Protein AF-0000000070184135 (afdb_homodimer)

Solvent-accessible surface area (backbone atoms only — not comparable to full-atom values): 31866 Å² total; per-residue (Å²): 129,77,79,60,78,67,40,65,64,49,66,67,55,36,64,70,59,42,60,80,43,40,33,25,91,55,87,48,53,76,34,54,66,46,89,83,51,58,38,10,28,31,54,43,58,85,26,27,40,34,28,12,29,31,61,33,46,40,46,64,87,65,35,46,53,56,17,23,48,50,28,49,38,58,34,40,31,40,23,17,33,30,34,28,52,53,40,37,32,31,38,19,38,39,30,33,50,81,65,46,73,67,55,47,48,41,28,48,52,38,40,16,52,55,23,37,75,60,52,18,21,46,32,28,49,33,54,28,24,34,83,57,37,30,68,39,60,26,19,10,30,38,21,28,13,49,42,52,65,87,54,52,23,43,52,48,42,48,45,66,64,17,29,29,36,35,27,50,25,46,15,28,32,45,28,9,52,50,40,56,68,43,38,75,69,41,50,87,75,51,58,68,67,48,51,49,35,16,35,55,26,46,81,46,34,46,26,38,66,56,29,44,43,33,40,74,35,35,54,48,30,16,38,42,63,11,33,74,10,0,47,51,21,32,51,34,40,44,18,56,56,32,62,20,12,35,38,37,40,68,88,45,47,42,71,50,68,26,35,66,64,46,26,59,74,61,72,43,63,43,51,34,14,27,4,36,24,12,33,38,33,28,22,41,66,90,20,43,67,48,23,52,49,44,30,50,75,69,71,40,57,63,27,77,25,37,32,29,33,79,56,66,48,30,27,49,70,86,37,82,49,76,72,56,82,67,41,53,51,60,60,39,51,55,56,50,53,52,59,73,74,102,130,77,77,60,78,68,41,64,66,49,67,67,54,37,61,68,60,44,61,80,43,40,33,24,90,52,87,46,52,75,35,54,64,45,88,83,48,61,39,10,29,32,54,43,57,87,28,27,39,34,28,14,28,32,60,32,46,41,45,66,85,65,36,47,53,55,18,23,48,48,26,48,39,59,35,40,30,41,23,18,32,29,34,28,52,52,40,37,34,32,38,18,39,38,31,34,52,79,65,47,71,67,56,48,47,41,27,48,52,37,40,17,53,55,24,38,73,60,51,19,20,46,32,27,50,35,53,29,24,33,84,56,37,30,67,38,61,26,18,9,30,39,21,30,12,49,42,52,66,88,54,52,24,42,52,50,41,48,44,68,66,17,30,29,37,35,27,50,26,46,14,28,32,45,28,8,52,50,40,55,69,43,38,75,70,42,49,87,76,51,57,68,66,48,51,50,36,14,35,56,28,45,80,46,36,47,27,38,66,56,29,43,42,35,40,74,36,32,54,48,31,16,36,44,63,11,33,72,11,0,47,52,22,32,52,34,41,43,16,55,56,32,61,20,12,34,38,36,40,68,87,46,47,42,71,53,69,27,34,67,63,46,25,58,73,62,70,44,61,42,52,34,14,27,4,34,24,12,35,38,33,27,21,40,65,90,20,45,67,49,24,52,48,46,30,48,74,70,70,40,58,64,29,78,25,39,33,29,34,79,57,66,48,29,28,50,70,86,37,82,50,77,71,57,81,68,41,53,50,61,60,40,52,55,57,49,51,53,60,74,75,103

Secondary structure (DSSP, 8-state):
------EEPPHHHIIIIITT--BS--TTEEE---TT---EEEEETTEEEEEEEEEEE--GGG-HHHHHHHHHHHHHHHHHTTSSEEEEEEEEEEE-TT--HHHHHHHHHHHHHHHHHHTPEEEEEEEEE-TT--SSEEEEEEEEEEE-GGG---TT---TT-EEEEES-TTHHHHHHHHHHTHHHHBTTB-HHHHHHHHHGGGG---HHHHHHHHHH--EEEEEE--TTHHHHHHHHHHHHHT-EEEE-GGGS---TTHHHHHHHHT--GGGS--TTPEEEEE-GGGHHHHHHHHHHTT--EEEEEEEESSSEEEETTEEE----S-HHHHHHHHHHHHHH-/------EEPPHHHIIIIITT--BS--TTEEE---TT---EEEEETTEEEEEEEEEEE--GGG-HHHHHHHHHHHHHHHHHTTSSEEEEEEEEEEE-TT--HHHHHHHHHHHHHHHHHHTPEEEEEEEEE-TT--SSEEEEEEEEEEE-GGG---TT---TT-EEEEES-TTHHHHHHHHHHTHHHHBTTB-HHHHHHHHHGGGG---HHHHHHHHHH--EEEEEE--TTHHHHHHHHHHHHHT-EEEE-GGGS---TTHHHHHHHHT--GGGS--TTPEEEEE-GGGHHHHHHHHHHTT--EEEEEEEESSSEEEETTEEE----S-HHHHHHHHHHHHHH-

Foldseek 3Di:
DPDPDDDDDDQVCCVPPPVVDDPDDDPQWPADDDVLQAWTWGDDPQKIKIKGKDFQFADPLLPLLLRLLLSLQVQCQSQLQQLFQWAEKEWEFADAPPQDPVSVVSSVVSNVVVCVVSNYYYDYYHHDYDPPADPGGGGMMMIMGMGHPVLTQGLQQADFQWFKKKWQFFCLCLQQVCLSNQVVVCVPVDDPVLSVQSVVSSVLQHCNCLSNLLSVLAPWRGKDFQFAQIQQQSQQSSCVSNQWEWEFERVFGDHTRNQVVSCVVLVFDRRGAGRRNMMIITGNPVRVVSSCVSCVVVVIGMGRTTGIRGGHAYHYPNRGDDRPPGHCSVVSVVVVVVVVVD/DPDPDDDDDDQVCCVPPPVVDDPDDDPQWPADDDVLQAWTWGDDPQKIKIKGKDFQFADPLLPLLLRLLLSLQVQCQSQLQQLFQWAEKEWEFADAPPQDPVSVVSSVVSNVVVCVVSNYYYDYYHHDYDPPADPGGGGMMMIMGMGHPVLTQGLQQADFQWFKKKWQFFCLCLQQVCLSNPVVVCVPVDDPVLSVQSVVSSNLQHCNCLSNLLSVLAPWRGKDFFFAQIQQQSQQSSCVSNQWEWEFERVFGDHTRNQVVSCVVLVFDRRGAGRRNMMIITGNPVRVVSSCVSCVVVVIGMGRTTGIRGGHAYHYPNRGDDRPPGHCSVVSVVVVVVVVVD

pLDDT: mean 94.77, std 7.71, range [29.45, 98.94]

Nearest PDB structures (foldseek):
  3vti-assembly1_C  TM=7.723E-01  e=6.491E-21  Caldanaerobacter subterraneus subsp. tengcongensis MB4
  3fd5-assembly1_B  TM=7.741E-01  e=6.091E-19  Homo sapiens
  3fd6-assembly1_B  TM=7.523E-01  e=3.267E-18  Homo sapiens
  5l16-assembly1_A-2  TM=7.735E-01  e=7.330E-17  Leishmania major
  2hs3-assembly1_A  TM=7.140E-01  e=2.705E-15  Thermotoga maritima

Sequence (684 aa):
MGDPELGKANREFFDQQIYPHLGADREDVILGPQHGVDFGAIEVGGRTLAMATDPVFIMPVVGFERAAWFAFHVLLSDVAVSGLEPAYLSVDFNLPPEITDAEFETVWETFDREARDLGVSVVTGHTARYAGCNYPMVGGGTSMAVGDSEDLVRPDGANPGDRVIVTKGPAIEATGLLSIQFESLLEGELDAETIADAKDRFYDMSPVEDALTAAAAGPVTAMHDATEGGVYGGLFEMGRAAGVGIEIERDRVPVQPGVREACDFFGIDPWISISEGTLLATVDPDGVDDVLAALQSAEIPAADVGRVVDGSGLIVDGEPIDHPGTDPFWAAVEEHMEKRNSMGDPELGKANREFFDQQIYPHLGADREDVILGPQHGVDFGAIEVGGRTLAMATDPVFIMPVVGFERAAWFAFHVLLSDVAVSGLEPAYLSVDFNLPPEITDAEFETVWETFDREARDLGVSVVTGHTARYAGCNYPMVGGGTSMAVGDSEDLVRPDGANPGDRVIVTKGPAIEATGLLSIQFESLLEGELDAETIADAKDRFYDMSPVEDALTAAAAGPVTAMHDATEGGVYGGLFEMGRAAGVGIEIERDRVPVQPGVREACDFFGIDPWISISEGTLLATVDPDGVDDVLAALQSAEIPAADVGRVVDGSGLIVDGEPIDHPGTDPFWAAVEEHMEKRNS

Radius of gyration: 26.12 Å; Cα contacts (8 Å, |Δi|>4): 1821; chains: 2; bounding box: 56×83×59 Å

Organism: NCBI:txid2841257

InterPro domains:
  IPR010918 PurM-like, C-terminal domain [PF02769] (160-316)
  IPR011854 Carbamoyl dehydratase HypE [PIRSF005644] (6-331)
  IPR011854 Carbamoyl dehydratase HypE [PTHR30303] (6-331)
  IPR016188 PurM-like, N-terminal domain [PF00586] (38-139)
  IPR036676 PurM-like, C-terminal domain superfamily [G3DSA:3.90.650.10] (152-323)
  IPR036676 PurM-like, C-terminal domain superfamily [SSF56042] (153-325)
  IPR036921 PurM-like, N-terminal domain superfamily [G3DSA:3.30.1330.10] (4-148)
  IPR036921 PurM-like, N-terminal domain superfamily [SSF55326] (23-136)

Structure (mmCIF, N/CA/C/O backbone):
data_AF-0000000070184135-model_v1
#
loop_
_entity.id
_entity.type
_entity.pdbx_description
1 polymer 'Hydrogenase expression protein'
#
loop_
_atom_site.group_PDB
_atom_site.id
_atom_site.type_symbol
_atom_site.label_atom_id
_atom_site.label_alt_id
_atom_site.label_comp_id
_atom_site.label_asym_id
_atom_site.label_entity_id
_atom_site.label_seq_id
_atom_site.pdbx_PDB_ins_code
_atom_site.Cartn_x
_atom_site.Cartn_y
_atom_site.Cartn_z
_atom_site.occupancy
_atom_site.B_iso_or_equiv
_atom_site.auth_seq_id
_atom_site.auth_comp_id
_atom_site.auth_asym_id
_atom_site.auth_atom_id
_atom_site.pdbx_PDB_model_num
ATOM 1 N N . MET A 1 1 ? 31.547 9.094 -4.945 1 29.45 1 MET A N 1
ATOM 2 C CA . MET A 1 1 ? 30.125 8.961 -5.301 1 29.45 1 MET A CA 1
ATOM 3 C C . MET A 1 1 ? 29.25 9.734 -4.332 1 29.45 1 MET A C 1
ATOM 5 O O . MET A 1 1 ? 29.359 9.57 -3.115 1 29.45 1 MET A O 1
ATOM 9 N N . GLY A 1 2 ? 28.719 10.844 -4.602 1 41.31 2 GLY A N 1
ATOM 10 C CA . GLY A 1 2 ? 28.047 11.727 -3.664 1 41.31 2 GLY A CA 1
ATOM 11 C C . GLY A 1 2 ? 26.953 11.039 -2.873 1 41.31 2 GLY A C 1
ATOM 12 O O . GLY A 1 2 ? 26.453 9.984 -3.268 1 41.31 2 GLY A O 1
ATOM 13 N N . ASP A 1 3 ? 26.734 11.344 -1.631 1 54.56 3 ASP A N 1
ATOM 14 C CA . ASP A 1 3 ? 25.766 10.734 -0.738 1 54.56 3 ASP A CA 1
ATOM 15 C C . ASP A 1 3 ? 24.375 10.664 -1.397 1 54.56 3 ASP A C 1
ATOM 17 O O . ASP A 1 3 ? 23.938 11.633 -2.02 1 54.56 3 ASP A O 1
ATOM 21 N N . PRO A 1 4 ? 23.922 9.43 -1.611 1 63.47 4 PRO A N 1
ATOM 22 C CA . PRO A 1 4 ? 22.594 9.359 -2.236 1 63.47 4 PRO A CA 1
ATOM 23 C C . PRO A 1 4 ? 21.594 10.344 -1.62 1 63.47 4 PRO A C 1
ATOM 25 O O . PRO A 1 4 ? 21.656 10.617 -0.42 1 63.47 4 PRO A O 1
ATOM 28 N N . GLU A 1 5 ? 20.969 11.078 -2.428 1 72 5 GLU A N 1
ATOM 29 C CA . GLU A 1 5 ? 19.922 11.992 -1.964 1 72 5 GLU A CA 1
ATOM 30 C C . GLU A 1 5 ? 18.766 11.227 -1.312 1 72 5 GLU A C 1
ATOM 32 O O . GLU A 1 5 ? 18.109 10.422 -1.966 1 72 5 GLU A O 1
ATOM 37 N N . LEU A 1 6 ? 18.609 11.344 0.001 1 78.44 6 LEU A N 1
ATOM 38 C CA . LEU A 1 6 ? 17.547 10.695 0.757 1 78.44 6 LEU A CA 1
ATOM 39 C C . LEU A 1 6 ? 16.25 11.516 0.702 1 78.44 6 LEU A C 1
ATOM 41 O O . LEU A 1 6 ? 16.297 12.719 0.431 1 78.44 6 LEU A O 1
ATOM 45 N N . GLY A 1 7 ? 15.18 10.789 0.949 1 78.69 7 GLY A N 1
ATOM 46 C CA . GLY A 1 7 ? 13.891 11.453 0.964 1 78.69 7 GLY A CA 1
ATOM 47 C C . GLY A 1 7 ? 13.094 11.234 -0.308 1 78.69 7 GLY A C 1
ATOM 48 O O . GLY A 1 7 ? 13.406 10.344 -1.102 1 78.69 7 GLY A O 1
ATOM 49 N N . LYS A 1 8 ? 12.078 11.953 -0.427 1 81.06 8 LYS A N 1
ATOM 50 C CA . LYS A 1 8 ? 11.164 11.812 -1.553 1 81.06 8 LYS A CA 1
ATOM 51 C C . LYS A 1 8 ? 11.852 12.156 -2.871 1 81.06 8 LYS A C 1
ATOM 53 O O . LYS A 1 8 ? 12.711 13.039 -2.914 1 81.06 8 LYS A O 1
ATOM 58 N N . ALA A 1 9 ? 11.414 11.438 -3.973 1 79.81 9 ALA A N 1
ATOM 59 C CA . ALA A 1 9 ? 11.867 11.789 -5.312 1 79.81 9 ALA A CA 1
ATOM 60 C C . ALA A 1 9 ? 11.617 13.266 -5.605 1 79.81 9 ALA A C 1
ATOM 62 O O . ALA A 1 9 ? 10.531 13.781 -5.332 1 79.81 9 ALA A O 1
ATOM 63 N N . ASN A 1 10 ? 12.633 13.898 -6.129 1 79 10 ASN A N 1
ATOM 64 C CA . ASN A 1 10 ? 12.477 15.32 -6.418 1 79 10 ASN A CA 1
ATOM 65 C C . ASN A 1 10 ? 11.602 15.547 -7.645 1 79 10 ASN A C 1
ATOM 67 O O . ASN A 1 10 ? 11.242 14.602 -8.344 1 79 10 ASN A O 1
ATOM 71 N N . ARG A 1 11 ? 11.266 16.734 -7.836 1 80.31 11 ARG A N 1
ATOM 72 C CA . ARG A 1 11 ? 10.328 17.094 -8.898 1 80.31 11 ARG A CA 1
ATOM 73 C C . ARG A 1 11 ? 10.875 16.703 -10.266 1 80.31 11 ARG A C 1
ATOM 75 O O . ARG A 1 11 ? 10.141 16.203 -11.117 1 80.31 11 ARG A O 1
ATOM 82 N N . GLU A 1 12 ? 12.109 16.969 -10.461 1 82.5 12 GLU A N 1
ATOM 83 C CA 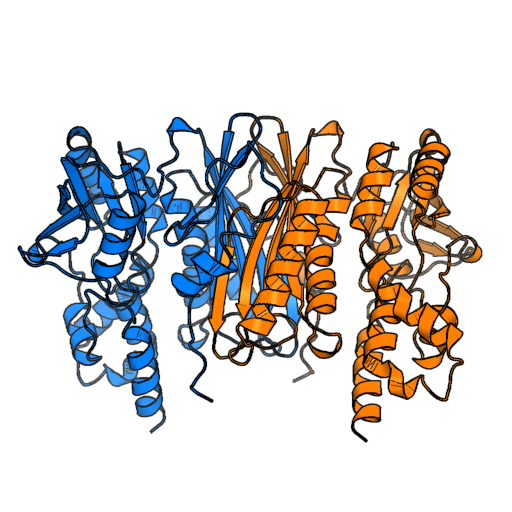. GLU A 1 12 ? 12.711 16.672 -11.758 1 82.5 12 GLU A CA 1
ATOM 84 C C . GLU A 1 12 ? 12.633 15.188 -12.078 1 82.5 12 GLU A C 1
ATOM 86 O O . GLU A 1 12 ? 12.234 14.805 -13.18 1 82.5 12 GLU A O 1
ATOM 91 N N . PHE A 1 13 ? 12.977 14.453 -11.133 1 84.44 13 PHE A N 1
ATOM 92 C CA . PHE A 1 13 ? 12.922 13.008 -11.305 1 84.44 13 PHE A CA 1
ATOM 93 C C . PHE A 1 13 ? 11.492 12.547 -11.539 1 84.44 13 PHE A C 1
ATOM 95 O O . PHE A 1 13 ? 11.234 11.727 -12.422 1 84.44 13 PHE A O 1
ATOM 102 N N . PHE A 1 14 ? 10.625 13.047 -10.805 1 84.94 14 PHE A N 1
ATOM 103 C CA . PHE A 1 14 ? 9.219 12.688 -10.953 1 84.94 14 PHE A CA 1
ATOM 104 C C . PHE A 1 14 ? 8.711 13.023 -12.352 1 84.94 14 PHE A C 1
ATOM 106 O O . PHE A 1 14 ? 8.133 12.18 -13.023 1 84.94 14 PHE A O 1
ATOM 113 N N . ASP A 1 15 ? 8.961 14.18 -12.766 1 87.5 15 ASP A N 1
ATOM 114 C CA . ASP A 1 15 ? 8.43 14.672 -14.031 1 87.5 15 ASP A CA 1
ATOM 115 C C . ASP A 1 15 ? 9.047 13.93 -15.219 1 87.5 15 ASP A C 1
ATOM 117 O O . ASP A 1 15 ? 8.383 13.695 -16.234 1 87.5 15 ASP A O 1
ATOM 121 N N . GLN A 1 16 ? 10.266 13.523 -15.07 1 88.62 16 GLN A N 1
ATOM 122 C CA . GLN A 1 16 ? 10.984 12.93 -16.188 1 88.62 16 GLN A CA 1
ATOM 123 C C . GLN A 1 16 ? 10.797 11.414 -16.219 1 88.62 16 GLN A C 1
ATOM 125 O O . GLN A 1 16 ? 10.711 10.82 -17.297 1 88.62 16 GLN A O 1
ATOM 130 N N . GLN A 1 17 ? 10.695 10.898 -15.047 1 89.06 17 GLN A N 1
ATOM 131 C CA . GLN A 1 17 ? 10.805 9.438 -15.016 1 89.06 17 GLN A CA 1
ATOM 132 C C . GLN A 1 17 ? 9.477 8.805 -14.609 1 89.06 17 GLN A C 1
ATOM 134 O O . GLN A 1 17 ? 9.102 7.754 -15.133 1 89.06 17 GLN A O 1
ATOM 139 N N . ILE A 1 18 ? 8.789 9.375 -13.711 1 89.19 18 ILE A N 1
ATOM 140 C CA . ILE A 1 18 ? 7.613 8.719 -13.148 1 89.19 18 ILE A CA 1
ATOM 141 C C . ILE A 1 18 ? 6.371 9.117 -13.938 1 89.19 18 ILE A C 1
ATOM 143 O O . ILE A 1 18 ? 5.688 8.266 -14.508 1 89.19 18 ILE A O 1
ATOM 147 N N . TYR A 1 19 ? 6.141 10.336 -14.141 1 89 19 TYR A N 1
ATOM 148 C CA . TYR A 1 19 ? 4.906 10.906 -14.672 1 89 19 TYR A CA 1
ATOM 149 C C . TYR A 1 19 ? 4.625 10.375 -16.078 1 89 19 TYR A C 1
ATOM 151 O O . TYR A 1 19 ? 3.486 10.023 -16.391 1 89 19 TYR A O 1
ATOM 159 N N . PRO A 1 20 ? 5.609 10.195 -16.906 1 90.88 20 PRO A N 1
ATOM 160 C CA . PRO A 1 20 ? 5.309 9.703 -18.25 1 90.88 20 PRO A CA 1
ATOM 161 C C . PRO A 1 20 ? 4.965 8.211 -18.281 1 90.88 20 PRO A C 1
ATOM 163 O O . PRO A 1 20 ? 4.516 7.691 -19.297 1 90.88 20 PRO A O 1
ATOM 166 N N . HIS A 1 21 ? 5.176 7.531 -17.141 1 93.88 21 HIS A N 1
ATOM 167 C CA . HIS A 1 21 ? 5.047 6.082 -17.078 1 93.88 21 HIS A CA 1
ATOM 168 C C . HIS A 1 21 ? 4.078 5.66 -15.969 1 93.88 21 HIS A C 1
ATOM 170 O O . HIS A 1 21 ? 4.5 5.184 -14.914 1 93.88 21 HIS A O 1
ATOM 176 N N . LEU A 1 22 ? 2.816 5.727 -16.281 1 95.31 22 LEU A N 1
ATOM 177 C CA . LEU A 1 22 ? 1.811 5.48 -15.258 1 95.31 22 LEU A CA 1
ATOM 178 C C . LEU A 1 22 ? 0.89 4.332 -15.664 1 95.31 22 LEU A C 1
ATOM 180 O O . LEU A 1 22 ? -0.231 4.227 -15.164 1 95.31 22 LEU A O 1
ATOM 184 N N . GLY A 1 23 ? 1.334 3.49 -16.625 1 97.31 23 GLY A N 1
ATOM 185 C CA . GLY A 1 23 ? 0.52 2.373 -17.078 1 97.31 23 GLY A CA 1
ATOM 186 C C . GLY A 1 23 ? -0.525 2.773 -18.094 1 97.31 23 GLY A C 1
ATOM 187 O O . GLY A 1 23 ? -0.275 3.635 -18.953 1 97.31 23 GLY A O 1
ATOM 188 N N . ALA A 1 24 ? -1.64 2.109 -18.078 1 97.25 24 ALA A N 1
ATOM 189 C CA . ALA A 1 24 ? -2.699 2.336 -19.062 1 97.25 24 ALA A CA 1
ATOM 190 C C . ALA A 1 24 ? -3.438 3.643 -18.781 1 97.25 24 ALA A C 1
ATOM 192 O O . ALA A 1 24 ? -3.686 3.984 -17.625 1 97.25 24 ALA A O 1
ATOM 193 N N . ASP A 1 25 ? -3.773 4.328 -19.828 1 94.88 25 ASP A N 1
ATOM 194 C CA . ASP A 1 25 ? -4.668 5.477 -19.719 1 94.88 25 ASP A CA 1
ATOM 195 C C . ASP A 1 25 ? -6.117 5.027 -19.547 1 94.88 25 ASP A C 1
ATOM 197 O O . ASP A 1 25 ? -6.668 4.344 -20.422 1 94.88 25 ASP A O 1
ATOM 201 N N . ARG A 1 26 ? -6.688 5.367 -18.453 1 95.81 26 ARG A N 1
ATOM 202 C CA . ARG A 1 26 ? -8.07 4.992 -18.188 1 95.81 26 ARG A CA 1
ATOM 203 C C . ARG A 1 26 ? -8.945 6.227 -17.969 1 95.81 26 ARG A C 1
ATOM 205 O O . ARG A 1 26 ? -8.555 7.148 -17.25 1 95.81 26 ARG A O 1
ATOM 212 N N . GLU A 1 27 ? -10.109 6.211 -18.516 1 95.38 27 GLU A N 1
ATOM 213 C CA . GLU A 1 27 ? -11.023 7.34 -18.438 1 95.38 27 GLU A CA 1
ATOM 214 C C . GLU A 1 27 ? -11.602 7.484 -17.031 1 95.38 27 GLU A C 1
ATOM 216 O O . GLU A 1 27 ? -11.992 8.578 -16.625 1 95.38 27 GLU A O 1
ATOM 221 N N . ASP A 1 28 ? -11.625 6.383 -16.312 1 96.31 28 ASP A N 1
ATOM 222 C CA . ASP A 1 28 ? -12.242 6.395 -14.992 1 96.31 28 ASP A CA 1
ATOM 223 C C . ASP A 1 28 ? -11.25 6.863 -13.93 1 96.31 28 ASP A C 1
ATOM 225 O O . ASP A 1 28 ? -11.602 6.965 -12.75 1 96.31 28 ASP A O 1
ATOM 229 N N . VAL A 1 29 ? -10.023 7.125 -14.336 1 96.94 29 VAL A N 1
ATOM 230 C CA . VAL A 1 29 ? -9.094 7.84 -13.469 1 96.94 29 VAL A CA 1
ATOM 231 C C . VAL A 1 29 ? -9.305 9.344 -13.609 1 96.94 29 VAL A C 1
ATOM 233 O O . VAL A 1 29 ? -8.953 9.938 -14.633 1 96.94 29 VAL A O 1
ATOM 236 N N . ILE A 1 30 ? -9.82 9.992 -12.562 1 95.44 30 ILE A N 1
ATOM 237 C CA . ILE A 1 30 ? -10.219 11.391 -12.719 1 95.44 30 ILE A CA 1
ATOM 238 C C . ILE A 1 30 ? -9.141 12.305 -12.141 1 95.44 30 ILE A C 1
ATOM 240 O O . ILE A 1 30 ? -9.141 13.508 -12.391 1 95.44 30 ILE A O 1
ATOM 244 N N . LEU A 1 31 ? -8.305 11.805 -11.328 1 94.75 31 LEU A N 1
ATOM 245 C CA . LEU A 1 31 ? -7.109 12.461 -10.812 1 94.75 31 LEU A CA 1
ATOM 246 C C . LEU A 1 31 ? -5.957 11.469 -10.695 1 94.75 31 LEU A C 1
ATOM 248 O O . LEU A 1 31 ? -6.055 10.477 -9.969 1 94.75 31 LEU A O 1
ATOM 252 N N . GLY A 1 32 ? -4.906 11.672 -11.43 1 93 32 GLY A N 1
ATOM 253 C CA . GLY A 1 32 ? -3.734 10.805 -11.406 1 93 32 GLY A CA 1
ATOM 254 C C . GLY A 1 32 ? -2.549 11.43 -10.695 1 93 32 GLY A C 1
ATOM 255 O O . GLY A 1 32 ? -2.652 12.539 -10.148 1 93 32 GLY A O 1
ATOM 256 N N . PRO A 1 33 ? -1.469 10.695 -10.68 1 89.88 33 PRO A N 1
ATOM 257 C CA . PRO A 1 33 ? -0.278 11.188 -9.984 1 89.88 33 PRO A CA 1
ATOM 258 C C . PRO A 1 33 ? 0.27 12.477 -10.602 1 89.88 33 PRO A C 1
ATOM 260 O O . PRO A 1 33 ? 0.363 12.586 -11.82 1 89.88 33 PRO A O 1
ATOM 263 N N . GLN A 1 34 ? 0.525 13.391 -9.773 1 81.81 34 GLN A N 1
ATOM 264 C CA . GLN A 1 34 ? 1.225 14.633 -10.086 1 81.81 34 GLN A CA 1
ATOM 265 C C . GLN A 1 34 ? 2.051 15.109 -8.898 1 81.81 34 GLN A C 1
ATOM 267 O O . GLN A 1 34 ? 1.714 14.828 -7.746 1 81.81 34 GLN A O 1
ATOM 272 N N . HIS A 1 35 ? 3.145 15.75 -9.289 1 77.31 35 HIS A N 1
ATOM 273 C CA . HIS A 1 35 ? 3.949 16.281 -8.188 1 77.31 35 HIS A CA 1
ATOM 274 C C . HIS A 1 35 ? 3.137 17.219 -7.312 1 77.31 35 HIS A C 1
ATOM 276 O O . HIS A 1 35 ? 2.455 18.109 -7.816 1 77.31 35 HIS A O 1
ATOM 282 N N . GLY A 1 36 ? 3.16 17.047 -6.02 1 72.69 36 GLY A N 1
ATOM 283 C CA . GLY A 1 36 ? 2.43 17.891 -5.09 1 72.69 36 GLY A CA 1
ATOM 284 C C . GLY A 1 36 ? 0.988 17.469 -4.898 1 72.69 36 GLY A C 1
ATOM 285 O O . GLY A 1 36 ? 0.243 18.094 -4.145 1 72.69 36 GLY A O 1
ATOM 286 N N . VAL A 1 37 ? 0.545 16.484 -5.617 1 82.81 37 VAL A N 1
ATOM 287 C CA . VAL A 1 37 ? -0.802 15.945 -5.484 1 82.81 37 VAL A CA 1
ATOM 288 C C . VAL A 1 37 ? -0.787 14.758 -4.527 1 82.81 37 VAL A C 1
ATOM 290 O O . VAL A 1 37 ? -0.047 13.797 -4.738 1 82.81 37 VAL A O 1
ATOM 293 N N . ASP A 1 38 ? -1.597 14.82 -3.531 1 88 38 ASP A N 1
ATOM 294 C CA . ASP A 1 38 ? -1.495 13.961 -2.354 1 88 38 ASP A CA 1
ATOM 295 C C . ASP A 1 38 ? -2.287 12.672 -2.543 1 88 38 ASP A C 1
ATOM 297 O O . ASP A 1 38 ? -2.119 11.719 -1.78 1 88 38 ASP A O 1
ATOM 301 N N . PHE A 1 39 ? -3.174 12.695 -3.518 1 97.12 39 PHE A N 1
ATOM 302 C CA . PHE A 1 39 ? -4.031 11.523 -3.695 1 97.12 39 PHE A CA 1
ATOM 303 C C . PHE A 1 39 ? -4.422 11.359 -5.16 1 97.12 39 PHE A C 1
ATOM 305 O O . PHE A 1 39 ? -4.277 12.289 -5.957 1 97.12 39 PHE A O 1
ATOM 312 N N . GLY A 1 40 ? -4.719 10.156 -5.555 1 97.69 40 GLY A N 1
ATOM 313 C CA . GLY A 1 40 ? -5.402 9.875 -6.809 1 97.69 40 GLY A CA 1
ATOM 314 C C . GLY A 1 40 ? -6.887 9.625 -6.633 1 97.69 40 GLY A C 1
ATOM 315 O O . GLY A 1 40 ? -7.363 9.438 -5.512 1 97.69 40 GLY A O 1
ATOM 316 N N . ALA A 1 41 ? -7.637 9.734 -7.699 1 98.12 41 ALA A N 1
ATOM 317 C CA . ALA A 1 41 ? -9.078 9.508 -7.617 1 98.12 41 ALA A CA 1
ATOM 318 C C . ALA A 1 41 ? -9.594 8.797 -8.867 1 98.12 41 ALA A C 1
ATOM 320 O O . ALA A 1 41 ? -9.156 9.086 -9.977 1 98.12 41 ALA A O 1
ATOM 321 N N . ILE A 1 42 ? -10.492 7.848 -8.648 1 98.31 42 ILE A N 1
ATOM 322 C CA . ILE A 1 42 ? -11.133 7.121 -9.742 1 98.31 42 ILE A CA 1
ATOM 323 C C . ILE A 1 42 ? -12.648 7.211 -9.594 1 98.31 42 ILE A C 1
ATOM 325 O O . ILE A 1 42 ? -13.156 7.531 -8.516 1 98.31 42 ILE A O 1
ATOM 329 N N . GLU A 1 43 ? -13.32 7.047 -10.672 1 97.81 43 GLU A N 1
ATOM 330 C CA . GLU A 1 43 ? -14.773 6.914 -10.68 1 97.81 43 GLU A CA 1
ATOM 331 C C . GLU A 1 43 ? -15.195 5.449 -10.773 1 97.81 43 GLU A C 1
ATOM 333 O O . GLU A 1 43 ? -14.742 4.723 -11.664 1 97.81 43 GLU A O 1
ATOM 338 N N . VAL A 1 44 ? -15.977 4.992 -9.852 1 96.62 44 VAL A N 1
ATOM 339 C CA . VAL A 1 44 ? -16.5 3.631 -9.82 1 96.62 44 VAL A CA 1
ATOM 340 C C . VAL A 1 44 ? -18.016 3.66 -9.578 1 96.62 44 VAL A C 1
ATOM 342 O O . VAL A 1 44 ? -18.469 4.102 -8.516 1 96.62 44 VAL A O 1
ATOM 345 N N . GLY A 1 45 ? -18.8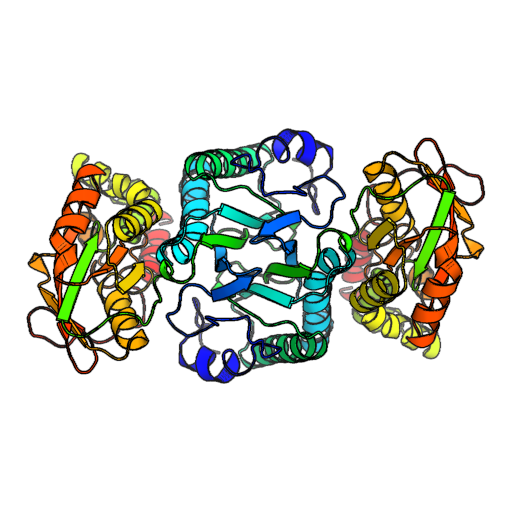28 3.186 -10.508 1 95.75 45 GLY A N 1
ATOM 346 C CA . GLY A 1 45 ? -20.281 3.123 -10.336 1 95.75 45 GLY A CA 1
ATOM 347 C C . GLY A 1 45 ? -20.906 4.473 -10.031 1 95.75 45 GLY A C 1
ATOM 348 O O . GLY A 1 45 ? -21.781 4.574 -9.172 1 95.75 45 GLY A O 1
ATOM 349 N N . GLY A 1 46 ? -20.391 5.484 -10.5 1 96.31 46 GLY A N 1
ATOM 350 C CA . GLY A 1 46 ? -20.922 6.82 -10.305 1 96.31 46 GLY A CA 1
ATOM 351 C C . GLY A 1 46 ? -20.453 7.469 -9.016 1 96.31 46 GLY A C 1
ATOM 352 O O . GLY A 1 46 ? -20.875 8.578 -8.688 1 96.31 46 GLY A O 1
ATOM 353 N N . ARG A 1 47 ? -19.609 6.824 -8.305 1 97.69 47 ARG A N 1
ATOM 354 C CA . ARG A 1 47 ? -19.016 7.371 -7.094 1 97.69 47 ARG A CA 1
ATOM 355 C C . ARG A 1 47 ? -17.547 7.691 -7.305 1 97.69 47 ARG A C 1
ATOM 357 O O . ARG A 1 47 ? -16.922 7.176 -8.234 1 97.69 47 ARG A O 1
ATOM 364 N N . THR A 1 48 ? -17.062 8.586 -6.484 1 98.25 48 THR A N 1
ATOM 365 C CA . THR A 1 48 ? -15.648 8.914 -6.504 1 98.25 48 THR A CA 1
ATOM 366 C C . THR A 1 48 ? -14.906 8.195 -5.375 1 98.25 48 THR A C 1
ATOM 368 O O . THR A 1 48 ? -15.344 8.234 -4.223 1 98.25 48 THR A O 1
ATOM 371 N N . LEU A 1 49 ? -13.883 7.496 -5.746 1 98.38 49 LEU A N 1
ATOM 372 C CA . LEU A 1 49 ? -12.969 6.883 -4.789 1 98.38 49 LEU A CA 1
ATOM 373 C C . LEU A 1 49 ? -11.602 7.555 -4.832 1 98.38 49 LEU A C 1
ATOM 375 O O . LEU A 1 49 ? -10.883 7.449 -5.828 1 98.38 49 LEU A O 1
ATOM 379 N N . ALA A 1 50 ? -11.242 8.336 -3.783 1 98.56 50 ALA A N 1
ATOM 380 C CA . ALA A 1 50 ? -9.906 8.898 -3.621 1 98.56 50 ALA A CA 1
ATOM 381 C C . ALA A 1 50 ? -8.992 7.934 -2.875 1 98.56 50 ALA A C 1
ATOM 383 O O . ALA A 1 50 ? -9.438 7.215 -1.979 1 98.56 50 ALA A O 1
ATOM 384 N N . MET A 1 51 ? -7.738 7.848 -3.24 1 98.62 51 MET A N 1
ATOM 385 C CA . MET A 1 51 ? -6.816 6.945 -2.561 1 98.62 51 MET A CA 1
ATOM 386 C C . MET A 1 51 ? -5.43 7.574 -2.441 1 98.62 51 MET A C 1
ATOM 388 O O . MET A 1 51 ? -5.031 8.375 -3.291 1 98.62 51 MET A O 1
ATOM 392 N N . ALA A 1 52 ? -4.758 7.32 -1.423 1 98.44 52 ALA A N 1
ATOM 393 C CA . ALA A 1 52 ? -3.389 7.746 -1.151 1 98.44 52 ALA A CA 1
ATOM 394 C C . ALA A 1 52 ? -2.559 6.598 -0.585 1 98.44 52 ALA A C 1
ATOM 396 O O . ALA A 1 52 ? -3.072 5.762 0.161 1 98.44 52 ALA A O 1
ATOM 397 N N . THR A 1 53 ? -1.302 6.531 -0.977 1 98.06 53 THR A N 1
ATOM 398 C CA . THR A 1 53 ? -0.386 5.484 -0.535 1 98.06 53 THR A CA 1
ATOM 399 C C . THR A 1 53 ? 0.877 6.09 0.069 1 98.06 53 THR A C 1
ATOM 401 O O . THR A 1 53 ? 1.491 6.98 -0.526 1 98.06 53 THR A O 1
ATOM 404 N N . ASP A 1 54 ? 1.248 5.664 1.243 1 97.31 54 ASP A N 1
ATOM 405 C CA . ASP A 1 54 ? 2.412 6.145 1.981 1 97.31 54 ASP A CA 1
ATOM 406 C C . ASP A 1 54 ? 3.094 5.008 2.738 1 97.31 54 ASP A C 1
ATOM 408 O O . ASP A 1 54 ? 2.494 3.951 2.955 1 97.31 54 ASP A O 1
ATOM 412 N N . PRO A 1 55 ? 4.344 5.195 3.09 1 97.25 55 PRO A N 1
ATOM 413 C CA . PRO A 1 55 ? 5 4.195 3.936 1 97.25 55 PRO A CA 1
ATOM 414 C C . PRO A 1 55 ? 4.375 4.102 5.328 1 97.25 55 PRO A C 1
ATOM 416 O O . PRO A 1 55 ? 3.826 5.082 5.832 1 97.25 55 PRO A O 1
ATOM 419 N N . VAL A 1 56 ? 4.406 2.873 5.906 1 98.06 56 VAL A N 1
ATOM 420 C CA . VAL A 1 56 ? 4.125 2.721 7.328 1 98.06 56 VAL A CA 1
ATOM 421 C C . VAL A 1 56 ? 5.355 3.119 8.141 1 98.06 56 VAL A C 1
ATOM 423 O O . VAL A 1 56 ? 6.383 2.439 8.102 1 98.06 56 VAL A O 1
ATOM 426 N N . PHE A 1 57 ? 5.25 4.203 8.875 1 95.69 57 PHE A N 1
ATOM 427 C CA . PHE A 1 57 ? 6.355 4.812 9.602 1 95.69 57 PHE A CA 1
ATOM 428 C C . PHE A 1 57 ? 6.254 4.516 11.094 1 95.69 57 PHE A C 1
ATOM 430 O O . PHE A 1 57 ? 5.43 5.105 11.789 1 95.69 57 PHE A O 1
ATOM 437 N N . ILE A 1 58 ? 7.098 3.598 11.609 1 96.69 58 ILE A N 1
ATOM 438 C CA . ILE A 1 58 ? 7.094 3.23 13.016 1 96.69 58 ILE A CA 1
ATOM 439 C C . ILE A 1 58 ? 8.43 3.615 13.648 1 96.69 58 ILE A C 1
ATOM 441 O O . ILE A 1 58 ? 9.477 3.061 13.297 1 96.69 58 ILE A O 1
ATOM 445 N N . MET A 1 59 ? 8.414 4.488 14.609 1 93.44 59 MET A N 1
ATOM 446 C CA . MET A 1 59 ? 9.578 4.91 15.375 1 93.44 59 MET A CA 1
ATOM 447 C C . MET A 1 59 ? 9.492 4.422 16.812 1 93.44 59 MET A C 1
ATOM 449 O O . MET A 1 59 ? 8.969 5.121 17.688 1 93.44 59 MET A O 1
ATOM 453 N N . PRO A 1 60 ? 10.164 3.307 17.094 1 94.44 60 PRO A N 1
ATOM 454 C CA . PRO A 1 60 ? 10 2.684 18.406 1 94.44 60 PRO A CA 1
ATOM 455 C C . PRO A 1 60 ? 10.453 3.59 19.547 1 94.44 60 PRO A C 1
ATOM 457 O O . PRO A 1 60 ? 9.945 3.479 20.672 1 94.44 60 PRO A O 1
ATOM 460 N N . VAL A 1 61 ? 11.328 4.539 19.328 1 89.69 61 VAL A N 1
ATOM 461 C CA . VAL A 1 61 ? 11.938 5.359 20.375 1 89.69 61 VAL A CA 1
ATOM 462 C C . VAL A 1 61 ? 10.867 6.215 21.047 1 89.69 61 VAL A C 1
ATOM 464 O O . VAL A 1 61 ? 11.023 6.625 22.203 1 89.69 61 VAL A O 1
ATOM 467 N N . VAL A 1 62 ? 9.727 6.441 20.406 1 93.81 62 VAL A N 1
ATOM 468 C CA . VAL A 1 62 ? 8.688 7.266 21 1 93.81 62 VAL A CA 1
ATOM 469 C C . VAL A 1 62 ? 7.645 6.375 21.672 1 93.81 62 VAL A C 1
ATOM 471 O O . VAL A 1 62 ? 6.625 6.867 22.156 1 93.81 62 VAL A O 1
ATOM 474 N N . GLY A 1 63 ? 7.848 5.066 21.719 1 95.62 63 GLY A N 1
ATOM 475 C CA . GLY A 1 63 ? 6.863 4.102 22.188 1 95.62 63 GLY A CA 1
ATOM 476 C C . GLY A 1 63 ? 5.965 3.58 21.078 1 95.62 63 GLY A C 1
ATOM 477 O O . GLY A 1 63 ? 5.523 4.344 20.219 1 95.62 63 GLY A O 1
ATOM 478 N N . PHE A 1 64 ? 5.59 2.332 21.109 1 97.81 64 PHE A N 1
ATOM 479 C CA . PHE A 1 64 ? 4.914 1.677 20 1 97.81 64 PHE A CA 1
ATOM 480 C C . PHE A 1 64 ? 3.49 2.201 19.859 1 97.81 64 PHE A C 1
ATOM 482 O O . PHE A 1 64 ? 2.965 2.271 18.734 1 97.81 64 PHE A O 1
ATOM 489 N N . GLU A 1 65 ? 2.869 2.547 20.984 1 97.94 65 GLU A N 1
ATOM 490 C CA . GLU A 1 65 ? 1.515 3.08 20.859 1 97.94 65 GLU A CA 1
ATOM 491 C C . GLU A 1 65 ? 1.51 4.426 20.156 1 97.94 65 GLU A C 1
ATOM 493 O O . GLU A 1 65 ? 0.721 4.641 19.234 1 97.94 65 GLU A O 1
ATOM 498 N N . ARG A 1 66 ? 2.424 5.375 20.562 1 96.94 66 ARG A N 1
ATOM 499 C CA . ARG A 1 66 ? 2.549 6.668 19.891 1 96.94 66 ARG A CA 1
ATOM 500 C C . ARG A 1 66 ? 2.963 6.5 18.438 1 96.94 66 ARG A C 1
ATOM 502 O O . ARG A 1 66 ? 2.41 7.156 17.547 1 96.94 66 ARG A O 1
ATOM 509 N N . ALA A 1 67 ? 3.928 5.617 18.25 1 97.31 67 ALA A N 1
ATOM 510 C CA . ALA A 1 67 ? 4.418 5.375 16.906 1 97.31 67 ALA A CA 1
ATOM 511 C C . ALA A 1 67 ? 3.293 4.879 15.992 1 97.31 67 ALA A C 1
ATOM 513 O O . ALA A 1 67 ? 3.162 5.328 14.852 1 97.31 67 ALA A O 1
ATOM 514 N N . ALA A 1 68 ? 2.473 3.98 16.531 1 98.62 68 ALA A N 1
ATOM 515 C CA . ALA A 1 68 ? 1.367 3.406 15.773 1 98.62 68 ALA A CA 1
ATOM 516 C C . ALA A 1 68 ? 0.294 4.453 15.492 1 98.62 68 ALA A C 1
ATOM 518 O O . ALA A 1 68 ? -0.265 4.496 14.391 1 98.62 68 ALA A O 1
ATOM 519 N N . TRP A 1 69 ? 0.011 5.254 16.5 1 98.56 69 TRP A N 1
ATOM 520 C CA . TRP A 1 69 ? -0.95 6.336 16.312 1 98.56 69 TRP A CA 1
ATOM 521 C C . TRP A 1 69 ? -0.525 7.25 15.164 1 98.56 69 TRP A C 1
ATOM 523 O O . TRP A 1 69 ? -1.321 7.551 14.273 1 98.56 69 TRP A O 1
ATOM 533 N N . PHE A 1 70 ? 0.692 7.617 15.227 1 97.81 70 PHE A N 1
ATOM 534 C CA . PHE A 1 70 ? 1.232 8.508 14.203 1 97.81 70 PHE A CA 1
ATOM 535 C C . PHE A 1 70 ? 1.205 7.844 12.836 1 97.81 70 PHE A C 1
ATOM 537 O O . PHE A 1 70 ? 0.771 8.453 11.852 1 97.81 70 PHE A O 1
ATOM 544 N N . ALA A 1 71 ? 1.674 6.617 12.758 1 98.19 71 ALA A N 1
ATOM 545 C CA . ALA A 1 71 ? 1.703 5.875 11.5 1 98.19 71 ALA A CA 1
ATOM 546 C C . ALA A 1 71 ? 0.313 5.801 10.875 1 98.19 71 ALA A C 1
ATOM 548 O O . ALA A 1 71 ? 0.153 6.031 9.672 1 98.19 71 ALA A O 1
ATOM 549 N N . PHE A 1 72 ? -0.69 5.508 11.711 1 98.75 72 PHE A N 1
ATOM 550 C CA . PHE A 1 72 ? -2.064 5.387 11.242 1 98.75 72 PHE A CA 1
ATOM 551 C C . PHE A 1 72 ? -2.553 6.707 10.656 1 98.75 72 PHE A C 1
ATOM 553 O O . PHE A 1 72 ? -3.096 6.734 9.547 1 98.75 72 PHE A O 1
ATOM 560 N N . HIS A 1 73 ? -2.348 7.746 11.305 1 98.44 73 HIS A N 1
ATOM 561 C CA . HIS A 1 73 ? -2.889 9.039 10.891 1 98.44 73 HIS A CA 1
ATOM 562 C C . HIS A 1 73 ? -2.137 9.594 9.688 1 98.44 73 HIS A C 1
ATOM 564 O O . HIS A 1 73 ? -2.727 10.266 8.844 1 98.44 73 HIS A O 1
ATOM 570 N N . VAL A 1 74 ? -0.859 9.32 9.586 1 96.94 74 VAL A N 1
ATOM 571 C CA . VAL A 1 74 ? -0.11 9.711 8.398 1 96.94 74 VAL A CA 1
ATOM 572 C C . VAL A 1 74 ? -0.693 9.008 7.168 1 96.94 74 VAL A C 1
ATOM 574 O O . VAL A 1 74 ? -0.818 9.617 6.102 1 96.94 74 VAL A O 1
ATOM 577 N N . LEU A 1 75 ? -1.093 7.781 7.281 1 98.25 75 LEU A N 1
ATOM 578 C CA . LEU A 1 75 ? -1.661 7.031 6.168 1 98.25 75 LEU A CA 1
ATOM 579 C C . LEU A 1 75 ? -2.984 7.641 5.719 1 98.25 75 LEU A C 1
ATOM 581 O O . LEU A 1 75 ? -3.342 7.559 4.543 1 98.25 75 LEU A O 1
ATOM 585 N N . LEU A 1 76 ? -3.682 8.25 6.641 1 98.56 76 LEU A N 1
ATOM 586 C CA . LEU A 1 76 ? -5.02 8.734 6.324 1 98.56 76 LEU A CA 1
ATOM 587 C C . LEU A 1 76 ? -4.98 10.211 5.926 1 98.56 76 LEU A C 1
ATOM 589 O O . LEU A 1 76 ? -5.953 10.734 5.375 1 98.56 76 LEU A O 1
ATOM 593 N N . SER A 1 77 ? -3.838 10.875 6.184 1 97.94 77 SER A N 1
ATOM 594 C CA . SER A 1 77 ? -3.752 12.328 6.027 1 97.94 77 SER A CA 1
ATOM 595 C C . SER A 1 77 ? -4.008 12.742 4.582 1 97.94 77 SER A C 1
ATOM 597 O O . SER A 1 77 ? -4.824 13.625 4.324 1 97.94 77 SER A O 1
ATOM 599 N N . ASP A 1 78 ? -3.373 12.062 3.664 1 97.12 78 ASP A N 1
ATOM 600 C CA . ASP A 1 78 ? -3.4 12.484 2.268 1 97.12 78 ASP A CA 1
ATOM 601 C C . ASP A 1 78 ? -4.77 12.227 1.643 1 97.12 78 ASP A C 1
ATOM 603 O O . ASP A 1 78 ? -5.211 12.977 0.77 1 97.12 78 ASP A O 1
ATOM 607 N N . VAL A 1 79 ? -5.441 11.188 2.041 1 98 79 VAL A N 1
ATOM 608 C CA . VAL A 1 79 ? -6.766 10.953 1.477 1 98 79 VAL A CA 1
ATOM 609 C C . VAL A 1 79 ? -7.777 11.898 2.117 1 98 79 VAL A C 1
ATOM 611 O O . VAL A 1 79 ? -8.742 12.32 1.471 1 98 79 VAL A O 1
ATOM 614 N N . ALA A 1 80 ? -7.535 12.312 3.363 1 98.19 80 ALA A N 1
ATOM 615 C CA . ALA A 1 80 ? -8.445 13.203 4.074 1 98.19 80 ALA A CA 1
ATOM 616 C C . ALA A 1 80 ? -8.531 14.562 3.387 1 98.19 80 ALA A C 1
ATOM 618 O O . ALA A 1 80 ? -9.594 15.188 3.363 1 98.19 80 ALA A O 1
ATOM 619 N N . VAL A 1 81 ? -7.457 15.016 2.777 1 98.06 81 VAL A N 1
ATOM 620 C CA . VAL A 1 81 ? -7.445 16.344 2.184 1 98.06 81 VAL A CA 1
ATOM 621 C C . VAL A 1 81 ? -8.203 16.328 0.856 1 98.06 81 VAL A C 1
ATOM 623 O O . VAL A 1 81 ? -8.359 17.359 0.21 1 98.06 81 VAL A O 1
ATOM 626 N N . SER A 1 82 ? -8.727 15.164 0.439 1 98.19 82 SER A N 1
ATOM 627 C CA . SER A 1 82 ? -9.656 15.086 -0.688 1 98.19 82 SER A CA 1
ATOM 628 C C . SER A 1 82 ? -11.031 15.625 -0.31 1 98.19 82 SER A C 1
ATOM 630 O O . SER A 1 82 ? -11.867 15.875 -1.183 1 98.19 82 SER A O 1
ATOM 632 N N . GLY A 1 83 ? -11.25 15.711 0.985 1 98.19 83 GLY A N 1
ATOM 633 C CA . GLY A 1 83 ? -12.539 16.172 1.474 1 98.19 83 GLY A CA 1
ATOM 634 C C . GLY A 1 83 ? -13.57 15.055 1.573 1 98.19 83 GLY A C 1
ATOM 635 O O . GLY A 1 83 ? -14.656 15.25 2.111 1 98.19 83 GLY A O 1
ATOM 636 N N . LEU A 1 84 ? -13.273 13.898 1.038 1 98.06 84 LEU A N 1
ATOM 637 C CA . LEU A 1 84 ? -14.164 12.75 1.123 1 98.06 84 LEU A CA 1
ATOM 638 C C . LEU A 1 84 ? -13.922 11.961 2.406 1 98.06 84 LEU A C 1
ATOM 640 O O . LEU A 1 84 ? -12.828 12.031 2.98 1 98.06 84 LEU A O 1
ATOM 644 N N . GLU A 1 85 ? -14.859 11.258 2.879 1 96.88 85 GLU A N 1
ATOM 645 C CA . GLU A 1 85 ? -14.758 10.523 4.133 1 96.88 85 GLU A CA 1
ATOM 646 C C . GLU A 1 85 ? -13.914 9.266 3.967 1 96.88 85 GLU A C 1
ATOM 648 O O . GLU A 1 85 ? -14.234 8.391 3.158 1 96.88 85 GLU A O 1
ATOM 653 N N . PRO A 1 86 ? -12.781 9.203 4.723 1 98.38 86 PRO A N 1
ATOM 654 C CA . PRO A 1 86 ? -12.039 7.941 4.703 1 98.38 86 PRO A CA 1
ATOM 655 C C . PRO A 1 86 ? -12.906 6.742 5.07 1 98.38 86 PRO A C 1
ATOM 657 O O . PRO A 1 86 ? -13.734 6.824 5.984 1 98.38 86 PRO A O 1
ATOM 660 N N . ALA A 1 87 ? -12.719 5.613 4.336 1 98.62 87 ALA A N 1
ATOM 661 C CA . ALA A 1 87 ? -13.625 4.488 4.535 1 98.62 87 ALA A CA 1
ATOM 662 C C . ALA A 1 87 ? -12.859 3.17 4.617 1 98.62 87 ALA A C 1
ATOM 664 O O . ALA A 1 87 ? -13.273 2.246 5.32 1 98.62 87 ALA A O 1
ATOM 665 N N . TYR A 1 88 ? -11.75 3.053 3.918 1 98.75 88 TYR A N 1
ATOM 666 C CA . TYR A 1 88 ? -11.062 1.771 3.811 1 98.75 88 TYR A CA 1
ATOM 667 C C . TYR A 1 88 ? -9.555 1.949 3.957 1 98.75 88 TYR A C 1
ATOM 669 O O . TYR A 1 88 ? -9.016 3.004 3.619 1 98.75 88 TYR A O 1
ATOM 677 N N . LEU A 1 89 ? -8.898 0.985 4.469 1 98.75 89 LEU A N 1
ATOM 678 C CA . LEU A 1 89 ? -7.445 0.928 4.598 1 98.75 89 LEU A CA 1
ATOM 679 C C . LEU A 1 89 ? -6.922 -0.454 4.219 1 98.75 89 LEU A C 1
ATOM 681 O O . LEU A 1 89 ? -7.5 -1.47 4.613 1 98.75 89 LEU A O 1
ATOM 685 N N . SER A 1 90 ? -5.98 -0.565 3.352 1 98.31 90 SER A N 1
ATOM 686 C CA . SER A 1 90 ? -5.152 -1.74 3.096 1 98.31 90 SER A CA 1
ATOM 687 C C . SER A 1 90 ? -3.715 -1.512 3.547 1 98.31 90 SER A C 1
ATOM 689 O O . SER A 1 90 ? -3.133 -0.459 3.273 1 98.31 90 SER A O 1
ATOM 691 N N . VAL A 1 91 ? -3.127 -2.512 4.238 1 98.06 91 VAL A N 1
ATOM 692 C CA . VAL A 1 91 ? -1.828 -2.211 4.832 1 98.06 91 VAL A CA 1
ATOM 693 C C . VAL A 1 91 ? -0.906 -3.42 4.699 1 98.06 91 VAL A C 1
ATOM 695 O O . VAL A 1 91 ? -1.345 -4.562 4.852 1 98.06 91 VAL A O 1
ATOM 698 N N . ASP A 1 92 ? 0.304 -3.186 4.316 1 97.88 92 ASP A N 1
ATOM 699 C CA . ASP A 1 92 ? 1.405 -4.141 4.262 1 97.88 92 ASP A CA 1
ATOM 700 C C . ASP A 1 92 ? 2.428 -3.867 5.363 1 97.88 92 ASP A C 1
ATOM 702 O O . ASP A 1 92 ? 3.07 -2.816 5.371 1 97.88 92 ASP A O 1
ATOM 706 N N . PHE A 1 93 ? 2.574 -4.781 6.273 1 97.81 93 PHE A N 1
ATOM 707 C CA . PHE A 1 93 ? 3.584 -4.691 7.32 1 97.81 93 PHE A CA 1
ATOM 708 C C . PHE A 1 93 ? 4.773 -5.59 7.004 1 97.81 93 PHE A C 1
ATOM 710 O O . PHE A 1 93 ? 4.684 -6.812 7.129 1 97.81 93 PHE A O 1
ATOM 717 N N . ASN A 1 94 ? 5.836 -4.988 6.555 1 97.19 94 ASN A N 1
ATOM 718 C CA . ASN A 1 94 ? 7.137 -5.645 6.508 1 97.19 94 ASN A CA 1
ATOM 719 C C . ASN A 1 94 ? 7.914 -5.438 7.805 1 97.19 94 ASN A C 1
ATOM 721 O O . ASN A 1 94 ? 8.695 -4.492 7.922 1 97.19 94 ASN A O 1
ATOM 725 N N . LEU A 1 95 ? 7.766 -6.344 8.711 1 96.75 95 LEU A N 1
ATOM 726 C CA . LEU A 1 95 ? 8.211 -6.121 10.078 1 96.75 95 LEU A CA 1
ATOM 727 C C . LEU A 1 95 ? 9.656 -6.566 10.258 1 96.75 95 LEU A C 1
ATOM 729 O O . LEU A 1 95 ? 10.07 -7.594 9.711 1 96.75 95 LEU A O 1
ATOM 733 N N . PRO A 1 96 ? 10.414 -5.723 11.055 1 95.5 96 PRO A N 1
ATOM 734 C CA . PRO A 1 96 ? 11.734 -6.211 11.461 1 95.5 96 PRO A CA 1
ATOM 735 C C . PRO A 1 96 ? 11.656 -7.512 12.25 1 95.5 96 PRO A C 1
ATOM 737 O O . PRO A 1 96 ? 10.75 -7.699 13.062 1 95.5 96 PRO A O 1
ATOM 740 N N . PRO A 1 97 ? 12.664 -8.367 12.094 1 92.81 97 PRO A N 1
ATOM 741 C CA . PRO A 1 97 ? 12.648 -9.656 12.789 1 92.81 97 PRO A CA 1
ATOM 742 C C . PRO A 1 97 ? 12.617 -9.5 14.305 1 92.81 97 PRO A C 1
ATOM 744 O O . PRO A 1 97 ? 12.102 -10.375 15.008 1 92.81 97 PRO A O 1
ATOM 747 N N . GLU A 1 98 ? 13.07 -8.438 14.805 1 94.06 98 GLU A N 1
ATOM 748 C CA . GLU A 1 98 ? 13.25 -8.281 16.25 1 94.06 98 GLU A CA 1
ATOM 749 C C . GLU A 1 98 ? 11.961 -7.836 16.922 1 94.06 98 GLU A C 1
ATOM 751 O O . GLU A 1 98 ? 11.852 -7.852 18.141 1 94.06 98 GLU A O 1
ATOM 756 N N . ILE A 1 99 ? 10.969 -7.406 16.172 1 95.94 99 ILE A N 1
ATOM 757 C CA . ILE A 1 99 ? 9.734 -6.949 16.812 1 95.94 99 ILE A CA 1
ATOM 758 C C . ILE A 1 99 ? 9.086 -8.109 17.562 1 95.94 99 ILE A C 1
ATOM 760 O O . ILE A 1 99 ? 8.961 -9.211 17.016 1 95.94 99 ILE A O 1
ATOM 764 N N . THR A 1 100 ? 8.648 -7.949 18.734 1 94.31 100 THR A N 1
ATOM 765 C CA . THR A 1 100 ? 7.98 -8.984 19.516 1 94.31 100 THR A CA 1
ATOM 766 C C . THR A 1 100 ? 6.488 -9.016 19.203 1 94.31 100 THR A C 1
ATOM 768 O O . THR A 1 100 ? 5.938 -8.039 18.672 1 94.31 100 THR A O 1
ATOM 771 N N . ASP A 1 101 ? 5.82 -10.141 19.484 1 93.5 101 ASP A N 1
ATOM 772 C CA . ASP A 1 101 ? 4.375 -10.25 19.297 1 93.5 101 ASP A CA 1
ATOM 773 C C . ASP A 1 101 ? 3.643 -9.18 20.094 1 93.5 101 ASP A C 1
ATOM 775 O O . ASP A 1 101 ? 2.676 -8.586 19.609 1 93.5 101 ASP A O 1
ATOM 779 N N . ALA A 1 102 ? 4.133 -8.891 21.281 1 95.25 102 ALA A N 1
ATOM 780 C CA . ALA A 1 102 ? 3.496 -7.895 22.141 1 95.25 102 ALA A CA 1
ATOM 781 C C . ALA A 1 102 ? 3.605 -6.496 21.547 1 95.25 102 ALA A C 1
ATOM 783 O O . ALA A 1 102 ? 2.66 -5.711 21.609 1 95.25 102 ALA A O 1
ATOM 784 N N . GLU A 1 103 ? 4.812 -6.199 21.031 1 96.81 103 GLU A N 1
ATOM 785 C CA . GLU A 1 103 ? 5.012 -4.906 20.391 1 96.81 103 GLU A CA 1
ATOM 786 C C . GLU A 1 103 ? 4.086 -4.746 19.188 1 96.81 103 GLU A C 1
ATOM 788 O O . GLU A 1 103 ? 3.443 -3.707 19.016 1 96.81 103 GLU A O 1
ATOM 793 N N . PHE A 1 104 ? 3.996 -5.812 18.391 1 97 104 PHE A N 1
ATOM 794 C CA . PHE A 1 104 ? 3.125 -5.723 17.234 1 97 104 PHE A CA 1
ATOM 795 C C . PHE A 1 104 ? 1.66 -5.68 17.656 1 97 104 PHE A C 1
ATOM 797 O O . PHE A 1 104 ? 0.847 -5 17.031 1 97 104 PHE A O 1
ATOM 804 N N . GLU A 1 105 ? 1.314 -6.387 18.625 1 96.5 105 GLU A N 1
ATOM 805 C CA . GLU A 1 105 ? -0.041 -6.309 19.156 1 96.5 105 GLU A CA 1
ATOM 806 C C . GLU A 1 105 ? -0.413 -4.871 19.5 1 96.5 105 GLU A C 1
ATOM 808 O O . GLU A 1 105 ? -1.519 -4.418 19.203 1 96.5 105 GLU A O 1
ATOM 813 N N . THR A 1 106 ? 0.469 -4.164 20.109 1 98.06 106 THR A N 1
ATOM 814 C CA . THR A 1 106 ? 0.246 -2.762 20.453 1 98.06 106 THR A CA 1
ATOM 815 C C . THR A 1 106 ? 0.025 -1.932 19.188 1 98.06 106 THR A C 1
ATOM 817 O O . THR A 1 106 ? -0.895 -1.112 19.141 1 98.06 106 THR A O 1
ATOM 820 N N . VAL A 1 107 ? 0.844 -2.168 18.203 1 98.31 107 VAL A N 1
ATOM 821 C CA . VAL A 1 107 ? 0.717 -1.453 16.938 1 98.31 107 VAL A CA 1
ATOM 822 C C . VAL A 1 107 ? -0.658 -1.719 16.328 1 98.31 107 VAL A C 1
ATOM 824 O O . VAL A 1 107 ? -1.393 -0.782 16 1 98.31 107 VAL A O 1
ATOM 827 N N . TRP A 1 108 ? -0.984 -2.945 16.281 1 98.06 108 TRP A N 1
ATOM 828 C CA . TRP A 1 108 ? -2.193 -3.354 15.578 1 98.06 108 TRP A CA 1
ATOM 829 C C . TRP A 1 108 ? -3.441 -2.9 16.328 1 98.06 108 TRP A C 1
ATOM 831 O O . TRP A 1 108 ? -4.406 -2.441 15.711 1 98.06 108 TRP A O 1
ATOM 841 N N . GLU A 1 109 ? -3.492 -3.027 17.578 1 98.25 109 GLU A N 1
ATOM 842 C CA . GLU A 1 109 ? -4.637 -2.59 18.375 1 98.25 109 GLU A CA 1
ATOM 843 C C . GLU A 1 109 ? -4.828 -1.079 18.281 1 98.25 109 GLU A C 1
ATOM 845 O O . GLU A 1 109 ? -5.961 -0.59 18.312 1 98.25 109 GLU A O 1
ATOM 850 N N . THR A 1 110 ? -3.711 -0.359 18.25 1 98.62 110 THR A N 1
ATOM 851 C CA . THR A 1 110 ? -3.799 1.083 18.047 1 98.62 110 THR A CA 1
ATOM 852 C C . THR A 1 110 ? -4.41 1.402 16.688 1 98.62 110 THR A C 1
ATOM 854 O O . THR A 1 110 ? -5.301 2.246 16.578 1 98.62 110 THR A O 1
ATOM 857 N N . PHE A 1 111 ? -3.961 0.674 15.625 1 98.69 111 PHE A N 1
ATOM 858 C CA . PHE A 1 111 ? -4.551 0.835 14.305 1 98.69 111 PHE A CA 1
ATOM 859 C C . PHE A 1 111 ? -6.051 0.564 14.344 1 98.69 111 PHE A C 1
ATOM 861 O O . PHE A 1 111 ? -6.844 1.331 13.797 1 98.69 111 PHE A O 1
ATOM 868 N N . ASP A 1 112 ? -6.391 -0.485 15.023 1 98.5 112 ASP A N 1
ATOM 869 C CA . ASP A 1 112 ? -7.789 -0.886 15.148 1 98.5 112 ASP A CA 1
ATOM 870 C C . ASP A 1 112 ? -8.617 0.215 15.797 1 98.5 112 ASP A C 1
ATOM 872 O O . ASP A 1 112 ? -9.672 0.596 15.281 1 98.5 112 ASP A O 1
ATOM 876 N N . ARG A 1 113 ? -8.195 0.706 16.875 1 98.38 113 ARG A N 1
ATOM 877 C CA . ARG A 1 113 ? -8.906 1.724 17.641 1 98.38 113 ARG A CA 1
ATOM 878 C C . ARG A 1 113 ? -9.102 2.992 16.828 1 98.38 113 ARG A C 1
ATOM 880 O O . ARG A 1 113 ? -10.211 3.527 16.75 1 98.38 113 ARG A O 1
ATOM 887 N N . GLU A 1 114 ? -8 3.469 16.219 1 98.56 114 GLU A N 1
ATOM 888 C CA . GLU A 1 114 ? -8.078 4.688 15.414 1 98.56 114 GLU A CA 1
ATOM 889 C C . GLU A 1 114 ? -9 4.496 14.211 1 98.56 114 GLU A C 1
ATOM 891 O O . GLU A 1 114 ? -9.758 5.398 13.852 1 98.56 114 GLU A O 1
ATOM 896 N N . ALA A 1 115 ? -8.922 3.348 13.562 1 98.69 115 ALA A N 1
ATOM 897 C CA . ALA A 1 115 ? -9.773 3.043 12.422 1 98.69 115 ALA A CA 1
ATOM 898 C C . ALA A 1 115 ? -11.25 3.037 12.828 1 98.69 115 ALA A C 1
ATOM 900 O O . ALA A 1 115 ? -12.094 3.605 12.133 1 98.69 115 ALA A O 1
ATOM 901 N N . ARG A 1 116 ? -11.57 2.439 13.953 1 98.31 116 ARG A N 1
ATOM 902 C CA . ARG A 1 116 ? -12.938 2.416 14.461 1 98.31 116 ARG A CA 1
ATOM 903 C C . ARG A 1 116 ? -13.453 3.828 14.719 1 98.31 116 ARG A C 1
ATOM 905 O O . ARG A 1 116 ? -14.586 4.156 14.352 1 98.31 116 ARG A O 1
ATOM 912 N N . ASP A 1 117 ? -12.609 4.59 15.289 1 97.69 117 ASP A N 1
ATOM 913 C CA . ASP A 1 117 ? -12.984 5.957 15.633 1 97.69 117 ASP A CA 1
ATOM 914 C C . ASP A 1 117 ? -13.305 6.77 14.383 1 97.69 117 ASP A C 1
ATOM 916 O O . ASP A 1 117 ? -14.18 7.641 14.406 1 97.69 117 ASP A O 1
ATOM 920 N N . LEU A 1 118 ? -12.664 6.496 13.266 1 97.75 118 LEU A N 1
ATOM 921 C CA . LEU A 1 118 ? -12.828 7.273 12.039 1 97.75 118 LEU A CA 1
ATOM 922 C C . LEU A 1 118 ? -13.805 6.582 11.094 1 97.75 118 LEU A C 1
ATOM 924 O O . LEU A 1 118 ? -14.055 7.074 9.992 1 97.75 118 LEU A O 1
ATOM 928 N N . GLY A 1 119 ? -14.305 5.398 11.461 1 98.06 119 GLY A N 1
ATOM 929 C CA . GLY A 1 119 ? -15.227 4.66 10.609 1 98.06 119 GLY A CA 1
ATOM 930 C C . GLY A 1 119 ? -14.547 3.975 9.445 1 98.06 119 GLY A C 1
ATOM 931 O O . GLY A 1 119 ? -15.164 3.74 8.406 1 98.06 119 GLY A O 1
ATOM 932 N N . VAL A 1 120 ? -13.297 3.699 9.609 1 98.69 120 VAL A N 1
ATOM 933 C CA . VAL A 1 120 ? -12.492 3.102 8.547 1 98.69 120 VAL A CA 1
ATOM 934 C C . VAL A 1 120 ? -12.383 1.595 8.766 1 98.69 120 VAL A C 1
ATOM 936 O O . VAL A 1 120 ? -12.156 1.137 9.891 1 98.69 120 VAL A O 1
ATOM 939 N N . SER A 1 121 ? -12.586 0.792 7.73 1 98.69 121 SER A N 1
ATOM 940 C CA . SER A 1 121 ? -12.422 -0.657 7.77 1 98.69 121 SER A CA 1
ATOM 941 C C . SER A 1 121 ? -11.125 -1.085 7.105 1 98.69 121 SER A C 1
ATOM 943 O O . SER A 1 121 ? -10.789 -0.605 6.02 1 98.69 121 SER A O 1
ATOM 945 N N . VAL A 1 122 ? -10.352 -1.893 7.793 1 98.19 122 VAL A N 1
ATOM 946 C CA . VAL A 1 122 ? -9.211 -2.539 7.141 1 98.19 122 VAL A CA 1
ATOM 947 C C . VAL A 1 122 ? -9.711 -3.686 6.262 1 98.19 122 VAL A C 1
ATOM 949 O O . VAL A 1 122 ? -10.219 -4.688 6.77 1 98.19 122 VAL A O 1
ATOM 952 N N . VAL A 1 123 ? -9.484 -3.604 4.953 1 97.81 123 VAL A N 1
ATOM 953 C CA . VAL A 1 123 ? -10.18 -4.473 4.012 1 97.81 123 VAL A CA 1
ATOM 954 C C . VAL A 1 123 ? -9.266 -5.621 3.596 1 97.81 123 VAL A C 1
ATOM 956 O O . VAL A 1 123 ? -9.734 -6.719 3.291 1 97.81 123 VAL A O 1
ATOM 959 N N . THR A 1 124 ? -8.008 -5.414 3.49 1 96.81 124 THR A N 1
ATOM 960 C CA . THR A 1 124 ? -7.004 -6.41 3.143 1 96.81 124 THR A CA 1
ATOM 961 C C . THR A 1 124 ? -5.625 -5.984 3.646 1 96.81 124 THR A C 1
ATOM 963 O O . THR A 1 124 ? -5.457 -4.867 4.137 1 96.81 124 THR A O 1
ATOM 966 N N . GLY A 1 125 ? -4.711 -6.906 3.566 1 95.5 125 GLY A N 1
ATOM 967 C CA . GLY A 1 125 ? -3.363 -6.574 4 1 95.5 125 GLY A CA 1
ATOM 968 C C . GLY A 1 125 ? -2.408 -7.75 3.936 1 95.5 125 GLY A C 1
ATOM 969 O O . GLY A 1 125 ? -2.764 -8.82 3.434 1 95.5 125 GLY A O 1
ATOM 970 N N . HIS A 1 126 ? -1.239 -7.504 4.34 1 94.25 126 HIS A N 1
ATOM 971 C CA . HIS A 1 126 ? -0.137 -8.453 4.438 1 94.25 126 HIS A CA 1
ATOM 972 C C . HIS A 1 126 ? 0.733 -8.156 5.656 1 94.25 126 HIS A C 1
ATOM 974 O O . HIS A 1 126 ? 1.112 -7.008 5.891 1 94.25 126 HIS A O 1
ATOM 980 N N . THR A 1 127 ? 0.989 -9.148 6.469 1 94.12 127 THR A N 1
ATOM 981 C CA . THR A 1 127 ? 1.809 -8.992 7.668 1 94.12 127 THR A CA 1
ATOM 982 C C . THR A 1 127 ? 2.848 -10.109 7.758 1 94.12 127 THR A C 1
ATOM 984 O O . THR A 1 127 ? 2.496 -11.289 7.801 1 94.12 127 THR A O 1
ATOM 987 N N . ALA A 1 128 ? 4.07 -9.719 7.809 1 92.12 128 ALA A N 1
ATOM 988 C CA . ALA A 1 128 ? 5.145 -10.703 7.918 1 92.12 128 ALA A CA 1
ATOM 989 C C . ALA A 1 128 ? 6.41 -10.07 8.492 1 92.12 128 ALA A C 1
ATOM 991 O O . ALA A 1 128 ? 6.574 -8.844 8.453 1 92.12 128 ALA A O 1
ATOM 992 N N . ARG A 1 129 ? 7.238 -10.922 9.062 1 92.88 129 ARG A N 1
ATOM 993 C CA . ARG A 1 129 ? 8.594 -10.547 9.445 1 92.88 129 ARG A CA 1
ATOM 994 C C . ARG A 1 129 ? 9.594 -10.938 8.359 1 92.88 129 ARG A C 1
ATOM 996 O O . ARG A 1 129 ? 9.547 -12.062 7.848 1 92.88 129 ARG A O 1
ATOM 1003 N N . TYR A 1 130 ? 10.445 -9.992 8.016 1 90.56 130 TYR A N 1
ATOM 1004 C CA . TYR A 1 130 ? 11.414 -10.289 6.965 1 90.56 130 TYR A CA 1
ATOM 1005 C C . TYR A 1 130 ? 12.82 -9.883 7.395 1 90.56 130 TYR A C 1
ATOM 1007 O O . TYR A 1 130 ? 13 -8.828 8.008 1 90.56 130 TYR A O 1
ATOM 1015 N N . ALA A 1 131 ? 13.797 -10.742 7.016 1 86.12 131 ALA A N 1
ATOM 1016 C CA . ALA A 1 131 ? 15.188 -10.32 7.152 1 86.12 131 ALA A CA 1
ATOM 1017 C C . ALA A 1 131 ? 15.469 -9.07 6.32 1 86.12 131 ALA A C 1
ATOM 1019 O O . ALA A 1 131 ? 14.969 -8.938 5.203 1 86.12 131 ALA A O 1
ATOM 1020 N N . GLY A 1 132 ? 16.203 -8.156 6.875 1 88.5 132 GLY A N 1
ATOM 1021 C CA . GLY A 1 132 ? 16.578 -6.949 6.145 1 88.5 132 GLY A CA 1
ATOM 1022 C C . GLY A 1 132 ? 15.617 -5.797 6.367 1 88.5 132 GLY A C 1
ATOM 1023 O O . GLY A 1 132 ? 15.922 -4.652 6.031 1 88.5 132 GLY A O 1
ATOM 1024 N N . CYS A 1 133 ? 14.461 -6.098 6.875 1 93.94 133 CYS A N 1
ATOM 1025 C CA . CYS A 1 133 ? 13.523 -5.027 7.199 1 93.94 133 CYS A CA 1
ATOM 1026 C C . CYS A 1 133 ? 13.875 -4.387 8.539 1 93.94 133 CYS A C 1
ATOM 1028 O O . CYS A 1 133 ? 14.18 -5.086 9.508 1 93.94 133 CYS A O 1
ATOM 1030 N N . ASN A 1 134 ? 13.906 -3.045 8.539 1 95.19 134 ASN A N 1
ATOM 1031 C CA . ASN A 1 134 ? 14.258 -2.258 9.711 1 95.19 134 ASN A CA 1
ATOM 1032 C C . ASN A 1 134 ? 13.297 -1.083 9.906 1 95.19 134 ASN A C 1
ATOM 1034 O O . ASN A 1 134 ? 12.539 -0.738 9 1 95.19 134 ASN A O 1
ATOM 1038 N N . TYR A 1 135 ? 13.328 -0.586 11.148 1 94.5 135 TYR A N 1
ATOM 1039 C CA . TYR A 1 135 ? 12.648 0.682 11.391 1 94.5 135 TYR A CA 1
ATOM 1040 C C . TYR A 1 135 ? 13.406 1.838 10.75 1 94.5 135 TYR A C 1
ATOM 1042 O O . TYR A 1 135 ? 14.625 1.76 10.547 1 94.5 135 TYR A O 1
ATOM 1050 N N . PRO A 1 136 ? 12.727 3.004 10.312 1 94.44 136 PRO A N 1
ATOM 1051 C CA . PRO A 1 136 ? 11.344 3.303 10.688 1 94.44 136 PRO A CA 1
ATOM 1052 C C . PRO A 1 136 ? 10.344 2.891 9.609 1 94.44 136 PRO A C 1
ATOM 1054 O O . PRO A 1 136 ? 9.133 2.852 9.867 1 94.44 136 PRO A O 1
ATOM 1057 N N . MET A 1 137 ? 10.789 2.654 8.336 1 96.44 137 MET A N 1
ATOM 1058 C CA . MET A 1 137 ? 9.875 2.285 7.262 1 96.44 137 MET A CA 1
ATOM 1059 C C . MET A 1 137 ? 9.602 0.785 7.27 1 96.44 137 MET A C 1
ATOM 1061 O O . MET A 1 137 ? 10.477 -0.008 6.91 1 96.44 137 MET A O 1
ATOM 1065 N N . VAL A 1 138 ? 8.383 0.415 7.598 1 97.38 138 VAL A N 1
ATOM 1066 C CA . VAL A 1 138 ? 8.109 -1.008 7.77 1 97.38 138 VAL A CA 1
ATOM 1067 C C . VAL A 1 138 ? 6.984 -1.435 6.828 1 97.38 138 VAL A C 1
ATOM 1069 O O . VAL A 1 138 ? 6.09 -2.191 7.219 1 97.38 138 VAL A O 1
ATOM 1072 N N . GLY A 1 139 ? 6.973 -0.999 5.578 1 97.94 139 GLY A N 1
ATOM 1073 C CA . GLY A 1 139 ? 5.98 -1.382 4.586 1 97.94 139 GLY A CA 1
ATOM 1074 C C . GLY A 1 139 ? 5.238 -0.199 3.998 1 97.94 139 GLY A C 1
ATOM 1075 O O . GLY A 1 139 ? 5.828 0.854 3.752 1 97.94 139 GLY A O 1
ATOM 1076 N N . GLY A 1 140 ? 3.975 -0.416 3.607 1 98.12 140 GLY A N 1
ATOM 1077 C CA . GLY A 1 140 ? 3.158 0.612 2.982 1 98.12 140 GLY A CA 1
ATOM 1078 C C . GLY A 1 140 ? 1.67 0.404 3.195 1 98.12 140 GLY A C 1
ATOM 1079 O O . GLY A 1 140 ? 1.238 -0.687 3.574 1 98.12 140 GLY A O 1
ATOM 1080 N N . GLY A 1 141 ? 0.96 1.467 3.061 1 98.5 141 GLY A N 1
ATOM 1081 C CA . GLY A 1 141 ? -0.487 1.416 3.189 1 98.5 141 GLY A CA 1
ATOM 1082 C C . GLY A 1 141 ? -1.207 2.301 2.191 1 98.5 141 GLY A C 1
ATOM 1083 O O . GLY A 1 141 ? -0.661 3.311 1.741 1 98.5 141 GLY A O 1
ATOM 1084 N N . THR A 1 142 ? -2.363 1.875 1.801 1 98.75 142 THR A N 1
ATOM 1085 C CA . THR A 1 142 ? -3.252 2.65 0.941 1 98.75 142 THR A CA 1
ATOM 1086 C C . THR A 1 142 ? -4.578 2.93 1.644 1 98.75 142 THR A C 1
ATOM 1088 O O . THR A 1 142 ? -5.258 2.002 2.088 1 98.75 142 THR A O 1
ATOM 1091 N N . SER A 1 143 ? -4.848 4.184 1.843 1 98.75 143 SER A N 1
ATOM 1092 C CA . SER A 1 143 ? -6.129 4.625 2.383 1 98.75 143 SER A CA 1
ATOM 1093 C C . SER A 1 143 ? -7.066 5.086 1.273 1 98.75 143 SER A C 1
ATOM 1095 O O . SER A 1 143 ? -6.617 5.578 0.237 1 98.75 143 SER A O 1
ATOM 1097 N N . MET A 1 144 ? -8.375 4.867 1.511 1 98.75 144 MET A N 1
ATOM 1098 C CA . MET A 1 144 ? -9.367 5.223 0.505 1 98.75 144 MET A CA 1
ATOM 1099 C C . MET A 1 144 ? -10.539 5.973 1.139 1 98.75 144 MET A C 1
ATOM 1101 O O . MET A 1 144 ? -10.961 5.641 2.246 1 98.75 144 MET A O 1
ATOM 1105 N N . ALA A 1 145 ? -10.984 6.969 0.468 1 98.56 145 ALA A N 1
ATOM 1106 C CA . ALA A 1 145 ? -12.188 7.719 0.804 1 98.56 145 ALA A CA 1
ATOM 1107 C C . ALA A 1 145 ? -13.211 7.656 -0.328 1 98.56 145 ALA A C 1
ATOM 1109 O O . ALA A 1 145 ? -12.844 7.551 -1.5 1 98.56 145 ALA A O 1
ATOM 1110 N N . VAL A 1 146 ? -14.438 7.676 0.004 1 97.69 146 VAL A N 1
ATOM 1111 C CA . VAL A 1 146 ? -15.484 7.523 -1 1 97.69 146 VAL A CA 1
ATOM 1112 C C . VAL A 1 146 ? -16.531 8.625 -0.83 1 97.69 146 VAL A C 1
ATOM 1114 O O . VAL A 1 146 ? -16.844 9.031 0.294 1 97.69 146 VAL A O 1
ATOM 1117 N N . GLY A 1 147 ? -17.031 9.156 -1.913 1 97.38 147 GLY A N 1
ATOM 1118 C CA . GLY A 1 147 ? -18.078 10.164 -1.899 1 97.38 147 GLY A CA 1
ATOM 1119 C C . GLY A 1 147 ? -18.562 10.539 -3.287 1 97.38 147 GLY A C 1
ATOM 1120 O O . GLY A 1 147 ? -18.344 9.797 -4.25 1 97.38 147 GLY A O 1
ATOM 1121 N N . ASP A 1 148 ? -19.312 11.594 -3.305 1 97.06 148 ASP A N 1
ATOM 1122 C CA . ASP A 1 148 ? -19.781 12.133 -4.574 1 97.06 148 ASP A CA 1
ATOM 1123 C C . ASP A 1 148 ? -18.719 12.992 -5.246 1 97.06 148 ASP A C 1
ATOM 1125 O O . ASP A 1 148 ? -17.891 13.602 -4.57 1 97.06 148 ASP A O 1
ATOM 1129 N N . SER A 1 149 ? -18.781 12.992 -6.531 1 95.81 149 SER A N 1
ATOM 1130 C CA . SER A 1 149 ? -17.781 13.734 -7.305 1 95.81 149 SER A CA 1
ATOM 1131 C C . SER A 1 149 ? -17.797 15.211 -6.941 1 95.81 149 SER A C 1
ATOM 1133 O O . SER A 1 149 ? -16.75 15.867 -6.934 1 95.81 149 SER A O 1
ATOM 1135 N N . GLU A 1 150 ? -18.969 15.711 -6.605 1 95.44 150 GLU A N 1
ATOM 1136 C CA . GLU A 1 150 ? -19.109 17.125 -6.309 1 95.44 150 GLU A CA 1
ATOM 1137 C C . GLU A 1 150 ? -18.453 17.484 -4.973 1 95.44 150 GLU A C 1
ATOM 1139 O O . GLU A 1 150 ? -18.172 18.656 -4.703 1 95.44 150 GLU A O 1
ATOM 1144 N N . ASP A 1 151 ? -18.234 16.484 -4.176 1 96.81 151 ASP A N 1
ATOM 1145 C CA . ASP A 1 151 ? -17.688 16.734 -2.848 1 96.81 151 ASP A CA 1
ATOM 1146 C C . ASP A 1 151 ? -16.156 16.625 -2.854 1 96.81 151 ASP A C 1
ATOM 1148 O O . ASP A 1 151 ? -15.5 16.938 -1.86 1 96.81 151 ASP A O 1
ATOM 1152 N N . LEU A 1 152 ? -15.578 16.141 -3.945 1 97.56 152 LEU A N 1
ATOM 1153 C CA . LEU A 1 152 ? -14.125 16 -4.051 1 97.56 152 LEU A CA 1
ATOM 1154 C C . LEU A 1 152 ? -13.453 17.375 -4.047 1 97.56 152 LEU A C 1
ATOM 1156 O O . LEU A 1 152 ? -13.758 18.219 -4.887 1 97.56 152 LEU A O 1
ATOM 1160 N N . VAL A 1 153 ? -12.57 17.625 -3.109 1 97.88 153 VAL A N 1
ATOM 1161 C CA . VAL A 1 153 ? -11.742 18.828 -3.09 1 97.88 153 VAL A CA 1
ATOM 1162 C C . VAL A 1 153 ? -10.438 18.562 -3.84 1 97.88 153 VAL A C 1
ATOM 1164 O O . VAL A 1 153 ? -9.539 17.891 -3.322 1 97.88 153 VAL A O 1
ATOM 1167 N N . ARG A 1 154 ? -10.352 19.078 -4.984 1 95.69 154 ARG A N 1
ATOM 1168 C CA . ARG A 1 154 ? -9.18 18.828 -5.816 1 95.69 154 ARG A CA 1
ATOM 1169 C C . ARG A 1 154 ? -7.984 19.656 -5.34 1 95.69 154 ARG A C 1
ATOM 1171 O O . ARG A 1 154 ? -8.148 20.766 -4.852 1 95.69 154 ARG A O 1
ATOM 1178 N N . PRO A 1 155 ? -6.773 19.094 -5.508 1 94.31 155 PRO A N 1
ATOM 1179 C CA . PRO A 1 155 ? -5.574 19.828 -5.094 1 94.31 155 PRO A CA 1
ATOM 1180 C C . PRO A 1 155 ? -5.324 21.078 -5.945 1 94.31 155 PRO A C 1
ATOM 1182 O O . PRO A 1 155 ? -4.625 22 -5.508 1 94.31 155 PRO A O 1
ATOM 1185 N N . ASP A 1 156 ? -5.863 21.125 -7.129 1 94.44 156 ASP A N 1
ATOM 1186 C CA . ASP A 1 156 ? -5.656 22.234 -8.039 1 94.44 156 ASP A CA 1
ATOM 1187 C C . ASP A 1 156 ? -6.879 23.156 -8.078 1 94.44 156 ASP A C 1
ATOM 1189 O O . ASP A 1 156 ? -7.109 23.844 -9.07 1 94.44 156 ASP A O 1
ATOM 1193 N N . GLY A 1 157 ? -7.625 23.188 -7.016 1 96.62 157 GLY A N 1
ATOM 1194 C CA . GLY A 1 157 ? -8.914 23.859 -7.047 1 96.62 157 GLY A CA 1
ATOM 1195 C C . GLY A 1 157 ? -8.867 25.266 -6.512 1 96.62 157 GLY A C 1
ATOM 1196 O O . GLY A 1 157 ? -9.875 25.984 -6.523 1 96.62 157 GLY A O 1
ATOM 1197 N N . ALA A 1 158 ? -7.668 25.734 -6.039 1 98 158 ALA A N 1
ATOM 1198 C CA . ALA A 1 158 ? -7.562 27.078 -5.5 1 98 158 ALA A CA 1
ATOM 1199 C C . ALA A 1 158 ? -7.816 28.125 -6.582 1 98 158 ALA A C 1
ATOM 1201 O O . ALA A 1 158 ? -7.336 28 -7.707 1 98 158 ALA A O 1
ATOM 1202 N N . ASN A 1 159 ? -8.57 29.125 -6.207 1 98.25 159 ASN A N 1
ATOM 1203 C CA . ASN A 1 159 ? -8.898 30.203 -7.141 1 98.25 159 ASN A CA 1
ATOM 1204 C C . ASN A 1 159 ? -8.547 31.578 -6.57 1 98.25 159 ASN A C 1
ATOM 1206 O O . ASN A 1 159 ? -8.727 31.812 -5.375 1 98.25 159 ASN A O 1
ATOM 1210 N N . PRO A 1 160 ? -8.086 32.469 -7.559 1 98.69 160 PRO A N 1
ATOM 1211 C CA . PRO A 1 160 ? -7.91 33.844 -7.078 1 98.69 160 PRO A CA 1
ATOM 1212 C C . PRO A 1 160 ? -9.156 34.375 -6.379 1 98.69 160 PRO A C 1
ATOM 1214 O O . PRO A 1 160 ? -10.266 34.219 -6.891 1 98.69 160 PRO A O 1
ATOM 1217 N N . GLY A 1 161 ? -8.969 34.969 -5.242 1 98.62 161 GLY A N 1
ATOM 1218 C CA . GLY A 1 161 ? -10.078 35.469 -4.441 1 98.62 161 GLY A CA 1
ATOM 1219 C C . GLY A 1 161 ? -10.367 34.594 -3.23 1 98.62 161 GLY A C 1
ATOM 1220 O O . GLY A 1 161 ? -10.953 35.062 -2.252 1 98.62 161 GLY A O 1
ATOM 1221 N N . ASP A 1 162 ? -10 33.344 -3.275 1 98.81 162 ASP A N 1
ATOM 1222 C CA . ASP A 1 162 ? -10.156 32.469 -2.123 1 98.81 162 ASP A CA 1
ATOM 1223 C C . ASP A 1 162 ? -9.359 33 -0.924 1 98.81 162 ASP A C 1
ATOM 1225 O O . ASP A 1 162 ? -8.352 33.688 -1.091 1 98.81 162 ASP A O 1
ATOM 1229 N N . ARG A 1 163 ? -9.867 32.656 0.226 1 98.88 163 ARG A N 1
ATOM 1230 C CA . ARG A 1 163 ? -9.117 32.906 1.452 1 98.88 163 ARG A CA 1
ATOM 1231 C C . ARG A 1 163 ? -8.289 31.688 1.839 1 98.88 163 ARG A C 1
ATOM 1233 O O . ARG A 1 163 ? -8.602 30.562 1.438 1 98.88 163 ARG A O 1
ATOM 1240 N N . VAL A 1 164 ? -7.172 31.953 2.535 1 98.94 164 VAL A N 1
ATOM 1241 C CA . VAL A 1 164 ? -6.273 30.891 2.967 1 98.94 164 VAL A CA 1
ATOM 1242 C C . VAL A 1 164 ? -6.449 30.641 4.461 1 98.94 164 VAL A C 1
ATOM 1244 O O . VAL A 1 164 ? -6.266 31.547 5.277 1 98.94 164 VAL A O 1
ATOM 1247 N N . ILE A 1 165 ? -6.828 29.453 4.809 1 98.88 165 ILE A N 1
ATOM 1248 C CA . ILE A 1 165 ? -6.977 29.047 6.199 1 98.88 165 ILE A CA 1
ATOM 1249 C C . ILE A 1 165 ? -5.859 28.078 6.578 1 98.88 165 ILE A C 1
ATOM 1251 O O . ILE A 1 165 ? -5.531 27.172 5.809 1 98.88 165 ILE A O 1
ATOM 1255 N N . VAL A 1 166 ? -5.227 28.266 7.715 1 98.94 166 VAL A N 1
ATOM 1256 C CA . VAL A 1 166 ? -4.195 27.406 8.266 1 98.94 166 VAL A CA 1
ATOM 1257 C C . VAL A 1 166 ? -4.609 26.922 9.656 1 98.94 166 VAL A C 1
ATOM 1259 O O . VAL A 1 166 ? -5 27.734 10.508 1 98.94 166 VAL A O 1
ATOM 1262 N N . THR A 1 167 ? -4.609 25.625 9.828 1 98.94 167 THR A N 1
ATOM 1263 C CA . THR A 1 167 ? -4.875 25.094 11.156 1 98.94 167 THR A CA 1
ATOM 1264 C C . THR A 1 167 ? -3.57 24.859 11.914 1 98.94 167 THR A C 1
ATOM 1266 O O . THR A 1 167 ? -2.535 24.578 11.305 1 98.94 167 THR A O 1
ATOM 1269 N N . LYS A 1 168 ? -3.541 25.031 13.336 1 98.75 168 LYS A N 1
ATOM 1270 C CA . LYS A 1 168 ? -2.516 24.656 14.297 1 98.75 168 LYS A CA 1
ATOM 1271 C C . LYS A 1 168 ? -1.217 25.422 14.055 1 98.75 168 LYS A C 1
ATOM 1273 O O . LYS A 1 168 ? -0.621 25.953 14.984 1 98.75 168 LYS A O 1
ATOM 1278 N N . GLY A 1 169 ? -0.74 25.484 12.766 1 98.5 169 GLY A N 1
ATOM 1279 C CA . GLY A 1 169 ? 0.406 26.328 12.477 1 98.5 169 GLY A CA 1
ATOM 1280 C C . GLY A 1 169 ? 1.669 25.531 12.18 1 98.5 169 GLY A C 1
ATOM 1281 O O . GLY A 1 169 ? 1.602 24.391 11.742 1 98.5 169 GLY A O 1
ATOM 1282 N N . PRO A 1 170 ? 2.809 26.156 12.281 1 98.75 170 PRO A N 1
ATOM 1283 C CA . PRO A 1 170 ? 4.059 25.594 11.766 1 98.75 170 PRO A CA 1
ATOM 1284 C C . PRO A 1 170 ? 4.68 24.578 12.719 1 98.75 170 PRO A C 1
ATOM 1286 O O . PRO A 1 170 ? 4.434 24.625 13.922 1 98.75 170 PRO A O 1
ATOM 1289 N N . ALA A 1 171 ? 5.445 23.672 12.195 1 98.69 171 ALA A N 1
ATOM 1290 C CA . ALA A 1 171 ? 6.426 22.797 12.828 1 98.69 171 ALA A CA 1
ATOM 1291 C C . ALA A 1 171 ? 5.754 21.859 13.836 1 98.69 171 ALA A C 1
ATOM 1293 O O . ALA A 1 171 ? 6.367 21.469 14.836 1 98.69 171 ALA A O 1
ATOM 1294 N N . ILE A 1 172 ? 4.535 21.562 13.602 1 98.62 172 ILE A N 1
ATOM 1295 C CA . ILE A 1 172 ? 3.807 20.688 14.516 1 98.62 172 ILE A CA 1
ATOM 1296 C C . ILE A 1 172 ? 4.551 19.359 14.648 1 98.62 172 ILE A C 1
ATOM 1298 O O . ILE A 1 172 ? 4.902 18.953 15.758 1 98.62 172 ILE A O 1
ATOM 1302 N N . GLU A 1 173 ? 4.859 18.719 13.586 1 97.94 173 GLU A N 1
ATOM 1303 C CA . GLU A 1 173 ? 5.5 17.406 13.602 1 97.94 173 GLU A CA 1
ATOM 1304 C C . GLU A 1 173 ? 6.918 17.5 14.164 1 97.94 173 GLU A C 1
ATOM 1306 O O . GLU A 1 173 ? 7.297 16.703 15.023 1 97.94 173 GLU A O 1
ATOM 1311 N N . ALA A 1 174 ? 7.672 18.469 13.648 1 97.38 174 ALA A N 1
ATOM 1312 C CA . ALA A 1 174 ? 9.039 18.625 14.125 1 97.38 174 ALA A CA 1
ATOM 1313 C C . ALA A 1 174 ? 9.07 18.797 15.641 1 97.38 174 ALA A C 1
ATOM 1315 O O . ALA A 1 174 ? 9.844 18.125 16.328 1 97.38 174 ALA A O 1
ATOM 1316 N N . THR A 1 175 ? 8.227 19.656 16.125 1 98.12 175 THR A N 1
ATOM 1317 C CA . THR A 1 175 ? 8.195 19.938 17.562 1 98.12 175 THR A CA 1
ATOM 1318 C C . THR A 1 175 ? 7.793 18.703 18.344 1 98.12 175 THR A C 1
ATOM 1320 O O . THR A 1 175 ? 8.477 18.312 19.297 1 98.12 175 THR A O 1
ATOM 1323 N N . GLY A 1 176 ? 6.688 18.094 17.938 1 97.69 176 GLY A N 1
ATOM 1324 C CA . GLY A 1 176 ? 6.211 16.906 18.656 1 97.69 176 GLY A CA 1
ATOM 1325 C C . GLY A 1 176 ? 7.227 15.781 18.688 1 97.69 176 GLY A C 1
ATOM 1326 O O . GLY A 1 176 ? 7.531 15.25 19.75 1 97.69 176 GLY A O 1
ATOM 1327 N N . LEU A 1 177 ? 7.812 15.43 17.594 1 95.88 177 LEU A N 1
ATOM 1328 C CA . LEU A 1 177 ? 8.727 14.297 17.484 1 95.88 177 LEU A CA 1
ATOM 1329 C C . LEU A 1 177 ? 10.039 14.586 18.203 1 95.88 177 LEU A C 1
ATOM 1331 O O . LEU A 1 177 ? 10.492 13.781 19.016 1 95.88 177 LEU A O 1
ATOM 1335 N N . LEU A 1 178 ? 10.656 15.734 17.953 1 95.69 178 LEU A N 1
ATOM 1336 C CA . LEU A 1 178 ? 11.961 16.062 18.531 1 95.69 178 LEU A CA 1
ATOM 1337 C C . LEU A 1 178 ? 11.867 16.188 20.047 1 95.69 178 LEU A C 1
ATOM 1339 O O . LEU A 1 178 ? 12.758 15.727 20.766 1 95.69 178 LEU A O 1
ATOM 1343 N N . SER A 1 179 ? 10.789 16.781 20.516 1 97.19 179 SER A N 1
ATOM 1344 C CA . SER A 1 179 ? 10.672 17.031 21.953 1 97.19 179 SER A CA 1
ATOM 1345 C C . SER A 1 179 ? 10.5 15.727 22.719 1 97.19 179 SER A C 1
ATOM 1347 O O . SER A 1 179 ? 10.93 15.617 23.875 1 97.19 179 SER A O 1
ATOM 1349 N N . ILE A 1 180 ? 9.867 14.766 22.109 1 96.56 180 ILE A N 1
ATOM 1350 C CA . ILE A 1 180 ? 9.727 13.469 22.75 1 96.56 180 ILE A CA 1
ATOM 1351 C C . ILE A 1 180 ? 11.031 12.688 22.625 1 96.56 180 ILE A C 1
ATOM 1353 O O . ILE A 1 180 ? 11.523 12.133 23.625 1 96.56 180 ILE A O 1
ATOM 1357 N N . GLN A 1 181 ? 11.602 12.656 21.469 1 93.12 181 GLN A N 1
ATOM 1358 C CA . GLN A 1 181 ? 12.797 11.859 21.219 1 93.12 181 GLN A CA 1
ATOM 1359 C C . GLN A 1 181 ? 13.984 12.375 22.031 1 93.12 181 GLN A C 1
ATOM 1361 O O . GLN A 1 181 ? 14.82 11.594 22.484 1 93.12 181 GLN A O 1
ATOM 1366 N N . PHE A 1 182 ? 14.094 13.719 22.234 1 94.56 182 PHE A N 1
ATOM 1367 C CA . PHE A 1 182 ? 15.25 14.32 22.875 1 94.56 182 PHE A CA 1
ATOM 1368 C C . PHE A 1 182 ? 14.852 15.039 24.156 1 94.56 182 PHE A C 1
ATOM 1370 O O . PHE A 1 182 ? 15.398 16.094 24.484 1 94.56 182 PHE A O 1
ATOM 1377 N N . GLU A 1 183 ? 13.875 14.547 24.828 1 94.75 183 GLU A N 1
ATOM 1378 C CA . GLU A 1 183 ? 13.359 15.164 26.047 1 94.75 183 GLU A CA 1
ATOM 1379 C C . GLU A 1 183 ? 14.477 15.422 27.047 1 94.75 183 GLU A C 1
ATOM 1381 O O . GLU A 1 183 ? 14.5 16.469 27.688 1 94.75 183 GLU A O 1
ATOM 1386 N N . SER A 1 184 ? 15.414 14.523 27.188 1 94.06 184 SER A N 1
ATOM 1387 C CA . SER A 1 184 ? 16.484 14.648 28.172 1 94.06 184 SER A CA 1
ATOM 1388 C C . SER A 1 184 ? 17.359 15.859 27.875 1 94.06 184 SER A C 1
ATOM 1390 O O . SER A 1 184 ? 17.906 16.469 28.797 1 94.06 184 SER A O 1
ATOM 1392 N N . LEU A 1 185 ? 17.531 16.188 26.594 1 94.19 185 LEU A N 1
ATOM 1393 C CA . LEU A 1 185 ? 18.328 17.344 26.203 1 94.19 185 LEU A CA 1
ATOM 1394 C C . LEU A 1 185 ? 17.594 18.641 26.531 1 94.19 185 LEU A C 1
ATOM 1396 O O . LEU A 1 185 ? 18.219 19.656 26.812 1 94.19 185 LEU A O 1
ATOM 1400 N N . LEU A 1 186 ? 16.312 18.562 26.453 1 95.94 186 LEU A N 1
ATOM 1401 C CA . LEU A 1 186 ? 15.492 19.734 26.719 1 95.94 186 LEU A CA 1
ATOM 1402 C C . LEU A 1 186 ? 15.438 20.031 28.203 1 95.94 186 LEU A C 1
ATOM 1404 O O . LEU A 1 186 ? 15.359 21.188 28.609 1 95.94 186 LEU A O 1
ATOM 1408 N N . GLU A 1 187 ? 15.547 18.859 28.797 1 92.75 187 GLU A N 1
ATOM 1409 C CA . GLU A 1 187 ? 15.523 19 30.25 1 92.75 187 GLU A CA 1
ATOM 1410 C C . GLU A 1 187 ? 16.719 19.812 30.75 1 92.75 187 GLU A C 1
ATOM 1412 O O . GLU A 1 187 ? 17.844 19.578 30.312 1 92.75 187 GLU A O 1
ATOM 1417 N N . GLY A 1 188 ? 16.688 20.703 31.344 1 88 188 GLY A N 1
ATOM 1418 C CA . GLY A 1 188 ? 17.75 21.562 31.844 1 88 188 GLY A CA 1
ATOM 1419 C C . GLY A 1 188 ? 17.859 22.891 31.125 1 88 188 GLY A C 1
ATOM 1420 O O . GLY A 1 188 ? 18.469 23.828 31.625 1 88 188 GLY A O 1
ATOM 1421 N N . GLU A 1 189 ? 17.375 22.859 29.906 1 94.25 189 GLU A N 1
ATOM 1422 C CA . GLU A 1 189 ? 17.484 24.047 29.062 1 94.25 189 GLU A CA 1
ATOM 1423 C C . GLU A 1 189 ? 16.156 24.812 29 1 94.25 189 GLU A C 1
ATOM 1425 O O . GLU A 1 189 ? 16.141 26.031 28.812 1 94.25 189 GLU A O 1
ATOM 1430 N N . LEU A 1 190 ? 15.078 24.047 29.016 1 97.12 190 LEU A N 1
ATOM 1431 C CA . LEU A 1 190 ? 13.734 24.609 29 1 97.12 190 LEU A CA 1
ATOM 1432 C C . LEU A 1 190 ? 12.969 24.25 30.266 1 97.12 190 LEU A C 1
ATOM 1434 O O . LEU A 1 190 ? 13.273 23.25 30.906 1 97.12 190 LEU A O 1
ATOM 1438 N N . ASP A 1 191 ? 12.031 25.109 30.625 1 96.56 191 ASP A N 1
ATOM 1439 C CA . ASP A 1 191 ? 11.234 24.781 31.797 1 96.56 191 ASP A CA 1
ATOM 1440 C C . ASP A 1 191 ? 10.258 23.641 31.516 1 96.56 191 ASP A C 1
ATOM 1442 O O . ASP A 1 191 ? 9.945 23.375 30.344 1 96.56 191 ASP A O 1
ATOM 1446 N N . ALA A 1 192 ? 9.758 23.047 32.5 1 97.06 192 ALA A N 1
ATOM 1447 C CA . ALA A 1 192 ? 8.953 21.828 32.438 1 97.06 192 ALA A CA 1
ATOM 1448 C C . ALA A 1 192 ? 7.652 22.078 31.672 1 97.06 192 ALA A C 1
ATOM 1450 O O . ALA A 1 192 ? 7.184 21.219 30.922 1 97.06 192 ALA A O 1
ATOM 1451 N N . GLU A 1 193 ? 7.078 23.156 31.906 1 97.75 193 GLU A N 1
ATOM 1452 C CA . GLU A 1 193 ? 5.82 23.484 31.25 1 97.75 193 GLU A CA 1
ATOM 1453 C C . GLU A 1 193 ? 6.012 23.609 29.734 1 97.75 193 GLU A C 1
ATOM 1455 O O . GLU A 1 193 ? 5.188 23.109 28.953 1 97.75 193 GLU A O 1
ATOM 1460 N N . THR A 1 194 ? 7.066 24.266 29.328 1 98 194 THR A N 1
ATOM 1461 C CA . THR A 1 194 ? 7.395 24.422 27.922 1 98 194 THR A CA 1
ATOM 1462 C C . THR A 1 194 ? 7.652 23.062 27.266 1 98 194 THR A C 1
ATOM 1464 O O . THR A 1 194 ? 7.207 22.812 26.156 1 98 194 THR A O 1
ATOM 1467 N N . ILE A 1 195 ? 8.328 22.219 27.984 1 98.25 195 ILE A N 1
ATOM 1468 C CA . ILE A 1 195 ? 8.625 20.891 27.484 1 98.25 195 ILE A CA 1
ATOM 1469 C C . ILE A 1 195 ? 7.328 20.094 27.312 1 98.25 195 ILE A C 1
ATOM 1471 O O . ILE A 1 195 ? 7.121 19.438 26.297 1 98.25 195 ILE A O 1
ATOM 1475 N N . ALA A 1 196 ? 6.508 20.234 28.281 1 98.19 196 ALA A N 1
ATOM 1476 C CA . ALA A 1 196 ? 5.223 19.547 28.234 1 98.19 196 ALA A CA 1
ATOM 1477 C C . ALA A 1 196 ? 4.391 20.031 27.047 1 98.19 196 ALA A C 1
ATOM 1479 O O . ALA A 1 196 ? 3.795 19.234 26.328 1 98.19 196 ALA A O 1
ATOM 1480 N N . ASP A 1 197 ? 4.352 21.297 26.875 1 98.31 197 ASP A N 1
ATOM 1481 C CA . ASP A 1 197 ? 3.633 21.891 25.75 1 98.31 197 ASP A CA 1
ATOM 1482 C C . ASP A 1 197 ? 4.18 21.391 24.422 1 98.31 197 ASP A C 1
ATOM 1484 O O . ASP A 1 197 ? 3.412 21.078 23.5 1 98.31 197 ASP A O 1
ATOM 1488 N N . ALA A 1 198 ? 5.461 21.344 24.312 1 98.5 198 ALA A N 1
ATOM 1489 C CA . ALA A 1 198 ? 6.113 20.891 23.078 1 98.5 198 ALA A CA 1
ATOM 1490 C C . ALA A 1 198 ? 5.789 19.422 22.797 1 98.5 198 ALA A C 1
ATOM 1492 O O . ALA A 1 198 ? 5.469 19.062 21.656 1 98.5 198 ALA A O 1
ATOM 1493 N N . LYS A 1 199 ? 5.836 18.625 23.828 1 98.06 199 LYS A N 1
ATOM 1494 C CA . LYS A 1 199 ? 5.551 17.203 23.672 1 98.06 199 LYS A CA 1
ATOM 1495 C C . LYS A 1 199 ? 4.086 16.969 23.297 1 98.06 199 LYS A C 1
ATOM 1497 O O . LYS A 1 199 ? 3.764 16.031 22.578 1 98.06 199 LYS A O 1
ATOM 1502 N N . ASP A 1 200 ? 3.248 17.859 23.766 1 97.81 200 ASP A N 1
ATOM 1503 C CA . ASP A 1 200 ? 1.816 17.75 23.5 1 97.81 200 ASP A CA 1
ATOM 1504 C C . ASP A 1 200 ? 1.509 17.938 22.031 1 97.81 200 ASP A C 1
ATOM 1506 O O . ASP A 1 200 ? 0.439 17.547 21.547 1 97.81 200 ASP A O 1
ATOM 1510 N N . ARG A 1 201 ? 2.459 18.516 21.219 1 98.25 201 ARG A N 1
ATOM 1511 C CA . ARG A 1 201 ? 2.242 18.734 19.797 1 98.25 201 ARG A CA 1
ATOM 1512 C C . ARG A 1 201 ? 2.17 17.406 19.047 1 98.25 201 ARG A C 1
ATOM 1514 O O . ARG A 1 201 ? 1.664 17.344 17.922 1 98.25 201 ARG A O 1
ATOM 1521 N N . PHE A 1 202 ? 2.629 16.359 19.688 1 97.94 202 PHE A N 1
ATOM 1522 C CA . PHE A 1 202 ? 2.65 15.055 19.047 1 97.94 202 PHE A CA 1
ATOM 1523 C C . PHE A 1 202 ? 1.255 14.656 18.578 1 97.94 202 PHE A C 1
ATOM 1525 O O . PHE A 1 202 ? 1.072 14.25 17.438 1 97.94 202 PHE A O 1
ATOM 1532 N N . TYR A 1 203 ? 0.29 14.875 19.375 1 97.25 203 TYR A N 1
ATOM 1533 C CA . TYR A 1 203 ? -1.054 14.414 19.047 1 97.25 203 TYR A CA 1
ATOM 1534 C C . TYR A 1 203 ? -1.782 15.43 18.172 1 97.25 203 TYR A C 1
ATOM 1536 O O . TYR A 1 203 ? -2.914 15.188 17.75 1 97.25 203 TYR A O 1
ATOM 1544 N N . ASP A 1 204 ? -1.103 16.578 17.891 1 98.25 204 ASP A N 1
ATOM 1545 C CA . ASP A 1 204 ? -1.603 17.531 16.891 1 98.25 204 ASP A CA 1
ATOM 1546 C C . ASP A 1 204 ? -1.223 17.094 15.484 1 98.25 204 ASP A C 1
ATOM 1548 O O . ASP A 1 204 ? -1.683 17.688 14.5 1 98.25 204 ASP A O 1
ATOM 1552 N N . MET A 1 205 ? -0.53 16.047 15.312 1 98.06 205 MET A N 1
ATOM 1553 C CA . MET A 1 205 ? 0.132 15.688 14.07 1 98.06 205 MET A CA 1
ATOM 1554 C C . MET A 1 205 ? -0.855 15.055 13.094 1 98.06 205 MET A C 1
ATOM 1556 O O . MET A 1 205 ? -0.473 14.641 11.992 1 98.06 205 MET A O 1
ATOM 1560 N N . SER A 1 206 ? -2.1 14.961 13.391 1 98.31 206 SER A N 1
ATOM 1561 C CA . SER A 1 206 ? -3.098 14.469 12.445 1 98.31 206 SER A CA 1
ATOM 1562 C C . SER A 1 206 ? -3.945 15.609 11.891 1 98.31 206 SER A C 1
ATOM 1564 O O . SER A 1 206 ? -4.613 16.312 12.641 1 98.31 206 SER A O 1
ATOM 1566 N N . PRO A 1 207 ? -3.924 15.781 10.594 1 98.38 207 PRO A N 1
ATOM 1567 C CA . PRO A 1 207 ? -4.793 16.797 9.984 1 98.38 207 PRO A CA 1
ATOM 1568 C C . PRO A 1 207 ? -6.145 16.219 9.562 1 98.38 207 PRO A C 1
ATOM 1570 O O . PRO A 1 207 ? -6.934 16.906 8.914 1 98.38 207 PRO A O 1
ATOM 1573 N N . VAL A 1 208 ? -6.465 14.953 9.883 1 98.5 208 VAL A N 1
ATOM 1574 C CA . VAL A 1 208 ? -7.617 14.242 9.344 1 98.5 208 VAL A CA 1
ATOM 1575 C C . VAL A 1 208 ? -8.906 14.93 9.773 1 98.5 208 VAL A C 1
ATOM 1577 O O . VAL A 1 208 ? -9.734 15.297 8.93 1 98.5 208 VAL A O 1
ATOM 1580 N N . GLU A 1 209 ? -9.039 15.188 11.062 1 98.19 209 GLU A N 1
ATOM 1581 C CA . GLU A 1 209 ? -10.242 15.852 11.555 1 98.19 209 GLU A CA 1
ATOM 1582 C C . GLU A 1 209 ? -10.344 17.281 11.023 1 98.19 209 GLU A C 1
ATOM 1584 O O . GLU A 1 209 ? -11.438 17.766 10.742 1 98.19 209 GLU A O 1
ATOM 1589 N N . ASP A 1 210 ? -9.172 17.969 10.906 1 98.75 210 ASP A N 1
ATOM 1590 C CA . ASP A 1 210 ? -9.133 19.312 10.328 1 98.75 210 ASP A CA 1
ATOM 1591 C C . ASP A 1 210 ? -9.773 19.312 8.938 1 98.75 210 ASP A C 1
ATOM 1593 O O . ASP A 1 210 ? -10.664 20.125 8.664 1 98.75 210 ASP A O 1
ATOM 1597 N N . ALA A 1 211 ? -9.312 18.422 8.102 1 98.69 211 ALA A N 1
ATOM 1598 C CA . ALA A 1 211 ? -9.734 18.359 6.703 1 98.69 211 ALA A CA 1
ATOM 1599 C C . ALA A 1 211 ? -11.219 18.031 6.594 1 98.69 211 ALA A C 1
ATOM 1601 O O . ALA A 1 211 ? -11.953 18.672 5.852 1 98.69 211 ALA A O 1
ATOM 1602 N N . LEU A 1 212 ? -11.656 17.062 7.359 1 98.12 212 LEU A N 1
ATOM 1603 C CA . LEU A 1 212 ? -13.047 16.625 7.289 1 98.12 212 LEU A CA 1
ATOM 1604 C C . LEU A 1 212 ? -13.984 17.703 7.809 1 98.12 212 LEU A C 1
ATOM 1606 O O . LEU A 1 212 ? -15.047 17.938 7.227 1 98.12 212 LEU A O 1
ATOM 1610 N N . THR A 1 213 ? -13.57 18.344 8.898 1 98.62 213 THR A N 1
ATOM 1611 C CA . THR A 1 213 ? -14.359 19.422 9.469 1 98.62 213 THR A CA 1
ATOM 1612 C C . THR A 1 213 ? -14.484 20.578 8.484 1 98.62 213 THR A C 1
ATOM 1614 O O . THR A 1 213 ? -15.578 21.094 8.25 1 98.62 213 THR A O 1
ATOM 1617 N N . ALA A 1 214 ? -13.391 20.969 7.883 1 98.69 214 ALA A N 1
ATOM 1618 C CA . ALA A 1 214 ? -13.391 22.062 6.918 1 98.69 214 ALA A CA 1
ATOM 1619 C C . ALA A 1 214 ? -14.242 21.719 5.699 1 98.69 214 ALA A C 1
ATOM 1621 O O . ALA A 1 214 ? -15.062 22.516 5.262 1 98.69 214 ALA A O 1
ATOM 1622 N N . ALA A 1 215 ? -14.047 20.547 5.145 1 98.06 215 ALA A N 1
ATOM 1623 C CA . ALA A 1 215 ? -14.758 20.109 3.943 1 98.06 215 ALA A CA 1
ATOM 1624 C C . ALA A 1 215 ? -16.266 20.094 4.172 1 98.06 215 ALA A C 1
ATOM 1626 O O . ALA A 1 215 ? -17.047 20.484 3.293 1 98.06 215 ALA A O 1
ATOM 1627 N N . ALA A 1 216 ? -16.672 19.656 5.344 1 97.38 216 ALA A N 1
ATOM 1628 C CA . ALA A 1 216 ? -18.094 19.562 5.664 1 97.38 216 ALA A CA 1
ATOM 1629 C C . ALA A 1 216 ? -18.719 20.938 5.773 1 97.38 216 ALA A C 1
ATOM 1631 O O . ALA A 1 216 ? -19.891 21.125 5.434 1 97.38 216 ALA A O 1
ATOM 1632 N N . ALA A 1 217 ? -17.953 21.906 6.219 1 97.44 217 ALA A N 1
ATOM 1633 C CA . ALA A 1 217 ? -18.453 23.25 6.488 1 97.44 217 ALA A CA 1
ATOM 1634 C C . ALA A 1 217 ? -18.406 24.109 5.234 1 97.44 217 ALA A C 1
ATOM 1636 O O . ALA A 1 217 ? -19.141 25.078 5.109 1 97.44 217 ALA A O 1
ATOM 1637 N N . GLY A 1 218 ? -17.578 23.625 4.207 1 86 218 GLY A N 1
ATOM 1638 C CA . GLY A 1 218 ? -17.219 24.359 3.008 1 86 218 GLY A CA 1
ATOM 1639 C C . GLY A 1 218 ? -18.359 25.219 2.486 1 86 218 GLY A C 1
ATOM 1640 O O . GLY A 1 218 ? -19.406 25.344 3.141 1 86 218 GLY A O 1
ATOM 1641 N N . PRO A 1 219 ? -17.875 25.953 1.501 1 95.38 219 PRO A N 1
ATOM 1642 C CA . PRO A 1 219 ? -17.156 25.406 0.345 1 95.38 219 PRO A CA 1
ATOM 1643 C C . PRO A 1 219 ? -15.648 25.594 0.444 1 95.38 219 PRO A C 1
ATOM 1645 O O . PRO A 1 219 ? -15.156 26.734 0.404 1 95.38 219 PRO A O 1
ATOM 1648 N N . VAL A 1 220 ? -14.836 24.516 0.539 1 98.06 220 VAL A N 1
ATOM 1649 C CA . VAL A 1 220 ? -13.383 24.469 0.472 1 98.06 220 VAL A CA 1
ATOM 1650 C C . VAL A 1 220 ? -12.938 24.172 -0.96 1 98.06 220 VAL A C 1
ATOM 1652 O O . VAL A 1 220 ? -13.484 23.266 -1.61 1 98.06 220 VAL A O 1
ATOM 1655 N N . THR A 1 221 ? -12 24.938 -1.459 1 98.38 221 THR A N 1
ATOM 1656 C CA . THR A 1 221 ? -11.648 24.844 -2.869 1 98.38 221 THR A CA 1
ATOM 1657 C C . THR A 1 221 ? -10.391 24 -3.053 1 98.38 221 THR A C 1
ATOM 1659 O O . THR A 1 221 ? -10.188 23.391 -4.109 1 98.38 221 THR A O 1
ATOM 1662 N N . ALA A 1 222 ? -9.539 23.984 -2.109 1 98.12 222 ALA A N 1
ATOM 1663 C CA . ALA A 1 222 ? -8.359 23.125 -2.111 1 98.12 222 ALA A CA 1
ATOM 1664 C C . ALA A 1 222 ? -7.879 22.844 -0.689 1 98.12 222 ALA A C 1
ATOM 1666 O O . ALA A 1 222 ? -8.094 23.656 0.213 1 98.12 222 ALA A O 1
ATOM 1667 N N . MET A 1 223 ? -7.277 21.734 -0.509 1 98.31 223 MET A N 1
ATOM 1668 C CA . MET A 1 223 ? -6.656 21.391 0.768 1 98.31 223 MET A CA 1
ATOM 1669 C C . MET A 1 223 ? -5.305 20.719 0.554 1 98.31 223 MET A C 1
ATOM 1671 O O . MET A 1 223 ? -5.094 20.047 -0.464 1 98.31 223 MET A O 1
ATOM 1675 N N . HIS A 1 224 ? -4.441 20.875 1.465 1 97.5 224 HIS A N 1
ATOM 1676 C CA . HIS A 1 224 ? -3.119 20.266 1.535 1 97.5 224 HIS A CA 1
ATOM 1677 C C . HIS A 1 224 ? -2.629 20.172 2.977 1 97.5 224 HIS A C 1
ATOM 1679 O O . HIS A 1 224 ? -3.074 20.938 3.838 1 97.5 224 HIS A O 1
ATOM 1685 N N . ASP A 1 225 ? -1.926 19.172 3.281 1 97.31 225 ASP A N 1
ATOM 1686 C CA . ASP A 1 225 ? -1.293 19.125 4.594 1 97.31 225 ASP A CA 1
ATOM 1687 C C . ASP A 1 225 ? 0.152 19.609 4.527 1 97.31 225 ASP A C 1
ATOM 1689 O O . ASP A 1 225 ? 0.845 19.375 3.535 1 97.31 225 ASP A O 1
ATOM 1693 N N . ALA A 1 226 ? 0.575 20.297 5.562 1 96.75 226 ALA A N 1
ATOM 1694 C CA . ALA A 1 226 ? 1.946 20.797 5.633 1 96.75 226 ALA A CA 1
ATOM 1695 C C . ALA A 1 226 ? 2.904 19.703 6.102 1 96.75 226 ALA A C 1
ATOM 1697 O O . ALA A 1 226 ? 2.961 19.391 7.293 1 96.75 226 ALA A O 1
ATOM 1698 N N . THR A 1 227 ? 3.619 19.094 5.199 1 93.88 227 THR A N 1
ATOM 1699 C CA . THR A 1 227 ? 4.609 18.078 5.539 1 93.88 227 THR A CA 1
ATOM 1700 C C . THR A 1 227 ? 6.023 18.625 5.395 1 93.88 227 THR A C 1
ATOM 1702 O O . THR A 1 227 ? 6.383 19.609 6.051 1 93.88 227 THR A O 1
ATOM 1705 N N . GLU A 1 228 ? 6.848 18.016 4.617 1 89.88 228 GLU A N 1
ATOM 1706 C CA . GLU A 1 228 ? 8.195 18.547 4.402 1 89.88 228 GLU A CA 1
ATOM 1707 C C . GLU A 1 228 ? 8.156 19.922 3.744 1 89.88 228 GLU A C 1
ATOM 1709 O O . GLU A 1 228 ? 7.359 20.156 2.83 1 89.88 228 GLU A O 1
ATOM 1714 N N . GLY A 1 229 ? 8.953 20.766 4.25 1 93.69 229 GLY A N 1
ATOM 1715 C CA . GLY A 1 229 ? 8.953 22.156 3.799 1 93.69 229 GLY A CA 1
ATOM 1716 C C . GLY A 1 229 ? 8.031 23.047 4.609 1 93.69 229 GLY A C 1
ATOM 1717 O O . GLY A 1 229 ? 8.016 24.266 4.426 1 93.69 229 GLY A O 1
ATOM 1718 N N . GLY A 1 230 ? 7.27 22.422 5.531 1 97.12 230 GLY A N 1
ATOM 1719 C CA . GLY A 1 230 ? 6.453 23.156 6.484 1 97.12 230 GLY A CA 1
ATOM 1720 C C . GLY A 1 230 ? 5.32 23.922 5.832 1 97.12 230 GLY A C 1
ATOM 1721 O O . GLY A 1 230 ? 4.84 23.547 4.762 1 97.12 230 GLY A O 1
ATOM 1722 N N . VAL A 1 231 ? 4.898 24.938 6.551 1 98.5 231 VAL A N 1
ATOM 1723 C CA . VAL A 1 231 ? 3.779 25.766 6.102 1 98.5 231 VAL A CA 1
ATOM 1724 C C . VAL A 1 231 ? 4.141 26.453 4.785 1 98.5 231 VAL A C 1
ATOM 1726 O O . VAL A 1 231 ? 3.346 26.453 3.846 1 98.5 231 VAL A O 1
ATOM 1729 N N . TYR A 1 232 ? 5.379 26.938 4.684 1 98.25 232 TYR A N 1
ATOM 1730 C CA . TYR A 1 232 ? 5.793 27.641 3.473 1 98.25 232 TYR A CA 1
ATOM 1731 C C . TYR A 1 232 ? 5.844 26.688 2.285 1 98.25 232 TYR A C 1
ATOM 1733 O O . TYR A 1 232 ? 5.332 27 1.208 1 98.25 232 TYR A O 1
ATOM 1741 N N . GLY A 1 233 ? 6.453 25.562 2.508 1 96 233 GLY A N 1
ATOM 1742 C CA . GLY A 1 233 ? 6.504 24.578 1.438 1 96 233 GLY A CA 1
ATOM 1743 C C . GLY A 1 233 ? 5.133 24.141 0.965 1 96 233 GLY A C 1
ATOM 1744 O O . GLY A 1 233 ? 4.879 24.047 -0.239 1 96 233 GLY A O 1
ATOM 1745 N N . GLY A 1 234 ? 4.238 23.859 1.896 1 96.31 234 GLY A N 1
ATOM 1746 C CA . GLY A 1 234 ? 2.889 23.438 1.566 1 96.31 234 GLY A CA 1
ATOM 1747 C C . GLY A 1 234 ? 2.115 24.484 0.775 1 96.31 234 GLY A C 1
ATOM 1748 O O . GLY A 1 234 ? 1.446 24.141 -0.207 1 96.31 234 GLY A O 1
ATOM 1749 N N . LEU A 1 235 ? 2.225 25.703 1.231 1 98 235 LEU A N 1
ATOM 1750 C CA . LEU A 1 235 ? 1.518 26.781 0.537 1 98 235 LEU A CA 1
ATOM 1751 C C . LEU A 1 235 ? 2.082 26.984 -0.866 1 98 235 LEU A C 1
ATOM 1753 O O . LEU A 1 235 ? 1.329 27.219 -1.813 1 98 235 LEU A O 1
ATOM 1757 N N . PHE A 1 236 ? 3.371 26.906 -0.944 1 95.94 236 PHE A N 1
ATOM 1758 C CA . PHE A 1 236 ? 4.023 27.016 -2.242 1 95.94 236 PHE A CA 1
ATOM 1759 C C . PHE A 1 236 ? 3.531 25.938 -3.193 1 95.94 236 PHE A C 1
ATOM 1761 O O . PHE A 1 236 ? 3.197 26.219 -4.344 1 95.94 236 PHE A O 1
ATOM 1768 N N . GLU A 1 237 ? 3.443 24.766 -2.754 1 93.75 237 GLU A N 1
ATOM 1769 C CA . GLU A 1 237 ? 3.01 23.609 -3.547 1 93.75 237 GLU A CA 1
ATOM 1770 C C . GLU A 1 237 ? 1.539 23.734 -3.936 1 93.75 237 GLU A C 1
ATOM 1772 O O . GLU A 1 237 ? 1.158 23.391 -5.055 1 93.75 237 GLU A O 1
ATOM 1777 N N . MET A 1 238 ? 0.743 24.188 -3.016 1 95.62 238 MET A N 1
ATOM 1778 C CA . MET A 1 238 ? -0.678 24.375 -3.287 1 95.62 238 MET A CA 1
ATOM 1779 C C . MET A 1 238 ? -0.884 25.406 -4.398 1 95.62 238 MET A C 1
ATOM 1781 O O . MET A 1 238 ? -1.688 25.188 -5.309 1 95.62 238 MET A O 1
ATOM 1785 N N . GLY A 1 239 ? -0.193 26.547 -4.309 1 96.44 239 GLY A N 1
ATOM 1786 C CA . GLY A 1 239 ? -0.266 27.547 -5.363 1 96.44 239 GLY A CA 1
ATOM 1787 C C . GLY A 1 239 ? 0.178 27.016 -6.715 1 96.44 239 GLY A C 1
ATOM 1788 O O . GLY A 1 239 ? -0.481 27.25 -7.73 1 96.44 239 GLY A O 1
ATOM 1789 N N . ARG A 1 240 ? 1.228 26.312 -6.684 1 93.56 240 ARG A N 1
ATOM 1790 C CA . ARG A 1 240 ? 1.78 25.75 -7.914 1 93.56 240 ARG A CA 1
ATOM 1791 C C . ARG A 1 240 ? 0.804 24.781 -8.555 1 93.56 240 ARG A C 1
ATOM 1793 O O . ARG A 1 240 ? 0.62 24.781 -9.773 1 93.56 240 ARG A O 1
ATOM 1800 N N . ALA A 1 241 ? 0.222 23.922 -7.789 1 91.5 241 ALA A N 1
ATOM 1801 C CA . ALA A 1 241 ? -0.72 22.922 -8.297 1 91.5 241 ALA A CA 1
ATOM 1802 C C . ALA A 1 241 ? -1.888 23.594 -9.016 1 91.5 241 ALA A C 1
ATOM 1804 O O . ALA A 1 241 ? -2.363 23.078 -10.039 1 91.5 241 ALA A O 1
ATOM 1805 N N . ALA A 1 242 ? -2.314 24.734 -8.523 1 95.38 242 ALA A N 1
ATOM 1806 C CA . ALA A 1 242 ? -3.494 25.422 -9.062 1 95.38 242 ALA A CA 1
ATOM 1807 C C . ALA A 1 242 ? -3.102 26.5 -10.07 1 95.38 242 ALA A C 1
ATOM 1809 O O . ALA A 1 242 ? -3.963 27.078 -10.734 1 95.38 242 ALA A O 1
ATOM 1810 N N . GLY A 1 243 ? -1.799 26.688 -10.188 1 95.56 243 GLY A N 1
ATOM 1811 C CA . GLY A 1 243 ? -1.34 27.75 -11.07 1 95.56 243 GLY A CA 1
ATOM 1812 C C . GLY A 1 243 ? -1.742 29.141 -10.594 1 95.56 243 GLY A C 1
ATOM 1813 O O . GLY A 1 243 ? -2.174 29.969 -11.391 1 95.56 243 GLY A O 1
ATOM 1814 N N . VAL A 1 244 ? -1.666 29.391 -9.289 1 98 244 VAL A N 1
ATOM 1815 C CA . VAL A 1 244 ? -2.055 30.672 -8.703 1 98 244 VAL A CA 1
ATOM 1816 C C . VAL A 1 244 ? -0.985 31.125 -7.711 1 98 244 VAL A C 1
ATOM 1818 O O . VAL A 1 244 ? -0.068 30.359 -7.383 1 98 244 VAL A O 1
ATOM 1821 N N . GLY A 1 245 ? -1.062 32.375 -7.324 1 98.31 245 GLY A N 1
ATOM 1822 C CA . GLY A 1 245 ? -0.256 32.906 -6.234 1 98.31 245 GLY A CA 1
ATOM 1823 C C . GLY A 1 245 ? -0.969 32.875 -4.895 1 98.31 245 GLY A C 1
ATOM 1824 O O . GLY A 1 245 ? -2.201 32.875 -4.844 1 98.31 245 GLY A O 1
ATOM 1825 N N . ILE A 1 246 ? -0.221 32.844 -3.801 1 98.75 246 ILE A N 1
ATOM 1826 C CA . ILE A 1 246 ? -0.758 32.875 -2.445 1 98.75 246 ILE A CA 1
ATOM 1827 C C . ILE A 1 246 ? -0.056 34 -1.652 1 98.75 246 ILE A C 1
ATOM 1829 O O . ILE A 1 246 ? 1.17 34.094 -1.698 1 98.75 246 ILE A O 1
ATOM 1833 N N . GLU A 1 247 ? -0.792 34.781 -1.026 1 98.88 247 GLU A N 1
ATOM 1834 C CA . GLU A 1 247 ? -0.288 35.844 -0.143 1 98.88 247 GLU A CA 1
ATOM 1835 C C . GLU A 1 247 ? -0.802 35.656 1.281 1 98.88 247 GLU A C 1
ATOM 1837 O O . GLU A 1 247 ? -2.01 35.531 1.502 1 98.88 247 GLU A O 1
ATOM 1842 N N . ILE A 1 248 ? 0.191 35.656 2.234 1 98.88 248 ILE A N 1
ATOM 1843 C CA . ILE A 1 248 ? -0.267 35.469 3.609 1 98.88 248 ILE A CA 1
ATOM 1844 C C . ILE A 1 248 ? 0.424 36.5 4.516 1 98.88 248 ILE A C 1
ATOM 1846 O O . ILE A 1 248 ? 1.418 37.125 4.121 1 98.88 248 ILE A O 1
ATOM 1850 N N . GLU A 1 249 ? -0.158 36.75 5.676 1 98.81 249 GLU A N 1
ATOM 1851 C CA . GLU A 1 249 ? 0.438 37.438 6.805 1 98.81 249 GLU A CA 1
ATOM 1852 C C . GLU A 1 249 ? 0.87 36.469 7.898 1 98.81 249 GLU A C 1
ATOM 1854 O O . GLU A 1 249 ? 0.029 35.844 8.539 1 98.81 249 GLU A O 1
ATOM 1859 N N . ARG A 1 250 ? 2.115 36.406 8.148 1 98.38 250 ARG A N 1
ATOM 1860 C CA . ARG A 1 250 ? 2.691 35.406 9.016 1 98.38 250 ARG A CA 1
ATOM 1861 C C . ARG A 1 250 ? 2.121 35.5 10.43 1 98.38 250 ARG A C 1
ATOM 1863 O O . ARG A 1 250 ? 1.864 34.469 11.07 1 98.38 250 ARG A O 1
ATOM 1870 N N . ASP A 1 251 ? 1.944 36.688 10.891 1 98.12 251 ASP A N 1
ATOM 1871 C CA . ASP A 1 251 ? 1.521 36.906 12.273 1 98.12 251 ASP A CA 1
ATOM 1872 C C . ASP A 1 251 ? 0.104 36.375 12.5 1 98.12 251 ASP A C 1
ATOM 1874 O O . ASP A 1 251 ? -0.331 36.25 13.648 1 98.12 251 ASP A O 1
ATOM 1878 N N . ARG A 1 252 ? -0.652 36.094 11.461 1 98.56 252 ARG A N 1
ATOM 1879 C CA . ARG A 1 252 ? -2.014 35.594 11.586 1 98.56 252 ARG A CA 1
ATOM 1880 C C . ARG A 1 252 ? -2.02 34.062 11.75 1 98.56 252 ARG A C 1
ATOM 1882 O O . ARG A 1 252 ? -3.035 33.469 12.141 1 98.56 252 ARG A O 1
ATOM 1889 N N . VAL A 1 253 ? -0.987 33.406 11.398 1 98.81 253 VAL A N 1
ATOM 1890 C CA . VAL A 1 253 ? -0.904 31.969 11.508 1 98.81 253 VAL A CA 1
ATOM 1891 C C . VAL A 1 253 ? -0.82 31.562 12.984 1 98.81 253 VAL A C 1
ATOM 1893 O O . VAL A 1 253 ? 0.023 32.062 13.727 1 98.81 253 VAL A O 1
ATOM 1896 N N . PRO A 1 254 ? -1.687 30.703 13.43 1 98.75 254 PRO A N 1
ATOM 1897 C CA . PRO A 1 254 ? -1.549 30.25 14.812 1 98.75 254 PRO A CA 1
ATOM 1898 C C . PRO A 1 254 ? -0.215 29.547 15.078 1 98.75 254 PRO A C 1
ATOM 1900 O O . PRO A 1 254 ? 0.293 28.828 14.211 1 98.75 254 PRO A O 1
ATOM 1903 N N . VAL A 1 255 ? 0.337 29.812 16.172 1 98.75 255 VAL A N 1
ATOM 1904 C CA . VAL A 1 255 ? 1.515 29.109 16.656 1 98.75 255 VAL A CA 1
ATOM 1905 C C . VAL A 1 255 ? 1.207 28.453 18 1 98.75 255 VAL A C 1
ATOM 1907 O O . VAL A 1 255 ? 0.865 29.125 18.969 1 98.75 255 VAL A O 1
ATOM 1910 N N . GLN A 1 256 ? 1.314 27.172 18.047 1 98.75 256 GLN A N 1
ATOM 1911 C CA . GLN A 1 256 ? 0.916 26.422 19.234 1 98.75 256 GLN A CA 1
ATOM 1912 C C . GLN A 1 256 ? 1.962 26.547 20.344 1 98.75 256 GLN A C 1
ATOM 1914 O O . GLN A 1 256 ? 3.137 26.797 20.062 1 98.75 256 GLN A O 1
ATOM 1919 N N . PRO A 1 257 ? 1.554 26.359 21.594 1 98.5 257 PRO A N 1
ATOM 1920 C CA . PRO A 1 257 ? 2.492 26.422 22.719 1 98.5 257 PRO A CA 1
ATOM 1921 C C . PRO A 1 257 ? 3.666 25.469 22.562 1 98.5 257 PRO A C 1
ATOM 1923 O O . PRO A 1 257 ? 3.482 24.328 22.125 1 98.5 257 PRO A O 1
ATOM 1926 N N . GLY A 1 258 ? 4.824 25.938 22.891 1 98.5 258 GLY A N 1
ATOM 1927 C CA . GLY A 1 258 ? 6.016 25.094 22.906 1 98.5 258 GLY A CA 1
ATOM 1928 C C . GLY A 1 258 ? 6.746 25.062 21.578 1 98.5 258 GLY A C 1
ATOM 1929 O O . GLY A 1 258 ? 7.914 24.672 21.516 1 98.5 258 GLY A O 1
ATOM 1930 N N . VAL A 1 259 ? 6.121 25.484 20.438 1 98.69 259 VAL A N 1
ATOM 1931 C CA . VAL A 1 259 ? 6.688 25.359 19.109 1 98.69 259 VAL A CA 1
ATOM 1932 C C . VAL A 1 259 ? 7.891 26.281 18.969 1 98.69 259 VAL A C 1
ATOM 1934 O O . VAL A 1 259 ? 8.977 25.844 18.562 1 98.69 259 VAL A O 1
ATOM 1937 N N . ARG A 1 260 ? 7.746 27.531 19.328 1 98.25 260 ARG A N 1
ATOM 1938 C CA . ARG A 1 260 ? 8.82 28.5 19.172 1 98.25 260 ARG A CA 1
ATOM 1939 C C . ARG A 1 260 ? 10.047 28.109 20 1 98.25 260 ARG A C 1
ATOM 1941 O O . ARG A 1 260 ? 11.172 28.109 19.484 1 98.25 260 ARG A O 1
ATOM 1948 N N . GLU A 1 261 ? 9.828 27.797 21.25 1 98.31 261 GLU A N 1
ATOM 1949 C CA . GLU A 1 261 ? 10.914 27.453 22.172 1 98.31 261 GLU A CA 1
ATOM 1950 C C . GLU A 1 261 ? 11.656 26.203 21.719 1 98.31 261 GLU A C 1
ATOM 1952 O O . GLU A 1 261 ? 12.883 26.156 21.734 1 98.31 261 GLU A O 1
ATOM 1957 N N . ALA A 1 262 ? 10.852 25.203 21.297 1 98.06 262 ALA A N 1
ATOM 1958 C CA . ALA A 1 262 ? 11.469 23.969 20.844 1 98.06 262 ALA A CA 1
ATOM 1959 C C . ALA A 1 262 ? 12.281 24.188 19.562 1 98.06 262 ALA A C 1
ATOM 1961 O O . ALA A 1 262 ? 13.422 23.719 19.453 1 98.06 262 ALA A O 1
ATOM 1962 N N . CYS A 1 263 ? 11.695 24.875 18.609 1 98.19 263 CYS A N 1
ATOM 1963 C CA . CYS A 1 263 ? 12.391 25.141 17.359 1 98.19 263 CYS A CA 1
ATOM 1964 C C . CYS A 1 263 ? 13.664 25.953 17.594 1 98.19 263 CYS A C 1
ATOM 1966 O O . CYS A 1 263 ? 14.688 25.719 16.969 1 98.19 263 CYS A O 1
ATOM 1968 N N . ASP A 1 264 ? 13.562 26.906 18.484 1 97.94 264 ASP A N 1
ATOM 1969 C CA . ASP A 1 264 ? 14.742 27.688 18.844 1 97.94 264 ASP A CA 1
ATOM 1970 C C . ASP A 1 264 ? 15.836 26.781 19.422 1 97.94 264 ASP A C 1
ATOM 1972 O O . ASP A 1 264 ? 17 26.922 19.078 1 97.94 264 ASP A O 1
ATOM 1976 N N . PHE A 1 265 ? 15.5 25.906 20.312 1 97.38 265 PHE A N 1
ATOM 1977 C CA . PHE A 1 265 ? 16.453 25 20.938 1 97.38 265 PHE A CA 1
ATOM 1978 C C . PHE A 1 265 ? 17.141 24.125 19.891 1 97.38 265 PHE A C 1
ATOM 1980 O O . PHE A 1 265 ? 18.359 23.938 19.938 1 97.38 265 PHE A O 1
ATOM 1987 N N . PHE A 1 266 ? 16.328 23.609 18.984 1 96.81 266 PHE A N 1
ATOM 1988 C CA . PHE A 1 266 ? 16.859 22.656 18.016 1 96.81 266 PHE A CA 1
ATOM 1989 C C . PHE A 1 266 ? 17.484 23.391 16.844 1 96.81 266 PHE A C 1
ATOM 1991 O O . PHE A 1 266 ? 18.047 22.766 15.938 1 96.81 266 PHE A O 1
ATOM 1998 N N . GLY A 1 267 ? 17.359 24.719 16.766 1 96.94 267 GLY A N 1
ATOM 1999 C CA . GLY A 1 267 ? 17.969 25.531 15.727 1 96.94 267 GLY A CA 1
ATOM 2000 C C . GLY A 1 267 ? 17.328 25.344 14.375 1 96.94 267 GLY A C 1
ATOM 2001 O O . GLY A 1 267 ? 18 25.297 13.352 1 96.94 267 GLY A O 1
ATOM 2002 N N . ILE A 1 268 ? 16.016 25.156 14.398 1 97 268 ILE A N 1
ATOM 2003 C CA . ILE A 1 268 ? 15.344 24.969 13.117 1 97 268 ILE A CA 1
ATOM 2004 C C . ILE A 1 268 ? 14.32 26.078 12.906 1 97 268 ILE A C 1
ATOM 2006 O O . ILE A 1 268 ? 13.75 26.609 13.867 1 97 268 ILE A O 1
ATOM 2010 N N . ASP A 1 269 ? 14.18 26.5 11.664 1 97.69 269 ASP A N 1
ATOM 2011 C CA . ASP A 1 269 ? 13.148 27.453 11.266 1 97.69 269 ASP A CA 1
ATOM 2012 C C . ASP A 1 269 ? 11.773 26.781 11.227 1 97.69 269 ASP A C 1
ATOM 2014 O O . ASP A 1 269 ? 11.523 25.906 10.398 1 97.69 269 ASP A O 1
ATOM 2018 N N . PRO A 1 270 ? 10.844 27.203 12.094 1 98.19 270 PRO A N 1
ATOM 2019 C CA . PRO A 1 270 ? 9.555 26.516 12.172 1 98.19 270 PRO A CA 1
ATOM 2020 C C . PRO A 1 270 ? 8.758 26.594 10.867 1 98.19 270 PRO A C 1
ATOM 2022 O O . PRO A 1 270 ? 7.98 25.688 10.562 1 98.19 270 PRO A O 1
ATOM 2025 N N . TRP A 1 271 ? 8.953 27.578 10.055 1 98.38 271 TRP A N 1
ATOM 2026 C CA . TRP A 1 271 ? 8.094 27.859 8.906 1 98.38 271 TRP A CA 1
ATOM 2027 C C . TRP A 1 271 ? 8.43 26.953 7.734 1 98.38 271 TRP A C 1
ATOM 2029 O O . TRP A 1 271 ? 7.648 26.828 6.785 1 98.38 271 TRP A O 1
ATOM 2039 N N . ILE A 1 272 ? 9.625 26.344 7.75 1 97.5 272 ILE A N 1
ATOM 2040 C CA . ILE A 1 272 ? 10.062 25.484 6.652 1 97.5 272 ILE A CA 1
ATOM 2041 C C . ILE A 1 272 ? 10.336 24.078 7.172 1 97.5 272 ILE A C 1
ATOM 2043 O O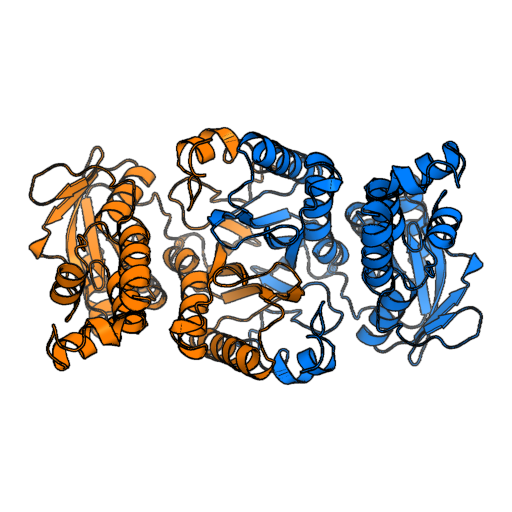 . ILE A 1 272 ? 10.945 23.25 6.48 1 97.5 272 ILE A O 1
ATOM 2047 N N . SER A 1 273 ? 9.938 23.812 8.453 1 97.12 273 SER A N 1
ATOM 2048 C CA . SER A 1 273 ? 10.102 22.5 9.062 1 97.12 273 SER A CA 1
ATOM 2049 C C . SER A 1 273 ? 8.836 21.656 8.922 1 97.12 273 SER A C 1
ATOM 2051 O O . SER A 1 273 ? 7.727 22.188 8.961 1 97.12 273 SER A O 1
ATOM 2053 N N . ILE A 1 274 ? 9.062 20.344 8.828 1 96.38 274 ILE A N 1
ATOM 2054 C CA . ILE A 1 274 ? 7.969 19.406 8.641 1 96.38 274 ILE A CA 1
ATOM 2055 C C . ILE A 1 274 ? 6.859 19.688 9.648 1 96.38 274 ILE A C 1
ATOM 2057 O O . ILE A 1 274 ? 7.133 19.891 10.836 1 96.38 274 ILE A O 1
ATOM 2061 N N . SER A 1 275 ? 5.629 19.766 9.164 1 98.12 275 SER A N 1
ATOM 2062 C CA . SER A 1 275 ? 4.527 20.203 10.008 1 98.12 275 SER A CA 1
ATOM 2063 C C . SER A 1 275 ? 3.289 19.344 9.805 1 98.12 275 SER A C 1
ATOM 2065 O O . SER A 1 275 ? 2.164 19.844 9.828 1 98.12 275 SER A O 1
ATOM 2067 N N . GLU A 1 276 ? 3.463 18.047 9.531 1 97.56 276 GLU A N 1
ATOM 2068 C CA . GLU A 1 276 ? 2.297 17.172 9.508 1 97.56 276 GLU A CA 1
ATOM 2069 C C . GLU A 1 276 ? 1.381 17.438 10.695 1 97.56 276 GLU A C 1
ATOM 2071 O O . GLU A 1 276 ? 1.849 17.562 11.836 1 97.56 276 GLU A O 1
ATOM 2076 N N . GLY A 1 277 ? 0.146 17.531 10.477 1 98.19 277 GLY A N 1
ATOM 2077 C CA . GLY A 1 277 ? -0.844 17.938 11.461 1 98.19 277 GLY A CA 1
ATOM 2078 C C . GLY A 1 277 ? -1.51 19.266 11.109 1 98.19 277 GLY A C 1
ATOM 2079 O O . GLY A 1 277 ? -2.645 19.516 11.516 1 98.19 277 GLY A O 1
ATOM 2080 N N . THR A 1 278 ? -0.823 20.047 10.375 1 98.81 278 THR A N 1
ATOM 2081 C CA . THR A 1 278 ? -1.324 21.344 9.938 1 98.81 278 THR A CA 1
ATOM 2082 C C . THR A 1 278 ? -2.031 21.234 8.586 1 98.81 278 THR A C 1
ATOM 2084 O O . THR A 1 278 ? -1.443 20.766 7.613 1 98.81 278 THR A O 1
ATOM 2087 N N . LEU A 1 279 ? -3.25 21.625 8.508 1 98.81 279 LEU A N 1
ATOM 2088 C CA . LEU A 1 279 ? -4.02 21.703 7.273 1 98.81 279 LEU A CA 1
ATOM 2089 C C . LEU A 1 279 ? -3.889 23.094 6.637 1 98.81 279 LEU A C 1
ATOM 2091 O O . LEU A 1 279 ? -3.955 24.109 7.328 1 98.81 279 LEU A O 1
ATOM 2095 N N . LEU A 1 280 ? -3.586 23.125 5.402 1 98.75 280 LEU A N 1
ATOM 2096 C CA . LEU A 1 280 ? -3.682 24.297 4.539 1 98.75 280 LEU A CA 1
ATOM 2097 C C . LEU A 1 280 ? -4.906 24.203 3.635 1 98.75 280 LEU A C 1
ATOM 2099 O O . LEU A 1 280 ? -5.086 23.219 2.924 1 98.75 280 LEU A O 1
ATOM 2103 N N . ALA A 1 281 ? -5.762 25.234 3.666 1 98.81 281 ALA A N 1
ATOM 2104 C CA . ALA A 1 281 ? -6.988 25.172 2.875 1 98.81 281 ALA A CA 1
ATOM 2105 C C . ALA A 1 281 ? -7.27 26.516 2.209 1 98.81 281 ALA A C 1
ATOM 2107 O O . ALA A 1 281 ? -7 27.578 2.785 1 98.81 281 ALA A O 1
ATOM 2108 N N . THR A 1 282 ? -7.691 26.469 1.014 1 98.81 282 THR A N 1
ATOM 2109 C CA . THR A 1 282 ? -8.312 27.625 0.387 1 98.81 282 THR A CA 1
ATOM 2110 C C . THR A 1 282 ? -9.828 27.5 0.404 1 98.81 282 THR A C 1
ATOM 2112 O O . THR A 1 282 ? -10.375 26.406 0.227 1 98.81 282 THR A O 1
ATOM 2115 N N . VAL A 1 283 ? -10.453 28.609 0.678 1 98.81 283 VAL A N 1
ATOM 2116 C CA . VAL A 1 283 ? -11.898 28.609 0.901 1 98.81 283 VAL A CA 1
ATOM 2117 C C . VAL A 1 283 ? -12.531 29.781 0.145 1 98.81 283 VAL A C 1
ATOM 2119 O O . VAL A 1 283 ? -12 30.891 0.132 1 98.81 283 VAL A O 1
ATOM 2122 N N . ASP A 1 284 ? -13.656 29.438 -0.51 1 98.25 284 ASP A N 1
ATOM 2123 C CA . ASP A 1 284 ? -14.469 30.531 -1.049 1 98.25 284 ASP A CA 1
ATOM 2124 C C . ASP A 1 284 ? -14.766 31.578 0.021 1 98.25 284 ASP A C 1
ATOM 2126 O O . ASP A 1 284 ? -15.125 31.234 1.15 1 98.25 284 ASP A O 1
ATOM 2130 N N . PRO A 1 285 ? -14.648 32.844 -0.31 1 97.69 285 PRO A N 1
ATOM 2131 C CA . PRO A 1 285 ? -14.844 33.906 0.681 1 97.69 285 PRO A CA 1
ATOM 2132 C C . PRO A 1 285 ? -16.188 33.812 1.408 1 97.69 285 PRO A C 1
ATOM 2134 O O . PRO A 1 285 ? -16.281 34.125 2.594 1 97.69 285 PRO A O 1
ATOM 2137 N N . ASP A 1 286 ? -17.188 33.281 0.782 1 96.88 286 ASP A N 1
ATOM 2138 C CA . ASP A 1 286 ? -18.531 33.188 1.359 1 96.88 286 ASP A CA 1
ATOM 2139 C C . ASP A 1 286 ? -18.609 32.094 2.404 1 96.88 286 ASP A C 1
ATOM 2141 O O . ASP A 1 286 ? -19.547 32.031 3.195 1 96.88 286 ASP A O 1
ATOM 2145 N N . GLY A 1 287 ? -17.641 31.234 2.426 1 97.62 287 GLY A N 1
ATOM 2146 C CA . GLY A 1 287 ? -17.688 30.078 3.324 1 97.62 287 GLY A CA 1
ATOM 2147 C C . GLY A 1 287 ? -16.703 30.188 4.473 1 97.62 287 GLY A C 1
ATOM 2148 O O . GLY A 1 287 ? -16.672 29.312 5.344 1 97.62 287 GLY A O 1
ATOM 2149 N N . VAL A 1 288 ? -15.922 31.25 4.582 1 98.5 288 VAL A N 1
ATOM 2150 C CA . VAL A 1 288 ? -14.797 31.359 5.504 1 98.5 288 VAL A CA 1
ATOM 2151 C C . VAL A 1 288 ? -15.297 31.312 6.945 1 98.5 288 VAL A C 1
ATOM 2153 O O . VAL A 1 288 ? -14.766 30.562 7.77 1 98.5 288 VAL A O 1
ATOM 2156 N N . ASP A 1 289 ? -16.297 32.094 7.223 1 98.56 289 ASP A N 1
ATOM 2157 C CA . ASP A 1 289 ? -16.828 32.156 8.586 1 98.56 289 ASP A CA 1
ATOM 2158 C C . ASP A 1 289 ? -17.344 30.781 9.039 1 98.56 289 ASP A C 1
ATOM 2160 O O . ASP A 1 289 ? -17.125 30.375 10.188 1 98.56 289 ASP A O 1
ATOM 2164 N N . ASP A 1 290 ? -18.031 30.094 8.148 1 98.69 290 ASP A N 1
ATOM 2165 C CA . ASP A 1 290 ? -18.562 28.781 8.477 1 98.69 290 ASP A CA 1
ATOM 2166 C C . ASP A 1 290 ? -17.438 27.797 8.773 1 98.69 290 ASP A C 1
ATOM 2168 O O . ASP A 1 290 ? -17.531 27.016 9.727 1 98.69 290 ASP A O 1
ATOM 2172 N N . VAL A 1 291 ? -16.422 27.812 7.953 1 98.81 291 VAL A N 1
ATOM 2173 C CA . VAL A 1 291 ? -15.297 26.906 8.117 1 98.81 291 VAL A CA 1
ATOM 2174 C C . VAL A 1 291 ? -14.586 27.188 9.438 1 98.81 291 VAL A C 1
ATOM 2176 O O . VAL A 1 291 ? -14.32 26.266 10.219 1 98.81 291 VAL A O 1
ATOM 2179 N N . LEU A 1 292 ? -14.32 28.438 9.719 1 98.81 292 LEU A N 1
ATOM 2180 C CA . LEU A 1 292 ? -13.633 28.812 10.953 1 98.81 292 LEU A CA 1
ATOM 2181 C C . LEU A 1 292 ? -14.484 28.453 12.172 1 98.81 292 LEU A C 1
ATOM 2183 O O . LEU A 1 292 ? -13.953 27.984 13.18 1 98.81 292 LEU A O 1
ATOM 2187 N N . ALA A 1 293 ? -15.758 28.672 12.086 1 98.81 293 ALA A N 1
ATOM 2188 C CA . ALA A 1 293 ? -16.656 28.344 13.188 1 98.81 293 ALA A CA 1
ATOM 2189 C C . ALA A 1 293 ? -16.672 26.844 13.453 1 98.81 293 ALA A C 1
ATOM 2191 O O . ALA A 1 293 ? -16.688 26.422 14.609 1 98.81 293 ALA A O 1
ATOM 2192 N N . ALA A 1 294 ? -16.75 26.062 12.391 1 98.88 294 ALA A N 1
ATOM 2193 C CA . ALA A 1 294 ? -16.75 24.609 12.523 1 98.88 294 ALA A CA 1
ATOM 2194 C C . ALA A 1 294 ? -15.461 24.109 13.164 1 98.88 294 ALA A C 1
ATOM 2196 O O . ALA A 1 294 ? -15.484 23.25 14.047 1 98.88 294 ALA A O 1
ATOM 2197 N N . LEU A 1 295 ? -14.328 24.672 12.727 1 98.81 295 LEU A N 1
ATOM 2198 C CA . LEU A 1 295 ? -13.039 24.281 13.289 1 98.81 295 LEU A CA 1
ATOM 2199 C C . LEU A 1 295 ? -12.945 24.688 14.758 1 98.81 295 LEU A C 1
ATOM 2201 O O . LEU A 1 295 ? -12.445 23.922 15.586 1 98.81 295 LEU A O 1
ATOM 2205 N N . GLN A 1 296 ? -13.445 25.828 15.047 1 98.69 296 GLN A N 1
ATOM 2206 C CA . GLN A 1 296 ? -13.469 26.281 16.438 1 98.69 296 GLN A CA 1
ATOM 2207 C C . GLN A 1 296 ? -14.328 25.359 17.297 1 98.69 296 GLN A C 1
ATOM 2209 O O . GLN A 1 296 ? -13.938 25 18.406 1 98.69 296 GLN A O 1
ATOM 2214 N N . SER A 1 297 ? -15.477 25 16.812 1 98.62 297 SER A N 1
ATOM 2215 C CA . SER A 1 297 ? -16.375 24.094 17.531 1 98.62 297 SER A CA 1
ATOM 2216 C C . SER A 1 297 ? -15.711 22.75 17.781 1 98.62 297 SER A C 1
ATOM 2218 O O . SER A 1 297 ? -15.984 22.094 18.797 1 98.62 297 SER A O 1
ATOM 2220 N N . ALA A 1 298 ? -14.867 22.344 16.875 1 98.31 298 ALA A N 1
ATOM 2221 C CA . ALA A 1 298 ? -14.141 21.094 17 1 98.31 298 ALA A CA 1
ATOM 2222 C C . ALA A 1 298 ? -12.867 21.281 17.812 1 98.31 298 ALA A C 1
ATOM 2224 O O . ALA A 1 298 ? -12.055 20.359 17.938 1 98.31 298 ALA A O 1
ATOM 2225 N N . GLU A 1 299 ? -12.641 22.484 18.312 1 98.38 299 GLU A N 1
ATOM 2226 C CA . GLU A 1 299 ? -11.484 22.828 19.141 1 98.38 299 GLU A CA 1
ATOM 2227 C C . GLU A 1 299 ? -10.18 22.703 18.344 1 98.38 299 GLU A C 1
ATOM 2229 O O . GLU A 1 299 ? -9.172 22.234 18.875 1 98.38 299 GLU A O 1
ATOM 2234 N N . ILE A 1 300 ? -10.219 23 17.109 1 98.69 300 ILE A N 1
ATOM 2235 C CA . ILE A 1 300 ? -9.055 23.016 16.234 1 98.69 300 ILE A CA 1
ATOM 2236 C C . ILE A 1 300 ? -8.633 24.469 15.977 1 98.69 300 ILE A C 1
ATOM 2238 O O . ILE A 1 300 ? -9.336 25.203 15.297 1 98.69 300 ILE A O 1
ATOM 2242 N N . PRO A 1 301 ? -7.465 24.844 16.531 1 98.69 301 PRO A N 1
ATOM 2243 C CA . PRO A 1 301 ? -7 26.219 16.266 1 98.69 301 PRO A CA 1
ATOM 2244 C C . PRO A 1 301 ? -6.824 26.5 14.773 1 98.69 301 PRO A C 1
ATOM 2246 O O . PRO A 1 301 ? -6.234 25.688 14.055 1 98.69 301 PRO A O 1
ATOM 2249 N N . ALA A 1 302 ? -7.387 27.609 14.266 1 98.81 302 ALA A N 1
ATOM 2250 C CA . ALA A 1 302 ? -7.332 27.969 12.852 1 98.81 302 ALA A CA 1
ATOM 2251 C C . ALA A 1 302 ? -7.492 29.469 12.648 1 98.81 302 ALA A C 1
ATOM 2253 O O . ALA A 1 302 ? -8.016 30.156 13.523 1 98.81 302 ALA A O 1
ATOM 2254 N N . ALA A 1 303 ? -6.945 29.953 11.586 1 98.81 303 ALA A N 1
ATOM 2255 C CA . ALA A 1 303 ? -7.094 31.359 11.281 1 98.81 303 ALA A CA 1
ATOM 2256 C C . ALA A 1 303 ? -7.117 31.609 9.773 1 98.81 303 ALA A C 1
ATOM 2258 O O . ALA A 1 303 ? -6.555 30.812 9.008 1 98.81 303 ALA A O 1
ATOM 2259 N N . ASP A 1 304 ? -7.852 32.594 9.367 1 98.81 304 ASP A N 1
ATOM 2260 C CA . ASP A 1 304 ? -7.719 33.188 8.039 1 98.81 304 ASP A CA 1
ATOM 2261 C C . ASP A 1 304 ? -6.426 34 7.926 1 98.81 304 ASP A C 1
ATOM 2263 O O . ASP A 1 304 ? -6.27 35.031 8.578 1 98.81 304 ASP A O 1
ATOM 2267 N N . VAL A 1 305 ? -5.547 33.531 7 1 98.88 305 VAL A N 1
ATOM 2268 C CA . VAL A 1 305 ? -4.203 34.094 7.117 1 98.88 305 VAL A CA 1
ATOM 2269 C C . VAL A 1 305 ? -3.844 34.844 5.844 1 98.88 305 VAL A C 1
ATOM 2271 O O . VAL A 1 305 ? -2.768 35.438 5.75 1 98.88 305 VAL A O 1
ATOM 2274 N N . GLY A 1 306 ? -4.676 34.781 4.875 1 98.81 306 GLY A N 1
ATOM 2275 C CA . GLY A 1 306 ? -4.336 35.438 3.633 1 98.81 306 GL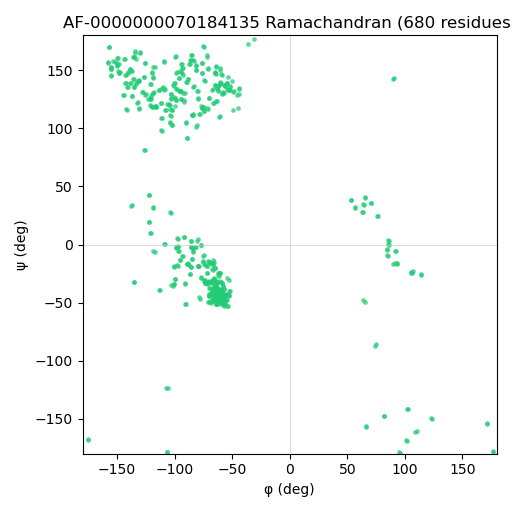Y A CA 1
ATOM 2276 C C . GLY A 1 306 ? -5.297 35.125 2.502 1 98.81 306 GLY A C 1
ATOM 2277 O O . GLY A 1 306 ? -6.492 34.938 2.732 1 98.81 306 GLY A O 1
ATOM 2278 N N . ARG A 1 307 ? -4.766 35.25 1.258 1 98.81 307 ARG A N 1
ATOM 2279 C CA . ARG A 1 307 ? -5.645 35.094 0.104 1 98.81 307 ARG A CA 1
ATOM 2280 C C . ARG A 1 307 ? -4.891 34.5 -1.08 1 98.81 307 ARG A C 1
ATOM 2282 O O . ARG A 1 307 ? -3.664 34.594 -1.149 1 98.81 307 ARG A O 1
ATOM 2289 N N . VAL A 1 308 ? -5.648 33.875 -1.926 1 98.88 308 VAL A N 1
ATOM 2290 C CA . VAL A 1 308 ? -5.152 33.438 -3.221 1 98.88 308 VAL A CA 1
ATOM 2291 C C . VAL A 1 308 ? -5.215 34.562 -4.227 1 98.88 308 VAL A C 1
ATOM 2293 O O . VAL A 1 308 ? -6.195 35.312 -4.27 1 98.88 308 VAL A O 1
ATOM 2296 N N . VAL A 1 309 ? -4.176 34.75 -5.016 1 98.69 309 VAL A N 1
ATOM 2297 C CA . VAL A 1 309 ? -4.102 35.844 -5.965 1 98.69 309 VAL A CA 1
ATOM 2298 C C . VAL A 1 309 ? -3.713 35.312 -7.344 1 98.69 309 VAL A C 1
ATOM 2300 O O . VAL A 1 309 ? -3.285 34.188 -7.477 1 98.69 309 VAL A O 1
ATOM 2303 N N . ASP A 1 310 ? -3.918 36.156 -8.383 1 98.12 310 ASP A N 1
ATOM 2304 C CA . ASP A 1 310 ? -3.436 35.812 -9.719 1 98.12 310 ASP A CA 1
ATOM 2305 C C . ASP A 1 310 ? -1.914 35.719 -9.742 1 98.12 310 ASP A C 1
ATOM 2307 O O . ASP A 1 310 ? -1.222 36.406 -8.984 1 98.12 310 ASP A O 1
ATOM 2311 N N . GLY A 1 311 ? -1.461 34.906 -10.672 1 96.44 311 GLY A N 1
ATOM 2312 C CA . GLY A 1 311 ? -0.021 34.75 -10.82 1 96.44 311 GLY A CA 1
ATOM 2313 C C . GLY A 1 311 ? 0.502 33.469 -10.234 1 96.44 311 GLY A C 1
ATOM 2314 O O . GLY A 1 311 ? -0.09 32.406 -10.438 1 96.44 311 GLY A O 1
ATOM 2315 N N . SER A 1 312 ? 1.708 33.594 -9.609 1 96.75 312 SER A N 1
ATOM 2316 C CA . SER A 1 312 ? 2.379 32.438 -9.062 1 96.75 312 SER A CA 1
ATOM 2317 C C . SER A 1 312 ? 3.23 32.812 -7.848 1 96.75 312 SER A C 1
ATOM 2319 O O . SER A 1 312 ? 3.484 33.969 -7.602 1 96.75 312 SER A O 1
ATOM 2321 N N . GLY A 1 313 ? 3.504 31.703 -7.098 1 96.5 313 GLY A N 1
ATOM 2322 C CA . GLY A 1 313 ? 4.445 31.891 -6.008 1 96.5 313 GLY A CA 1
ATOM 2323 C C . GLY A 1 313 ? 3.771 32.156 -4.68 1 96.5 313 GLY A C 1
ATOM 2324 O O . GLY A 1 313 ? 2.543 32.188 -4.59 1 96.5 313 GLY A O 1
ATOM 2325 N N . LEU A 1 314 ? 4.594 32.344 -3.643 1 98.38 314 LEU A N 1
ATOM 2326 C CA . LEU A 1 314 ? 4.16 32.625 -2.277 1 98.38 314 LEU A CA 1
ATOM 2327 C C . LEU A 1 314 ? 4.711 33.969 -1.789 1 98.38 314 LEU A C 1
ATOM 2329 O O . LEU A 1 314 ? 5.91 34.219 -1.925 1 98.38 314 LEU A O 1
ATOM 2333 N N . ILE A 1 315 ? 3.867 34.812 -1.357 1 98.56 315 ILE A N 1
ATOM 2334 C CA . ILE A 1 315 ? 4.246 36.094 -0.755 1 98.56 315 ILE A CA 1
ATOM 2335 C C . ILE A 1 315 ? 3.904 36.094 0.733 1 98.56 315 ILE A C 1
ATOM 2337 O O . ILE A 1 315 ? 2.754 35.844 1.11 1 98.56 315 ILE A O 1
ATOM 2341 N N . VAL A 1 316 ? 4.902 36.312 1.562 1 98.62 316 VAL A N 1
ATOM 2342 C CA . VAL A 1 316 ? 4.719 36.375 3.008 1 98.62 316 VAL A CA 1
ATOM 2343 C C . VAL A 1 316 ? 5.082 37.781 3.502 1 98.62 316 VAL A C 1
ATOM 2345 O O . VAL A 1 316 ? 6.223 38.219 3.352 1 98.62 316 VAL A O 1
ATOM 2348 N N . ASP A 1 317 ? 4.133 38.469 4.09 1 98.5 317 ASP A N 1
ATOM 2349 C CA . ASP A 1 317 ? 4.348 39.812 4.602 1 98.5 317 ASP A CA 1
ATOM 2350 C C . ASP A 1 317 ? 4.941 40.719 3.525 1 98.5 317 ASP A C 1
ATOM 2352 O O . ASP A 1 317 ? 5.887 41.469 3.787 1 98.5 317 ASP A O 1
ATOM 2356 N N . GLY A 1 318 ? 4.477 40.531 2.355 1 97.69 318 GLY A N 1
ATOM 2357 C CA . GLY A 1 318 ? 4.855 41.375 1.249 1 97.69 318 GLY A CA 1
ATOM 2358 C C . GLY A 1 318 ? 6.137 40.938 0.561 1 97.69 318 GLY A C 1
ATOM 2359 O O . GLY A 1 318 ? 6.543 41.531 -0.443 1 97.69 318 GLY A O 1
ATOM 2360 N N . GLU A 1 319 ? 6.746 39.906 0.998 1 97.94 319 GLU A N 1
ATOM 2361 C CA . GLU A 1 319 ? 8.008 39.438 0.434 1 97.94 319 GLU A CA 1
ATOM 2362 C C . GLU A 1 319 ? 7.844 38.094 -0.254 1 97.94 319 GLU A C 1
ATOM 2364 O O . GLU A 1 319 ? 7.27 37.156 0.321 1 97.94 319 GLU A O 1
ATOM 2369 N N . PRO A 1 320 ? 8.391 38 -1.461 1 97.31 320 PRO A N 1
ATOM 2370 C CA . PRO A 1 320 ? 8.336 36.688 -2.135 1 97.31 320 PRO A CA 1
ATOM 2371 C C . PRO A 1 320 ? 9.18 35.625 -1.44 1 97.31 320 PRO A C 1
ATOM 2373 O O . PRO A 1 320 ? 10.305 35.906 -1.008 1 97.31 320 PRO A O 1
ATOM 2376 N N . ILE A 1 321 ? 8.602 34.469 -1.26 1 95.69 321 ILE A N 1
ATOM 2377 C CA . ILE A 1 321 ? 9.281 33.344 -0.636 1 95.69 321 ILE A CA 1
ATOM 2378 C C . ILE A 1 321 ? 9.367 32.188 -1.626 1 95.69 321 ILE A C 1
ATOM 2380 O O . ILE A 1 321 ? 8.359 31.812 -2.238 1 95.69 321 ILE A O 1
ATOM 2384 N N . ASP A 1 322 ? 10.555 31.578 -1.835 1 93.06 322 ASP A N 1
ATOM 2385 C CA . ASP A 1 322 ? 10.727 30.391 -2.678 1 93.06 322 ASP A CA 1
ATOM 2386 C C . ASP A 1 322 ? 10.445 29.109 -1.896 1 93.06 322 ASP A C 1
ATOM 2388 O O . ASP A 1 322 ? 10.406 29.125 -0.665 1 93.06 322 ASP A O 1
ATOM 2392 N N . HIS A 1 323 ? 10.227 28.016 -2.646 1 91.75 323 HIS A N 1
ATOM 2393 C CA . HIS A 1 323 ? 10.141 26.719 -1.992 1 91.75 323 HIS A CA 1
ATOM 2394 C C . HIS A 1 323 ? 11.391 26.438 -1.173 1 91.75 323 HIS A C 1
ATOM 2396 O O . HIS A 1 323 ? 12.516 26.672 -1.638 1 91.75 323 HIS A O 1
ATOM 2402 N N . PRO A 1 324 ? 11.227 25.938 0.001 1 89.31 324 PRO A N 1
ATOM 2403 C CA . PRO A 1 324 ? 12.383 25.781 0.885 1 89.31 324 PRO A CA 1
ATOM 2404 C C . PRO A 1 324 ? 13.352 24.703 0.416 1 89.31 324 PRO A C 1
ATOM 2406 O O . PRO A 1 324 ? 14.508 24.672 0.833 1 89.31 324 PRO A O 1
ATOM 2409 N N . GLY A 1 325 ? 12.914 23.859 -0.474 1 81.75 325 GLY A N 1
ATOM 2410 C CA . GLY A 1 325 ? 13.781 22.797 -0.938 1 81.75 325 GLY A CA 1
ATOM 2411 C C . GLY A 1 325 ? 13.953 21.672 0.076 1 81.75 325 GLY A C 1
ATOM 2412 O O . GLY A 1 325 ? 13.141 20.75 0.14 1 81.75 325 GLY A O 1
ATOM 2413 N N . THR A 1 326 ? 15.016 21.922 1.05 1 81.81 326 THR A N 1
ATOM 2414 C CA . THR A 1 326 ? 15.32 20.875 2.023 1 81.81 326 THR A CA 1
ATOM 2415 C C . THR A 1 326 ? 14.703 21.203 3.379 1 81.81 326 THR A C 1
ATOM 2417 O O . THR A 1 326 ? 14.75 22.359 3.828 1 81.81 326 THR A O 1
ATOM 2420 N N . ASP A 1 327 ? 14.109 20.172 4.008 1 89.88 327 ASP A N 1
ATOM 2421 C CA . ASP A 1 327 ? 13.547 20.312 5.352 1 89.88 327 ASP A CA 1
ATOM 2422 C C . ASP A 1 327 ? 14.641 20.234 6.414 1 89.88 327 ASP A C 1
ATOM 2424 O O . ASP A 1 327 ? 15.406 19.266 6.445 1 89.88 327 ASP A O 1
ATOM 2428 N N . PRO A 1 328 ? 14.773 21.156 7.246 1 89.94 328 PRO A N 1
ATOM 2429 C CA . PRO A 1 328 ? 15.859 21.172 8.227 1 89.94 328 PRO A CA 1
ATOM 2430 C C . PRO A 1 328 ? 15.695 20.094 9.297 1 89.94 328 PRO A C 1
ATOM 2432 O O . PRO A 1 328 ? 16.625 19.844 10.078 1 89.94 328 PRO A O 1
ATOM 2435 N N . PHE A 1 329 ? 14.539 19.5 9.438 1 88.31 329 PHE A N 1
ATOM 2436 C CA . PHE A 1 329 ? 14.203 18.516 10.461 1 88.31 329 PHE A CA 1
ATOM 2437 C C . PHE A 1 329 ? 15.227 17.375 10.469 1 88.31 329 PHE A C 1
ATOM 2439 O O . PHE A 1 329 ? 15.727 17 11.531 1 88.31 329 PHE A O 1
ATOM 2446 N N . TRP A 1 330 ? 15.594 16.922 9.375 1 80.88 330 TRP A N 1
ATOM 2447 C CA . TRP A 1 330 ? 16.438 15.727 9.289 1 80.88 330 TRP A CA 1
ATOM 2448 C C . TRP A 1 330 ? 17.844 16.016 9.781 1 80.88 330 TRP A C 1
ATOM 2450 O O . TRP A 1 330 ? 18.453 15.195 10.477 1 80.88 330 TRP A O 1
ATOM 2460 N N . ALA A 1 331 ? 18.375 17.141 9.352 1 82.31 331 ALA A N 1
ATOM 2461 C CA . ALA A 1 331 ? 19.672 17.562 9.844 1 82.31 331 ALA A CA 1
ATOM 2462 C C . ALA A 1 331 ? 19.672 17.734 11.359 1 82.31 331 ALA A C 1
ATOM 2464 O O . ALA A 1 331 ? 20.641 17.375 12.039 1 82.31 331 ALA A O 1
ATOM 2465 N N . ALA A 1 332 ? 18.609 18.266 11.852 1 88.5 332 ALA A N 1
ATOM 2466 C CA . ALA A 1 332 ? 18.469 18.453 13.297 1 88.5 332 ALA A CA 1
ATOM 2467 C C . ALA A 1 332 ? 18.453 17.109 14.023 1 88.5 332 ALA A C 1
ATOM 2469 O O . ALA A 1 332 ? 19.078 16.953 15.078 1 88.5 332 ALA A O 1
ATOM 2470 N N . VAL A 1 333 ? 17.734 16.141 13.562 1 85.5 333 VAL A N 1
ATOM 2471 C CA . VAL A 1 333 ? 17.672 14.805 14.156 1 85.5 333 VAL A CA 1
ATOM 2472 C C . VAL A 1 333 ? 19.078 14.211 14.227 1 85.5 333 VAL A C 1
ATOM 2474 O O . VAL A 1 333 ? 19.5 13.711 15.273 1 85.5 333 VAL A O 1
ATOM 2477 N N . GLU A 1 334 ? 19.781 14.227 13.148 1 81.06 334 GLU A N 1
ATOM 2478 C CA . GLU A 1 334 ? 21.125 13.664 13.086 1 81.06 334 GLU A CA 1
ATOM 2479 C C . GLU A 1 334 ? 22.047 14.336 14.094 1 81.06 334 GLU A C 1
ATOM 2481 O O . GLU A 1 334 ? 22.797 13.664 14.797 1 81.06 334 GLU A O 1
ATOM 2486 N N . GLU A 1 335 ? 22.031 15.609 14.047 1 86.62 335 GLU A N 1
ATOM 2487 C CA . GLU A 1 335 ? 22.891 16.391 14.945 1 86.62 335 GLU A CA 1
ATOM 2488 C C . GLU A 1 335 ? 22.625 16.031 16.406 1 86.62 335 GLU A C 1
ATOM 2490 O O . GLU A 1 335 ? 23.562 15.828 17.172 1 86.62 335 GLU A O 1
ATOM 2495 N N . HIS A 1 336 ? 21.453 15.891 16.781 1 88.44 336 HIS A N 1
ATOM 2496 C CA . HIS A 1 336 ? 21.125 15.703 18.188 1 88.44 336 HIS A CA 1
ATOM 2497 C C . HIS A 1 336 ? 21.203 14.242 18.594 1 88.44 336 HIS A C 1
ATOM 2499 O O . HIS A 1 336 ? 21.266 13.922 19.781 1 88.44 336 HIS A O 1
ATOM 2505 N N . MET A 1 337 ? 21.031 13.328 17.656 1 82.31 337 MET A N 1
ATOM 2506 C CA . MET A 1 337 ? 21.359 11.93 17.922 1 82.31 337 MET A CA 1
ATOM 2507 C C . MET A 1 337 ? 22.812 11.781 18.391 1 82.31 337 MET A C 1
ATOM 2509 O O . MET A 1 337 ? 23.094 11 19.297 1 82.31 337 MET A O 1
ATOM 2513 N N . GLU A 1 338 ? 23.641 12.469 17.703 1 78.56 338 GLU A N 1
ATOM 2514 C CA . GLU A 1 338 ? 25.047 12.445 18.062 1 78.56 338 GLU A CA 1
ATOM 2515 C C . GLU A 1 338 ? 25.281 12.992 19.469 1 78.56 338 GLU A C 1
ATOM 2517 O O . GLU A 1 338 ? 26.109 12.461 20.219 1 78.56 338 GLU A O 1
ATOM 2522 N N . LYS A 1 339 ? 24.609 14.062 19.828 1 76.19 339 LYS A N 1
ATOM 2523 C CA . LYS A 1 339 ? 24.766 14.664 21.156 1 76.19 339 LYS A CA 1
ATOM 2524 C C . LYS A 1 339 ? 24.281 13.719 22.25 1 76.19 339 LYS A C 1
ATOM 2526 O O . LYS A 1 339 ? 24.828 13.703 23.344 1 76.19 339 LYS A O 1
ATOM 2531 N N . ARG A 1 340 ? 23.234 13.039 22 1 75.81 340 ARG A N 1
ATOM 2532 C CA . ARG A 1 340 ? 22.672 12.109 22.969 1 75.81 340 ARG A CA 1
ATOM 2533 C C . ARG A 1 340 ? 23.625 10.945 23.234 1 75.81 340 ARG A C 1
ATOM 2535 O O . ARG A 1 340 ? 23.734 10.453 24.359 1 75.81 340 ARG A O 1
ATOM 2542 N N . ASN A 1 341 ? 24.344 10.477 22.172 1 67.94 341 ASN A N 1
ATOM 2543 C CA . ASN A 1 341 ? 25.266 9.352 22.281 1 67.94 341 ASN A CA 1
ATOM 2544 C C . ASN A 1 341 ? 26.609 9.773 22.875 1 67.94 341 ASN A C 1
ATOM 2546 O O . ASN A 1 341 ? 27.422 8.93 23.234 1 67.94 341 ASN A O 1
ATOM 2550 N N . SER A 1 342 ? 26.906 10.969 22.859 1 62.97 342 SER A N 1
ATOM 2551 C CA . SER A 1 342 ? 28.141 11.461 23.453 1 62.97 342 SER A CA 1
ATOM 2552 C C . SER A 1 342 ? 27.984 11.719 24.938 1 62.97 342 SER A C 1
ATOM 2554 O O . SER A 1 342 ? 28.906 11.461 25.719 1 62.97 342 SER A O 1
ATOM 2556 N N . MET B 1 1 ? 16.812 -16.578 23.344 1 31.12 1 MET B N 1
ATOM 2557 C CA . MET B 1 1 ? 15.648 -16.016 22.672 1 31.12 1 MET B CA 1
ATOM 2558 C C . MET B 1 1 ? 15.492 -16.594 21.266 1 31.12 1 MET B C 1
ATOM 2560 O O . MET B 1 1 ? 16.438 -16.562 20.469 1 31.12 1 MET B O 1
ATOM 2564 N N . GLY B 1 2 ? 14.68 -17.547 21.047 1 42.91 2 GLY B N 1
ATOM 2565 C CA . GLY B 1 2 ? 14.609 -18.312 19.812 1 42.91 2 GLY B CA 1
ATOM 2566 C C . GLY B 1 2 ? 14.523 -17.453 18.562 1 42.91 2 GLY B C 1
ATOM 2567 O O . GLY B 1 2 ? 14.18 -16.266 18.656 1 42.91 2 GLY B O 1
ATOM 2568 N N . ASP B 1 3 ? 15.156 -17.797 17.516 1 54.84 3 ASP B N 1
ATOM 2569 C CA . ASP B 1 3 ? 15.211 -17.062 16.25 1 54.84 3 ASP B CA 1
ATOM 2570 C C . ASP B 1 3 ? 13.82 -16.578 15.836 1 54.84 3 ASP B C 1
ATOM 2572 O O . ASP B 1 3 ? 12.844 -17.328 15.93 1 54.84 3 ASP B O 1
ATOM 2576 N N . PRO B 1 4 ? 13.656 -15.258 15.758 1 62.94 4 PRO B N 1
ATOM 2577 C CA . PRO B 1 4 ? 12.32 -14.797 15.367 1 62.94 4 PRO B CA 1
ATOM 2578 C C . PRO B 1 4 ? 11.758 -15.562 14.172 1 62.94 4 PRO B C 1
ATOM 2580 O O . PRO B 1 4 ? 12.508 -15.984 13.289 1 62.94 4 PRO B O 1
ATOM 2583 N N . GLU B 1 5 ? 10.586 -16.062 14.297 1 72.5 5 GLU B N 1
ATOM 2584 C CA . GLU B 1 5 ? 9.914 -16.734 13.188 1 72.5 5 GLU B CA 1
ATOM 2585 C C . GLU B 1 5 ? 9.719 -15.781 12.008 1 72.5 5 GLU B C 1
ATOM 2587 O O . GLU B 1 5 ? 9.016 -14.773 12.117 1 72.5 5 GLU B O 1
ATOM 2592 N N . LEU B 1 6 ? 10.445 -16 10.898 1 78.44 6 LEU B N 1
ATOM 2593 C CA . LEU B 1 6 ? 10.359 -15.188 9.688 1 78.44 6 LEU B CA 1
ATOM 2594 C C . LEU B 1 6 ? 9.211 -15.664 8.805 1 78.44 6 LEU B C 1
ATOM 2596 O O . LEU B 1 6 ? 8.758 -16.797 8.922 1 78.44 6 LEU B O 1
ATOM 2600 N N . GLY B 1 7 ? 8.812 -14.734 7.973 1 78.56 7 GLY B N 1
ATOM 2601 C CA . GLY B 1 7 ? 7.746 -15.055 7.039 1 78.56 7 GLY B CA 1
ATOM 2602 C C . GLY B 1 7 ? 6.391 -14.523 7.473 1 78.56 7 GLY B C 1
ATOM 2603 O O . GLY B 1 7 ? 6.309 -13.664 8.352 1 78.56 7 GLY B O 1
ATOM 2604 N N . LYS B 1 8 ? 5.414 -14.969 6.82 1 80.94 8 LYS B N 1
ATOM 2605 C CA . LYS B 1 8 ? 4.055 -14.492 7.059 1 80.94 8 LYS B CA 1
ATOM 2606 C C . LYS B 1 8 ? 3.58 -14.867 8.461 1 80.94 8 LYS B C 1
ATOM 2608 O O . LYS B 1 8 ? 3.941 -15.922 8.984 1 80.94 8 LYS B O 1
ATOM 2613 N N . ALA B 1 9 ? 2.707 -13.961 9.047 1 79.81 9 ALA B N 1
ATOM 2614 C CA . ALA B 1 9 ? 2.049 -14.281 10.312 1 79.81 9 ALA B CA 1
ATOM 2615 C C . ALA B 1 9 ? 1.311 -15.617 10.219 1 79.81 9 ALA B C 1
ATOM 2617 O O . ALA B 1 9 ? 0.613 -15.883 9.242 1 79.81 9 ALA B O 1
ATOM 2618 N N . ASN B 1 10 ? 1.521 -16.406 11.234 1 78.69 10 ASN B N 1
ATOM 2619 C CA . ASN B 1 10 ? 0.869 -17.719 11.211 1 78.69 10 ASN B CA 1
ATOM 2620 C C . ASN B 1 10 ? -0.622 -17.609 11.516 1 78.69 10 ASN B C 1
ATOM 2622 O O . ASN B 1 10 ? -1.104 -16.531 11.891 1 78.69 10 ASN B O 1
ATOM 2626 N N . ARG B 1 11 ? -1.278 -18.656 11.336 1 79.94 11 ARG B N 1
ATOM 2627 C CA . ARG B 1 11 ? -2.73 -18.672 11.461 1 79.94 11 ARG B CA 1
ATOM 2628 C C . ARG B 1 11 ? -3.162 -18.297 12.875 1 79.94 11 ARG B C 1
ATOM 2630 O O . ARG B 1 11 ? -4.121 -17.547 13.062 1 79.94 11 ARG B O 1
ATOM 2637 N N . GLU B 1 12 ? -2.479 -18.828 13.812 1 82.06 12 GLU B N 1
ATOM 2638 C CA . GLU B 1 12 ? -2.844 -18.562 15.203 1 82.06 12 GLU B CA 1
ATOM 2639 C C . GLU B 1 12 ? -2.744 -17.078 15.523 1 82.06 12 GLU B C 1
ATOM 2641 O O . GLU B 1 12 ? -3.662 -16.5 16.109 1 82.06 12 GLU B O 1
ATOM 2646 N N . PHE B 1 13 ? -1.693 -16.547 15.109 1 83.81 13 PHE B N 1
ATOM 2647 C CA . PHE B 1 13 ? -1.492 -15.117 15.336 1 83.81 13 PHE B CA 1
ATOM 2648 C C . PHE B 1 13 ? -2.547 -14.305 14.602 1 83.81 13 PHE B C 1
ATOM 2650 O O . PHE B 1 13 ? -3.113 -13.359 15.156 1 83.81 13 PHE B O 1
ATOM 2657 N N . PHE B 1 14 ? -2.811 -14.656 13.43 1 84.62 14 PHE B N 1
ATOM 2658 C CA . PHE B 1 14 ? -3.814 -13.961 12.641 1 84.62 14 PHE B CA 1
ATOM 2659 C C . PHE B 1 14 ? -5.18 -14.031 13.305 1 84.62 14 PHE B C 1
ATOM 2661 O O . PHE B 1 14 ? -5.844 -13.008 13.492 1 84.62 14 PHE B O 1
ATOM 2668 N N . ASP B 1 15 ? -5.559 -15.141 13.695 1 87 15 ASP B N 1
ATOM 2669 C CA . ASP B 1 15 ? -6.891 -15.375 14.25 1 87 15 ASP B CA 1
ATOM 2670 C C . ASP B 1 15 ? -7.047 -14.688 15.602 1 87 15 ASP B C 1
ATOM 2672 O O . ASP B 1 15 ? -8.133 -14.195 15.938 1 87 15 ASP B O 1
ATOM 2676 N N . GLN B 1 16 ? -5.98 -14.617 16.328 1 88.25 16 GLN B N 1
ATOM 2677 C CA . GLN B 1 16 ? -6.062 -14.117 17.703 1 88.25 16 GLN B CA 1
ATOM 2678 C C . GLN B 1 16 ? -5.844 -12.609 17.75 1 88.25 16 GLN B C 1
ATOM 2680 O O . GLN B 1 16 ? -6.461 -11.906 18.547 1 88.25 16 GLN B O 1
ATOM 2685 N N . GLN B 1 17 ? -5.016 -12.195 16.859 1 88.62 17 GLN B N 1
ATOM 2686 C CA . GLN B 1 17 ? -4.566 -10.82 17.047 1 88.62 17 GLN B CA 1
ATOM 2687 C C . GLN B 1 17 ? -5.07 -9.922 15.922 1 88.62 17 GLN B C 1
ATOM 2689 O O . GLN B 1 17 ? -5.434 -8.766 16.172 1 88.62 17 GLN B O 1
ATOM 2694 N N . ILE B 1 18 ? -5.09 -10.383 14.742 1 88.69 18 ILE B N 1
ATOM 2695 C CA . ILE B 1 18 ? -5.383 -9.516 13.609 1 88.69 18 ILE B CA 1
ATOM 2696 C C . ILE B 1 18 ? -6.887 -9.508 13.336 1 88.69 18 ILE B C 1
ATOM 2698 O O . ILE B 1 18 ? -7.527 -8.453 13.383 1 88.69 18 ILE B O 1
ATOM 2702 N N . TYR B 1 19 ? -7.5 -10.602 13.227 1 88.81 19 TYR B N 1
ATOM 2703 C CA . TYR B 1 19 ? -8.859 -10.773 12.742 1 88.81 19 TYR B CA 1
ATOM 2704 C C . TYR B 1 19 ? -9.859 -10.078 13.656 1 88.81 19 TYR B C 1
ATOM 2706 O O . TYR B 1 19 ? -10.812 -9.453 13.18 1 88.81 19 TYR B O 1
ATOM 2714 N N . PRO B 1 20 ? -9.664 -10.07 14.938 1 90.69 20 PRO B N 1
ATOM 2715 C CA . PRO B 1 20 ? -10.641 -9.391 15.789 1 90.69 20 PRO B CA 1
ATOM 2716 C C . PRO B 1 20 ? -10.531 -7.871 15.719 1 90.69 20 PRO B C 1
ATOM 2718 O O . PRO B 1 20 ? -11.406 -7.164 16.219 1 90.69 20 PRO B O 1
ATOM 2721 N N . HIS B 1 21 ? -9.469 -7.383 15.07 1 93.69 21 HIS B N 1
ATOM 2722 C CA . HIS B 1 21 ? -9.164 -5.957 15.078 1 93.69 21 HIS B CA 1
ATOM 2723 C C . HIS B 1 21 ? -9.016 -5.422 13.656 1 93.69 21 HIS B C 1
ATOM 2725 O O . HIS B 1 21 ? -7.898 -5.172 13.195 1 93.69 21 HIS B O 1
ATOM 2731 N N . LEU B 1 22 ? -10.133 -5.137 13.047 1 95.06 22 LEU B N 1
ATOM 2732 C CA . LEU B 1 22 ? -10.102 -4.75 11.641 1 95.06 22 LEU B CA 1
ATOM 2733 C C . LEU B 1 22 ? -10.734 -3.379 11.438 1 95.06 22 LEU B C 1
ATOM 2735 O O . LEU B 1 22 ? -11.164 -3.045 10.336 1 95.06 22 LEU B O 1
ATOM 2739 N N . GLY B 1 23 ? -10.844 -2.586 12.523 1 97.25 23 GLY B N 1
ATOM 2740 C CA . GLY B 1 23 ? -11.445 -1.265 12.43 1 97.25 23 GLY B CA 1
ATOM 2741 C C . GLY B 1 23 ? -12.961 -1.295 12.461 1 97.25 23 GLY B C 1
ATOM 2742 O O . GLY B 1 23 ? -13.555 -2.109 13.164 1 97.25 23 GLY B O 1
ATOM 2743 N N . ALA B 1 24 ? -13.578 -0.376 11.773 1 97.19 24 ALA B N 1
ATOM 2744 C CA . ALA B 1 24 ? -15.031 -0.239 11.773 1 97.19 24 ALA B CA 1
ATOM 2745 C C . ALA B 1 24 ? -15.695 -1.341 10.953 1 97.19 24 ALA B C 1
ATOM 2747 O O . ALA B 1 24 ? -15.188 -1.718 9.891 1 97.19 24 ALA B O 1
ATOM 2748 N N . ASP B 1 25 ? -16.797 -1.825 11.445 1 94.81 25 ASP B N 1
ATOM 2749 C CA . ASP B 1 25 ? -17.625 -2.723 10.656 1 94.81 25 ASP B CA 1
ATOM 2750 C C . ASP B 1 25 ? -18.438 -1.949 9.617 1 94.81 25 ASP B C 1
ATOM 2752 O O . ASP B 1 25 ? -19.234 -1.07 9.969 1 94.81 25 ASP B O 1
ATOM 2756 N N . ARG B 1 26 ? -18.219 -2.25 8.391 1 95.81 26 ARG B N 1
ATOM 2757 C CA . ARG B 1 26 ? -18.922 -1.571 7.309 1 95.81 26 ARG B CA 1
ATOM 2758 C C . ARG B 1 26 ? -19.703 -2.566 6.457 1 95.81 26 ARG B C 1
ATOM 2760 O O . ARG B 1 26 ? -19.172 -3.615 6.082 1 95.81 26 ARG B O 1
ATOM 2767 N N . GLU B 1 27 ? -20.875 -2.213 6.098 1 95.31 27 GLU B N 1
ATOM 2768 C CA . GLU B 1 27 ? -21.75 -3.086 5.32 1 95.31 27 GLU B CA 1
ATOM 2769 C C . GLU B 1 27 ? -21.266 -3.211 3.879 1 95.31 27 GLU B C 1
ATOM 2771 O O . GLU B 1 27 ? -21.547 -4.211 3.213 1 95.31 27 GLU B O 1
ATOM 2776 N N . ASP B 1 28 ? -20.531 -2.211 3.434 1 96.19 28 ASP B N 1
ATOM 2777 C CA . ASP B 1 28 ? -20.094 -2.193 2.041 1 96.19 28 ASP B CA 1
ATOM 2778 C C . ASP B 1 28 ? -18.812 -3 1.86 1 96.19 28 ASP B C 1
ATOM 2780 O O . ASP B 1 28 ? -18.312 -3.133 0.743 1 96.19 28 ASP B O 1
ATOM 2784 N N . VAL B 1 29 ? -18.281 -3.516 2.955 1 96.88 29 VAL B N 1
ATOM 2785 C CA . VAL B 1 29 ? -17.219 -4.512 2.854 1 96.88 29 VAL B CA 1
ATOM 2786 C C . VAL B 1 29 ? -17.828 -5.902 2.674 1 96.88 29 VAL B C 1
ATOM 2788 O O . VAL B 1 29 ? -18.406 -6.461 3.609 1 96.88 29 VAL B O 1
ATOM 2791 N N . ILE B 1 30 ? -17.656 -6.496 1.503 1 95.38 30 ILE B N 1
ATOM 2792 C CA . ILE B 1 30 ? -18.375 -7.73 1.22 1 95.38 30 ILE B CA 1
ATOM 2793 C C . ILE B 1 30 ? -17.453 -8.93 1.418 1 95.38 30 ILE B C 1
ATOM 2795 O O . ILE B 1 30 ? -17.922 -10.07 1.495 1 95.38 30 ILE B O 1
ATOM 2799 N N . LEU B 1 31 ? -16.219 -8.742 1.413 1 94.69 31 LEU B N 1
ATOM 2800 C CA . LEU B 1 31 ? -15.188 -9.711 1.758 1 94.69 31 LEU B CA 1
ATOM 2801 C C . LEU B 1 31 ? -14.047 -9.055 2.527 1 94.69 31 LEU B C 1
ATOM 2803 O O . LEU B 1 31 ? -13.398 -8.133 2.018 1 94.69 31 LEU B O 1
ATOM 2807 N N . GLY B 1 32 ? -13.836 -9.43 3.746 1 92.69 32 GLY B N 1
ATOM 2808 C CA . GLY B 1 32 ? -12.773 -8.891 4.586 1 92.69 32 GLY B CA 1
ATOM 2809 C C . GLY B 1 32 ? -11.625 -9.859 4.785 1 92.69 32 GLY B C 1
ATOM 2810 O O . GLY B 1 32 ? -11.617 -10.945 4.211 1 92.69 32 GLY B O 1
ATOM 2811 N N . PRO B 1 33 ? -10.672 -9.414 5.551 1 89.25 33 PRO B N 1
ATOM 2812 C CA . PRO B 1 33 ? -9.492 -10.258 5.777 1 89.25 33 PRO B CA 1
ATOM 2813 C C . PRO B 1 33 ? -9.836 -11.57 6.48 1 89.25 33 PRO B C 1
ATOM 2815 O O . PRO B 1 33 ? -10.617 -11.578 7.434 1 89.25 33 PRO B O 1
ATOM 2818 N N . GLN B 1 34 ? -9.336 -12.594 5.969 1 82 34 GLN B N 1
ATOM 2819 C CA . GLN B 1 34 ? -9.359 -13.93 6.551 1 82 34 GLN B CA 1
ATOM 2820 C C . GLN B 1 34 ? -8.117 -14.727 6.156 1 82 34 GLN B C 1
ATOM 2822 O O . GLN B 1 34 ? -7.527 -14.484 5.102 1 82 34 GLN B O 1
ATOM 2827 N N . HIS B 1 35 ? -7.77 -15.586 7.102 1 76.75 35 HIS B N 1
ATOM 2828 C CA . HIS B 1 35 ? -6.613 -16.406 6.762 1 76.75 35 HIS B CA 1
ATOM 2829 C C . HIS B 1 35 ? -6.855 -17.188 5.477 1 76.75 35 HIS B C 1
ATOM 2831 O O . HIS B 1 35 ? -7.906 -17.812 5.316 1 76.75 35 HIS B O 1
ATOM 2837 N N . GLY B 1 36 ? -5.941 -17.172 4.543 1 72.44 36 GLY B N 1
ATOM 2838 C CA . GLY B 1 36 ? -6.07 -17.891 3.287 1 72.44 36 GLY B CA 1
ATOM 2839 C C . GLY B 1 36 ? -6.848 -17.125 2.236 1 72.44 36 GLY B C 1
ATOM 2840 O O . GLY B 1 36 ? -7.043 -17.609 1.12 1 72.44 36 GLY B O 1
ATOM 2841 N N . VAL B 1 37 ? -7.379 -16 2.57 1 82.38 37 VAL B N 1
ATOM 2842 C CA . VAL B 1 37 ? -8.102 -15.148 1.64 1 82.38 37 VAL B CA 1
ATOM 2843 C C . VAL B 1 37 ? -7.152 -14.102 1.06 1 82.38 37 VAL B C 1
ATOM 2845 O O . VAL B 1 37 ? -6.531 -13.336 1.803 1 82.38 37 VAL B O 1
ATOM 2848 N N . ASP B 1 38 ? -7.078 -14.055 -0.22 1 88.12 38 ASP B N 1
ATOM 2849 C CA . ASP B 1 38 ? -6.008 -13.375 -0.938 1 88.12 38 ASP B CA 1
ATOM 2850 C C . ASP B 1 38 ? -6.367 -11.914 -1.201 1 88.12 38 ASP B C 1
ATOM 2852 O O . ASP B 1 38 ? -5.508 -11.109 -1.578 1 88.12 38 ASP B O 1
ATOM 2856 N N . PHE B 1 39 ? -7.645 -11.609 -1.07 1 97.06 39 PHE B N 1
ATOM 2857 C CA . PHE B 1 39 ? -8.078 -10.258 -1.396 1 97.06 39 PHE B CA 1
ATOM 2858 C C . PHE B 1 39 ? -9.281 -9.859 -0.552 1 97.06 39 PHE B C 1
ATOM 2860 O O . PHE B 1 39 ? -9.938 -10.711 0.046 1 97.06 39 PHE B O 1
ATOM 2867 N N . GLY B 1 40 ? -9.445 -8.586 -0.339 1 97.62 40 GLY B N 1
ATOM 2868 C CA . GLY B 1 40 ? -10.688 -8.023 0.165 1 97.62 40 GLY B CA 1
ATOM 2869 C C . GLY B 1 40 ? -11.562 -7.434 -0.927 1 97.62 40 GLY B C 1
ATOM 2870 O O . GLY B 1 40 ? -11.109 -7.242 -2.059 1 97.62 40 GLY B O 1
ATOM 2871 N N . ALA B 1 41 ? -12.82 -7.242 -0.644 1 98.12 41 ALA B N 1
ATOM 2872 C CA . ALA B 1 41 ? -13.734 -6.684 -1.64 1 98.12 41 ALA B CA 1
ATOM 2873 C C . ALA B 1 41 ? -14.75 -5.75 -0.989 1 98.12 41 ALA B C 1
ATOM 2875 O O . ALA B 1 41 ? -15.25 -6.031 0.101 1 98.12 41 ALA B O 1
ATOM 2876 N N . ILE B 1 42 ? -15.008 -4.645 -1.648 1 98.25 42 ILE B N 1
ATOM 2877 C CA . ILE B 1 42 ? -16 -3.676 -1.199 1 98.25 42 ILE B CA 1
ATOM 2878 C C . ILE B 1 42 ? -17 -3.402 -2.322 1 98.25 42 ILE B C 1
ATOM 2880 O O . ILE B 1 42 ? -16.719 -3.684 -3.49 1 98.25 42 ILE B O 1
ATOM 2884 N N . GLU B 1 43 ? -18.156 -2.973 -1.944 1 97.81 43 GLU B N 1
ATOM 2885 C CA . GLU B 1 43 ? -19.156 -2.486 -2.889 1 97.81 43 GLU B CA 1
ATOM 2886 C C . GLU B 1 43 ? -19.156 -0.962 -2.959 1 97.81 43 GLU B C 1
ATOM 2888 O O . GLU B 1 43 ? -19.25 -0.289 -1.932 1 97.81 43 GLU B O 1
ATOM 2893 N N . VAL B 1 44 ? -18.984 -0.427 -4.125 1 96.62 44 VAL B N 1
ATOM 2894 C CA . VAL B 1 44 ? -19 1.012 -4.367 1 96.62 44 VAL B CA 1
ATOM 2895 C C . VAL B 1 44 ? -19.906 1.331 -5.547 1 96.62 44 VAL B C 1
ATOM 2897 O O . VAL B 1 44 ? -19.641 0.917 -6.68 1 96.62 44 VAL B O 1
ATOM 2900 N N . GLY B 1 45 ? -21 2.084 -5.355 1 95.69 45 GLY B N 1
ATOM 2901 C CA . GLY B 1 45 ? -21.891 2.486 -6.434 1 95.69 45 GLY B CA 1
ATOM 2902 C C . GLY B 1 45 ? -22.453 1.311 -7.203 1 95.69 45 GLY B C 1
ATOM 2903 O O . GLY B 1 45 ? -22.547 1.35 -8.43 1 95.69 45 GLY B O 1
ATOM 2904 N N . GLY B 1 46 ? -22.656 0.253 -6.617 1 96.25 46 GLY B N 1
ATOM 2905 C CA . GLY B 1 46 ? -23.234 -0.922 -7.25 1 96.25 46 GLY B CA 1
ATOM 2906 C C . GLY B 1 46 ? -22.203 -1.792 -7.949 1 96.25 46 GLY B C 1
ATOM 2907 O O . GLY B 1 46 ? -22.562 -2.789 -8.586 1 96.25 46 GLY B O 1
ATOM 2908 N N . ARG B 1 47 ? -20.984 -1.447 -7.859 1 97.75 47 ARG B N 1
ATOM 2909 C CA . ARG B 1 47 ? -19.891 -2.238 -8.414 1 97.75 47 ARG B CA 1
ATOM 2910 C C . ARG B 1 47 ? -19.078 -2.889 -7.312 1 97.75 47 ARG B C 1
ATOM 2912 O O . ARG B 1 47 ? -19.125 -2.457 -6.156 1 97.75 47 ARG B O 1
ATOM 2919 N N . THR B 1 48 ? -18.406 -3.938 -7.691 1 98.25 48 THR B N 1
ATOM 2920 C CA . THR B 1 48 ? -17.484 -4.602 -6.762 1 98.25 48 THR B CA 1
ATOM 2921 C C . THR B 1 48 ? -16.047 -4.203 -7.043 1 98.25 48 THR B C 1
ATOM 2923 O O . THR B 1 48 ? -15.594 -4.242 -8.195 1 98.25 48 THR B O 1
ATOM 2926 N N . LEU B 1 49 ? -15.383 -3.746 -6.02 1 98.38 49 LEU B N 1
ATOM 2927 C CA . LEU B 1 49 ? -13.953 -3.473 -6.07 1 98.38 49 LEU B CA 1
ATOM 2928 C C . LEU B 1 49 ? -13.18 -4.457 -5.195 1 98.38 49 LEU B C 1
ATOM 2930 O O . LEU B 1 49 ? -13.312 -4.434 -3.969 1 98.38 49 LEU B O 1
ATOM 2934 N N . ALA B 1 50 ? -12.43 -5.402 -5.816 1 98.56 50 ALA B N 1
ATOM 2935 C CA . ALA B 1 50 ? -11.516 -6.289 -5.102 1 98.56 50 ALA B CA 1
ATOM 2936 C C . ALA B 1 50 ? -10.133 -5.66 -4.961 1 98.56 50 ALA B C 1
ATOM 2938 O O . ALA B 1 50 ? -9.68 -4.941 -5.855 1 98.56 50 ALA B O 1
ATOM 2939 N N . MET B 1 51 ? -9.477 -5.844 -3.855 1 98.62 51 MET B N 1
ATOM 2940 C CA . MET B 1 51 ? -8.156 -5.266 -3.662 1 98.62 51 MET B CA 1
ATOM 2941 C C . MET B 1 51 ? -7.25 -6.223 -2.893 1 98.62 51 MET B C 1
ATOM 2943 O O . MET B 1 51 ? -7.723 -7.008 -2.068 1 98.62 51 MET B O 1
ATOM 2947 N N . ALA B 1 52 ? -6.031 -6.242 -3.178 1 98.44 52 ALA B N 1
ATOM 2948 C CA . ALA B 1 52 ? -4.988 -7.02 -2.512 1 98.44 52 ALA B CA 1
ATOM 2949 C C . ALA B 1 52 ? -3.742 -6.172 -2.275 1 98.44 52 ALA B C 1
ATOM 2951 O O . ALA B 1 52 ? -3.4 -5.316 -3.096 1 98.44 52 ALA B O 1
ATOM 2952 N N . THR B 1 53 ? -3.107 -6.379 -1.142 1 98.06 53 THR B N 1
ATOM 2953 C CA . THR B 1 53 ? -1.908 -5.637 -0.763 1 98.06 53 THR B CA 1
ATOM 2954 C C . THR B 1 53 ? -0.764 -6.594 -0.436 1 98.06 53 THR B C 1
ATOM 2956 O O . THR B 1 53 ? -0.944 -7.551 0.32 1 98.06 53 THR B O 1
ATOM 2959 N N . ASP B 1 54 ? 0.388 -6.371 -1.016 1 97.31 54 ASP B N 1
ATOM 2960 C CA . ASP B 1 54 ? 1.582 -7.195 -0.839 1 97.31 54 ASP B CA 1
ATOM 2961 C C . ASP B 1 54 ? 2.844 -6.336 -0.84 1 97.31 54 ASP B C 1
ATOM 2963 O O . ASP B 1 54 ? 2.822 -5.191 -1.299 1 97.31 54 ASP B O 1
ATOM 2967 N N . PRO B 1 55 ? 3.918 -6.859 -0.293 1 97.31 55 PRO B N 1
ATOM 2968 C CA . PRO B 1 55 ? 5.188 -6.137 -0.393 1 97.31 55 PRO B CA 1
ATOM 2969 C C . PRO B 1 55 ? 5.688 -6.02 -1.83 1 97.31 55 PRO B C 1
ATOM 2971 O O . PRO B 1 55 ? 5.395 -6.883 -2.662 1 97.31 55 PRO B O 1
ATOM 2974 N N . VAL B 1 56 ? 6.387 -4.898 -2.123 1 98.06 56 VAL B N 1
ATOM 2975 C CA . VAL B 1 56 ? 7.168 -4.816 -3.354 1 98.06 56 VAL B CA 1
ATOM 2976 C C . VAL B 1 56 ? 8.477 -5.582 -3.186 1 98.06 56 VAL B C 1
ATOM 2978 O O . VAL B 1 56 ? 9.352 -5.172 -2.418 1 98.06 56 VAL B O 1
ATOM 2981 N N . PHE B 1 57 ? 8.625 -6.672 -3.895 1 95.75 57 PHE B N 1
ATOM 2982 C CA . PHE B 1 57 ? 9.734 -7.602 -3.758 1 95.75 57 PHE B CA 1
ATOM 2983 C C . PHE B 1 57 ? 10.727 -7.438 -4.906 1 95.75 57 PHE B C 1
ATOM 2985 O O . PHE B 1 57 ? 10.461 -7.875 -6.027 1 95.75 57 PHE B O 1
ATOM 2992 N N . ILE B 1 58 ? 11.883 -6.805 -4.645 1 96.75 58 ILE B N 1
ATOM 2993 C CA . ILE B 1 58 ? 12.906 -6.586 -5.66 1 96.75 58 ILE B CA 1
ATOM 2994 C C . ILE B 1 58 ? 14.18 -7.348 -5.281 1 96.75 58 ILE B C 1
ATOM 2996 O O . ILE B 1 58 ? 14.82 -7.035 -4.277 1 96.75 58 ILE B O 1
ATOM 3000 N N . MET B 1 59 ? 14.594 -8.266 -6.09 1 93.44 59 MET B N 1
ATOM 3001 C CA . MET B 1 59 ? 15.828 -9.031 -5.922 1 93.44 59 MET B CA 1
ATOM 3002 C C . MET B 1 59 ? 16.844 -8.68 -7.004 1 93.44 59 MET B C 1
ATOM 3004 O O . MET B 1 59 ? 16.875 -9.305 -8.062 1 93.44 59 MET B O 1
ATOM 3008 N N . PRO B 1 60 ? 17.781 -7.797 -6.652 1 94.44 60 PRO B N 1
ATOM 3009 C CA . PRO B 1 60 ? 18.688 -7.285 -7.68 1 94.44 60 PRO B CA 1
ATOM 3010 C C . PRO B 1 60 ? 19.531 -8.383 -8.312 1 94.44 60 PRO B C 1
ATOM 3012 O O . PRO B 1 60 ? 19.953 -8.258 -9.469 1 94.44 60 PRO B O 1
ATOM 3015 N N . VAL B 1 61 ? 19.766 -9.492 -7.648 1 89.69 61 VAL B N 1
ATOM 3016 C CA . VAL B 1 61 ? 20.688 -10.539 -8.094 1 89.69 61 VAL B CA 1
ATOM 3017 C C . VAL B 1 61 ? 20.156 -11.164 -9.391 1 89.69 61 VAL B C 1
ATOM 3019 O O . VAL B 1 61 ? 20.938 -11.711 -10.172 1 89.69 61 VAL B O 1
ATOM 3022 N N . VAL B 1 62 ? 18.875 -11.031 -9.695 1 93.88 62 VAL B N 1
ATOM 3023 C CA . VAL B 1 62 ? 18.344 -11.633 -10.906 1 93.88 62 VAL B CA 1
ATOM 3024 C C . VAL B 1 62 ? 18.266 -10.586 -12.016 1 93.88 62 VAL B C 1
ATOM 3026 O O . VAL B 1 62 ? 17.75 -10.852 -13.102 1 93.88 62 VAL B O 1
ATOM 3029 N N . GLY B 1 63 ? 18.766 -9.375 -11.789 1 95.69 63 GLY B N 1
ATOM 3030 C CA . GLY B 1 63 ? 18.609 -8.25 -12.703 1 95.69 63 GLY B CA 1
ATOM 3031 C C . GLY B 1 63 ? 17.375 -7.418 -12.438 1 95.69 63 GLY B C 1
ATOM 3032 O O . GLY B 1 63 ? 16.297 -7.961 -12.164 1 95.69 63 GLY B O 1
ATOM 3033 N N . PHE B 1 64 ? 17.438 -6.129 -12.586 1 97.81 64 PHE B N 1
ATOM 3034 C CA . PHE B 1 64 ? 16.375 -5.223 -12.148 1 97.81 64 PHE B CA 1
ATOM 3035 C C . PHE B 1 64 ? 15.148 -5.359 -13.023 1 97.81 64 PHE B C 1
ATOM 3037 O O . PHE B 1 64 ? 14.023 -5.191 -12.555 1 97.81 64 PHE B O 1
ATOM 3044 N N . GLU B 1 65 ? 15.367 -5.66 -14.297 1 97.94 65 GLU B N 1
ATOM 3045 C CA . GLU B 1 65 ? 14.203 -5.828 -15.164 1 97.94 65 GLU B CA 1
ATOM 3046 C C . GLU B 1 65 ? 13.391 -7.055 -14.766 1 97.94 65 GLU B C 1
ATOM 3048 O O . GLU B 1 65 ? 12.172 -6.977 -14.617 1 97.94 65 GLU B O 1
ATOM 3053 N N . ARG B 1 66 ? 14.078 -8.227 -14.555 1 97 66 ARG B N 1
ATOM 3054 C CA . ARG B 1 66 ? 13.406 -9.445 -14.102 1 97 66 ARG B CA 1
ATOM 3055 C C . ARG B 1 66 ? 12.773 -9.242 -12.727 1 97 66 ARG B C 1
ATOM 3057 O O . ARG B 1 66 ? 11.633 -9.648 -12.5 1 97 66 ARG B O 1
ATOM 3064 N N . ALA B 1 67 ? 13.562 -8.617 -11.875 1 97.38 67 ALA B N 1
ATOM 3065 C CA . ALA B 1 67 ? 13.07 -8.375 -10.516 1 97.38 67 ALA B CA 1
ATOM 3066 C C . ALA B 1 67 ? 11.797 -7.527 -10.539 1 97.38 67 ALA B C 1
ATOM 3068 O O . ALA B 1 67 ? 10.844 -7.816 -9.82 1 97.38 67 ALA B O 1
ATOM 3069 N N . ALA B 1 68 ? 11.805 -6.512 -11.406 1 98.62 68 ALA B N 1
ATOM 3070 C CA . ALA B 1 68 ? 10.656 -5.613 -11.516 1 98.62 68 ALA B CA 1
ATOM 3071 C C . ALA B 1 68 ? 9.453 -6.332 -12.117 1 98.62 68 ALA B C 1
ATOM 3073 O O . ALA B 1 68 ? 8.32 -6.129 -11.672 1 98.62 68 ALA B O 1
ATOM 3074 N N . TRP B 1 69 ? 9.719 -7.125 -13.125 1 98.56 69 TRP B N 1
ATOM 3075 C CA . TRP B 1 69 ? 8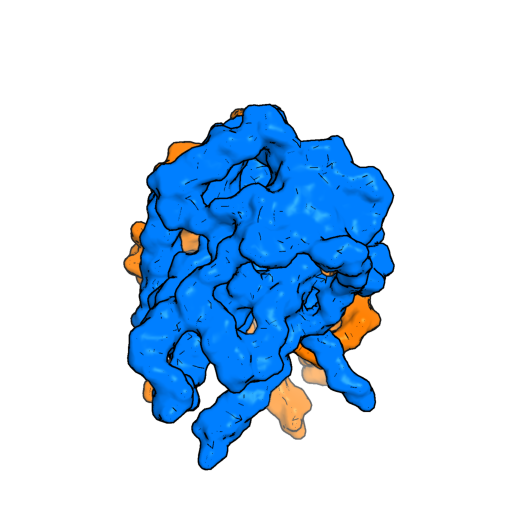.648 -7.91 -13.734 1 98.56 69 TRP B CA 1
ATOM 3076 C C . TRP B 1 69 ? 7.965 -8.789 -12.688 1 98.56 69 TRP B C 1
ATOM 3078 O O . TRP B 1 69 ? 6.738 -8.797 -12.578 1 98.56 69 TRP B O 1
ATOM 3088 N N . PHE B 1 70 ? 8.781 -9.445 -11.961 1 97.88 70 PHE B N 1
ATOM 3089 C CA . PHE B 1 70 ? 8.266 -10.336 -10.93 1 97.88 70 PHE B CA 1
ATOM 3090 C C . PHE B 1 70 ? 7.504 -9.555 -9.867 1 97.88 70 PHE B C 1
ATOM 3092 O O . PHE B 1 70 ? 6.398 -9.945 -9.477 1 97.88 70 PHE B O 1
ATOM 3099 N N . ALA B 1 71 ? 8.078 -8.484 -9.383 1 98.25 71 ALA B N 1
ATOM 3100 C CA . ALA B 1 71 ? 7.453 -7.66 -8.359 1 98.25 71 ALA B CA 1
ATOM 3101 C C . ALA B 1 71 ? 6.07 -7.188 -8.812 1 98.25 71 ALA B C 1
ATOM 3103 O O . ALA B 1 71 ? 5.105 -7.254 -8.047 1 98.25 71 ALA B O 1
ATOM 3104 N N . PHE B 1 72 ? 5.992 -6.742 -10.07 1 98.75 72 PHE B N 1
ATOM 3105 C CA . PHE B 1 72 ? 4.734 -6.246 -10.617 1 98.75 72 PHE B CA 1
ATOM 3106 C C . PHE B 1 72 ? 3.678 -7.34 -10.625 1 98.75 72 PHE B C 1
ATOM 3108 O O . PHE B 1 72 ? 2.553 -7.129 -10.164 1 98.75 72 PHE B O 1
ATOM 3115 N N . HIS B 1 73 ? 3.994 -8.461 -11.07 1 98.44 73 HIS B N 1
ATOM 3116 C CA . HIS B 1 73 ? 3.021 -9.531 -11.242 1 98.44 73 HIS B CA 1
ATOM 3117 C C . HIS B 1 73 ? 2.617 -10.133 -9.898 1 98.44 73 HIS B C 1
ATOM 3119 O O . HIS B 1 73 ? 1.476 -10.562 -9.727 1 98.44 73 HIS B O 1
ATOM 3125 N N . VAL B 1 74 ? 3.523 -10.18 -8.961 1 96.94 74 VAL B N 1
ATOM 3126 C CA . VAL B 1 74 ? 3.17 -10.625 -7.613 1 96.94 74 VAL B CA 1
ATOM 3127 C C . VAL B 1 74 ? 2.111 -9.695 -7.023 1 96.94 74 VAL B C 1
ATOM 3129 O O . VAL B 1 74 ? 1.172 -10.148 -6.367 1 96.94 74 VAL B O 1
ATOM 3132 N N . LEU B 1 75 ? 2.201 -8.422 -7.258 1 98.25 75 LEU B N 1
ATOM 3133 C CA . LEU B 1 75 ? 1.243 -7.457 -6.734 1 98.25 75 LEU B CA 1
ATOM 3134 C C . LEU B 1 75 ? -0.14 -7.68 -7.336 1 98.25 75 LEU B C 1
ATOM 3136 O O . LEU B 1 75 ? -1.154 -7.402 -6.695 1 98.25 75 LEU B O 1
ATOM 3140 N N . LEU B 1 76 ? -0.17 -8.188 -8.539 1 98.56 76 LEU B N 1
ATOM 3141 C CA . LEU B 1 76 ? -1.446 -8.297 -9.234 1 98.56 76 LEU B CA 1
ATOM 3142 C C . LEU B 1 76 ? -2.047 -9.688 -9.055 1 98.56 76 LEU B C 1
ATOM 3144 O O . LEU B 1 76 ? -3.229 -9.898 -9.336 1 98.56 76 LEU B O 1
ATOM 3148 N N . SER B 1 77 ? -1.229 -10.633 -8.555 1 98 77 SER B N 1
ATOM 3149 C CA . SER B 1 77 ? -1.627 -12.039 -8.523 1 98 77 SER B CA 1
ATOM 3150 C C . SER B 1 77 ? -2.867 -12.242 -7.66 1 98 77 SER B C 1
ATOM 3152 O O . SER B 1 77 ? -3.84 -12.859 -8.094 1 98 77 SER B O 1
ATOM 3154 N N . ASP B 1 78 ? -2.865 -11.648 -6.492 1 97.12 78 ASP B N 1
ATOM 3155 C CA . ASP B 1 78 ? -3.916 -11.922 -5.516 1 97.12 78 ASP B CA 1
ATOM 3156 C C . ASP B 1 78 ? -5.234 -11.273 -5.934 1 97.12 78 ASP B C 1
ATOM 3158 O O . ASP B 1 78 ? -6.309 -11.805 -5.652 1 97.12 78 ASP B O 1
ATOM 3162 N N . VAL B 1 79 ? -5.184 -10.141 -6.57 1 98 79 VAL B N 1
ATOM 3163 C CA . VAL B 1 79 ? -6.438 -9.531 -7.004 1 98 79 VAL B CA 1
ATOM 3164 C C . VAL B 1 79 ? -6.965 -10.25 -8.242 1 98 79 VAL B C 1
ATOM 3166 O O . VAL B 1 79 ? -8.18 -10.359 -8.438 1 98 79 VAL B O 1
ATOM 3169 N N . ALA B 1 80 ? -6.07 -10.828 -9.047 1 98.19 80 ALA B N 1
ATOM 3170 C CA . ALA B 1 80 ? -6.465 -11.531 -10.258 1 98.19 80 ALA B CA 1
ATOM 3171 C C . ALA B 1 80 ? -7.32 -12.75 -9.938 1 98.19 80 ALA B C 1
ATOM 3173 O O . ALA B 1 80 ? -8.242 -13.086 -10.68 1 98.19 80 ALA B O 1
ATOM 3174 N N . VAL B 1 81 ? -7.07 -13.398 -8.812 1 98.12 81 VAL B N 1
ATOM 3175 C CA . VAL B 1 81 ? -7.789 -14.625 -8.492 1 98.12 81 VAL B CA 1
ATOM 3176 C C . VAL B 1 81 ? -9.195 -14.289 -8.008 1 98.12 81 VAL B C 1
ATOM 3178 O O . VAL B 1 81 ? -10 -15.188 -7.734 1 98.12 81 VAL B O 1
ATOM 3181 N N . SER B 1 82 ? -9.562 -13 -7.941 1 98.19 82 SER B N 1
ATOM 3182 C CA . SER B 1 82 ? -10.938 -12.594 -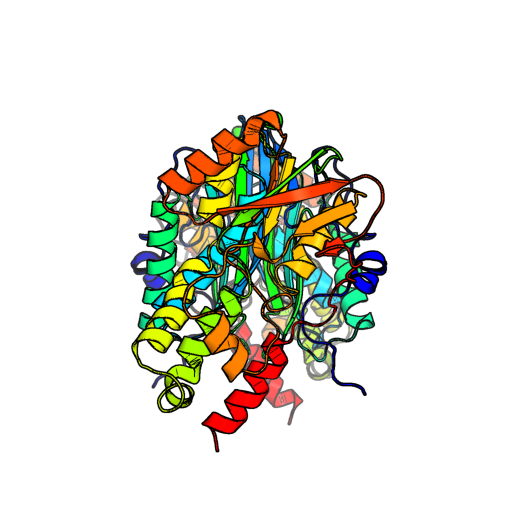7.707 1 98.19 82 SER B CA 1
ATOM 3183 C C . SER B 1 82 ? -11.797 -12.805 -8.945 1 98.19 82 SER B C 1
ATOM 3185 O O . SER B 1 82 ? -13.031 -12.758 -8.875 1 98.19 82 SER B O 1
ATOM 3187 N N . GLY B 1 83 ? -11.117 -12.961 -10.07 1 98.19 83 GLY B N 1
ATOM 3188 C CA . GLY B 1 83 ? -11.82 -13.125 -11.336 1 98.19 83 GLY B CA 1
ATOM 3189 C C . GLY B 1 83 ? -12.211 -11.812 -11.977 1 98.19 83 GLY B C 1
ATOM 3190 O O . GLY B 1 83 ? -12.68 -11.789 -13.117 1 98.19 83 GLY B O 1
ATOM 3191 N N . LEU B 1 84 ? -12.062 -10.719 -11.273 1 98.06 84 LEU B N 1
ATOM 3192 C CA . LEU B 1 84 ? -12.359 -9.398 -11.812 1 98.06 84 LEU B CA 1
ATOM 3193 C C . LEU B 1 84 ? -11.141 -8.82 -12.531 1 98.06 84 LEU B C 1
ATOM 3195 O O . LEU B 1 84 ? -10.008 -9.203 -12.242 1 98.06 84 LEU B O 1
ATOM 3199 N N . GLU B 1 85 ? -11.32 -7.949 -13.438 1 96.94 85 GLU B N 1
ATOM 3200 C CA . GLU B 1 85 ? -10.242 -7.379 -14.234 1 96.94 85 GLU B CA 1
ATOM 3201 C C . GLU B 1 85 ? -9.438 -6.363 -13.43 1 96.94 85 GLU B C 1
ATOM 3203 O O . GLU B 1 85 ? -9.984 -5.367 -12.953 1 96.94 85 GLU B O 1
ATOM 3208 N N . PRO B 1 86 ? -8.125 -6.664 -13.25 1 98.38 86 PRO B N 1
ATOM 3209 C CA . PRO B 1 86 ? -7.293 -5.633 -12.617 1 98.38 86 PRO B CA 1
ATOM 3210 C C . PRO B 1 86 ? -7.367 -4.293 -13.352 1 98.38 86 PRO B C 1
ATOM 3212 O O . PRO B 1 86 ? -7.371 -4.254 -14.586 1 98.38 86 PRO B O 1
ATOM 3215 N N . ALA B 1 87 ? -7.441 -3.178 -12.562 1 98.69 87 ALA B N 1
ATOM 3216 C CA . ALA B 1 87 ? -7.676 -1.885 -13.203 1 98.69 87 ALA B CA 1
ATOM 3217 C C . ALA B 1 87 ? -6.754 -0.813 -12.633 1 98.69 87 ALA B C 1
ATOM 3219 O O . ALA B 1 87 ? -6.348 0.111 -13.344 1 98.69 87 ALA B O 1
ATOM 3220 N N . TYR B 1 88 ? -6.398 -0.909 -11.367 1 98.75 88 TYR B N 1
ATOM 3221 C CA . TYR B 1 88 ? -5.668 0.168 -10.711 1 98.75 88 TYR B CA 1
ATOM 3222 C C . TYR B 1 88 ? -4.547 -0.388 -9.836 1 98.75 88 TYR B C 1
ATOM 3224 O O . TYR B 1 88 ? -4.648 -1.507 -9.328 1 98.75 88 TYR B O 1
ATOM 3232 N N . LEU B 1 89 ? -3.502 0.331 -9.688 1 98.75 89 LEU B N 1
ATOM 3233 C CA . LEU B 1 89 ? -2.377 0.018 -8.82 1 98.75 89 LEU B CA 1
ATOM 3234 C C . LEU B 1 89 ? -1.919 1.258 -8.055 1 98.75 89 LEU B C 1
ATOM 3236 O O . LEU B 1 89 ? -1.82 2.344 -8.633 1 98.75 89 LEU B O 1
ATOM 3240 N N . SER B 1 90 ? -1.805 1.209 -6.777 1 98.31 90 SER B N 1
ATOM 3241 C CA . SER B 1 90 ? -1.104 2.164 -5.922 1 98.31 90 SER B CA 1
ATOM 3242 C C . SER B 1 90 ? 0.155 1.548 -5.324 1 98.31 90 SER B C 1
ATOM 3244 O O . SER B 1 90 ? 0.126 0.417 -4.832 1 98.31 90 SER B O 1
ATOM 3246 N N . VAL B 1 91 ? 1.279 2.301 -5.363 1 98.06 91 VAL B N 1
ATOM 3247 C CA . VAL B 1 91 ? 2.518 1.636 -4.969 1 98.06 91 VAL B CA 1
ATOM 3248 C C . VAL B 1 91 ? 3.377 2.592 -4.145 1 98.06 91 VAL B C 1
ATOM 3250 O O . VAL B 1 91 ? 3.449 3.785 -4.441 1 98.06 91 VAL B O 1
ATOM 3253 N N . ASP B 1 92 ? 3.924 2.109 -3.078 1 97.88 92 ASP B N 1
ATOM 3254 C CA . ASP B 1 92 ? 4.902 2.77 -2.219 1 97.88 92 ASP B CA 1
ATOM 3255 C C . ASP B 1 92 ? 6.285 2.146 -2.383 1 97.88 92 ASP B C 1
ATOM 3257 O O . ASP B 1 92 ? 6.488 0.974 -2.062 1 97.88 92 ASP B O 1
ATOM 3261 N N . PHE B 1 93 ? 7.227 2.895 -2.873 1 97.88 93 PHE B N 1
ATOM 3262 C CA . PHE B 1 93 ? 8.617 2.461 -2.99 1 97.88 93 PHE B CA 1
ATOM 3263 C C . PHE B 1 93 ? 9.469 3.068 -1.884 1 97.88 93 PHE B C 1
ATOM 3265 O O . PHE B 1 93 ? 9.781 4.262 -1.918 1 97.88 93 PHE B O 1
ATOM 3272 N N . ASN B 1 94 ? 9.773 2.27 -0.908 1 97.25 94 ASN B N 1
ATOM 3273 C CA . ASN B 1 94 ? 10.828 2.592 0.051 1 97.25 94 ASN B CA 1
ATOM 3274 C C . ASN B 1 94 ? 12.188 2.08 -0.413 1 97.25 94 ASN B C 1
ATOM 3276 O O . ASN B 1 94 ? 12.586 0.969 -0.061 1 97.25 94 ASN B O 1
ATOM 3280 N N . LEU B 1 95 ? 12.906 2.908 -1.1 1 96.81 95 LEU B N 1
ATOM 3281 C CA . LEU B 1 95 ? 14.07 2.451 -1.843 1 96.81 95 LEU B CA 1
ATOM 3282 C C . LEU B 1 95 ? 15.328 2.512 -0.976 1 96.81 95 LEU B C 1
ATOM 3284 O O . LEU B 1 95 ? 15.508 3.453 -0.202 1 96.81 95 LEU B O 1
ATOM 3288 N N . PRO B 1 96 ? 16.172 1.433 -1.138 1 95.56 96 PRO B N 1
ATOM 3289 C CA . PRO B 1 96 ? 17.5 1.542 -0.521 1 95.56 96 PRO B CA 1
ATOM 3290 C C . PRO B 1 96 ? 18.297 2.74 -1.037 1 95.56 96 PRO B C 1
ATOM 3292 O O . PRO B 1 96 ? 18.234 3.064 -2.227 1 95.56 96 PRO B O 1
ATOM 3295 N N . PRO B 1 97 ? 19.094 3.328 -0.171 1 92.94 97 PRO B N 1
ATOM 3296 C CA . PRO B 1 97 ? 19.859 4.508 -0.579 1 92.94 97 PRO B CA 1
ATOM 3297 C C . PRO B 1 97 ? 20.812 4.227 -1.743 1 92.94 97 PRO B C 1
ATOM 3299 O O . PRO B 1 97 ? 21.125 5.129 -2.523 1 92.94 97 PRO B O 1
ATOM 3302 N N . GLU B 1 98 ? 21.203 3.043 -1.909 1 94.12 98 GLU B N 1
ATOM 3303 C CA . GLU B 1 98 ? 22.25 2.707 -2.875 1 94.12 98 GLU B CA 1
ATOM 3304 C C . GLU B 1 98 ? 21.672 2.525 -4.273 1 94.12 98 GLU B C 1
ATOM 3306 O O . GLU B 1 98 ? 22.406 2.451 -5.254 1 94.12 98 GLU B O 1
ATOM 3311 N N . ILE B 1 99 ? 20.359 2.43 -4.414 1 96 99 ILE B N 1
ATOM 3312 C CA . ILE B 1 99 ? 19.797 2.232 -5.75 1 96 99 ILE B CA 1
ATOM 3313 C C . ILE B 1 99 ? 20.125 3.438 -6.625 1 96 99 ILE B C 1
ATOM 3315 O O . ILE B 1 99 ? 19.953 4.586 -6.203 1 96 99 ILE B O 1
ATOM 3319 N N . THR B 1 100 ? 20.547 3.279 -7.805 1 94.44 100 THR B N 1
ATOM 3320 C CA . THR B 1 100 ? 20.859 4.367 -8.727 1 94.44 100 THR B CA 1
ATOM 3321 C C . THR B 1 100 ? 19.594 4.793 -9.484 1 94.44 100 THR B C 1
ATOM 3323 O O . THR B 1 100 ? 18.625 4.043 -9.555 1 94.44 100 THR B O 1
ATOM 3326 N N . ASP B 1 101 ? 19.594 6.008 -10.023 1 93.62 101 ASP B N 1
ATOM 3327 C CA . ASP B 1 101 ? 18.484 6.488 -10.844 1 93.62 101 ASP B CA 1
ATOM 3328 C C . ASP B 1 101 ? 18.234 5.555 -12.023 1 93.62 101 ASP B C 1
ATOM 3330 O O . ASP B 1 101 ? 17.078 5.262 -12.352 1 93.62 101 ASP B O 1
ATOM 3334 N N . ALA B 1 102 ? 19.297 5.043 -12.602 1 95.38 102 ALA B N 1
ATOM 3335 C CA . ALA B 1 102 ? 19.172 4.16 -13.758 1 95.38 102 ALA B CA 1
ATOM 3336 C C . ALA B 1 102 ? 18.5 2.84 -13.375 1 95.38 102 ALA B C 1
ATOM 3338 O O . ALA B 1 102 ? 17.688 2.305 -14.125 1 95.38 102 ALA B O 1
ATOM 3339 N N . GLU B 1 103 ? 18.938 2.303 -12.227 1 96.88 103 GLU B N 1
ATOM 3340 C CA . GLU B 1 103 ? 18.328 1.07 -11.734 1 96.88 103 GLU B CA 1
ATOM 3341 C C . GLU B 1 103 ? 16.844 1.26 -11.469 1 96.88 103 GLU B C 1
ATOM 3343 O O . GLU B 1 103 ? 16.016 0.427 -11.867 1 96.88 103 GLU B O 1
ATOM 3348 N N . PHE B 1 104 ? 16.516 2.387 -10.844 1 97.06 104 PHE B N 1
ATOM 3349 C CA . PHE B 1 104 ? 15.094 2.623 -10.562 1 97.06 104 PHE B CA 1
ATOM 3350 C C . PHE B 1 104 ? 14.328 2.902 -11.852 1 97.06 104 PHE B C 1
ATOM 3352 O O . PHE B 1 104 ? 13.172 2.508 -11.984 1 97.06 104 PHE B O 1
ATOM 3359 N N . GLU B 1 105 ? 14.914 3.582 -12.727 1 96.62 105 GLU B N 1
ATOM 3360 C CA . GLU B 1 105 ? 14.289 3.787 -14.031 1 96.62 105 GLU B CA 1
ATOM 3361 C C . GLU B 1 105 ? 13.906 2.459 -14.68 1 96.62 105 GLU B C 1
ATOM 3363 O O . GLU B 1 105 ? 12.805 2.322 -15.227 1 96.62 105 GLU B O 1
ATOM 3368 N N . THR B 1 106 ? 14.758 1.496 -14.609 1 98.06 106 THR B N 1
ATOM 3369 C CA . THR B 1 106 ? 14.477 0.167 -15.141 1 98.06 106 THR B CA 1
ATOM 3370 C C . THR B 1 106 ? 13.281 -0.461 -14.438 1 98.06 106 THR B C 1
ATOM 3372 O O . THR B 1 106 ? 12.391 -1.021 -15.078 1 98.06 106 THR B O 1
ATOM 3375 N N . VAL B 1 107 ? 13.266 -0.343 -13.141 1 98.38 107 VAL B N 1
ATOM 3376 C CA . VAL B 1 107 ? 12.156 -0.88 -12.352 1 98.38 107 VAL B CA 1
ATOM 3377 C C . VAL B 1 107 ? 10.844 -0.228 -12.781 1 98.38 107 VAL B C 1
ATOM 3379 O O . VAL B 1 107 ? 9.883 -0.92 -13.117 1 98.38 107 VAL B O 1
ATOM 3382 N N . TRP B 1 108 ? 10.891 1.041 -12.844 1 98.12 108 TRP B N 1
ATOM 3383 C CA . TRP B 1 108 ? 9.664 1.799 -13.078 1 98.12 108 TRP B CA 1
ATOM 3384 C C . TRP B 1 108 ? 9.164 1.601 -14.5 1 98.12 108 TRP B C 1
ATOM 3386 O O . TRP B 1 108 ? 7.961 1.452 -14.727 1 98.12 108 TRP B O 1
ATOM 3396 N N . GLU B 1 109 ? 9.992 1.614 -15.461 1 98.25 109 GLU B N 1
ATOM 3397 C CA . GLU B 1 109 ? 9.602 1.399 -16.844 1 98.25 109 GLU B CA 1
ATOM 3398 C C . GLU B 1 109 ? 9.031 -0.002 -17.047 1 98.25 109 GLU B C 1
ATOM 3400 O O . GLU B 1 109 ? 8.133 -0.2 -17.875 1 98.25 109 GLU B O 1
ATOM 3405 N N . THR B 1 110 ? 9.617 -0.968 -16.359 1 98.62 110 THR B N 1
ATOM 3406 C CA . THR B 1 110 ? 9.07 -2.318 -16.406 1 98.62 110 THR B CA 1
ATOM 3407 C C . THR B 1 110 ? 7.656 -2.346 -15.828 1 98.62 110 THR B C 1
ATOM 3409 O O . THR B 1 110 ? 6.746 -2.93 -16.422 1 98.62 110 THR B O 1
ATOM 3412 N N . PHE B 1 111 ? 7.453 -1.656 -14.68 1 98.69 111 PHE B N 1
ATOM 3413 C CA . PHE B 1 111 ? 6.117 -1.539 -14.102 1 98.69 111 PHE B CA 1
ATOM 3414 C C . PHE B 1 111 ? 5.152 -0.915 -15.102 1 98.69 111 PHE B C 1
ATOM 3416 O O . PHE B 1 111 ? 4.035 -1.409 -15.289 1 98.69 111 PHE B O 1
ATOM 3423 N N . ASP B 1 112 ? 5.617 0.122 -15.719 1 98.56 112 ASP B N 1
ATOM 3424 C CA . ASP B 1 112 ? 4.809 0.841 -16.703 1 98.56 112 ASP B CA 1
ATOM 3425 C C . ASP B 1 112 ? 4.387 -0.078 -17.844 1 98.56 112 ASP B C 1
ATOM 3427 O O . ASP B 1 112 ? 3.205 -0.136 -18.203 1 98.56 112 ASP B O 1
ATOM 3431 N N . ARG B 1 113 ? 5.281 -0.766 -18.422 1 98.44 113 ARG B N 1
ATOM 3432 C CA . ARG B 1 113 ? 5.031 -1.644 -19.547 1 98.44 113 ARG B CA 1
ATOM 3433 C C . ARG B 1 113 ? 4.035 -2.74 -19.188 1 98.44 113 ARG B C 1
ATOM 3435 O O . ARG B 1 113 ? 3.07 -2.979 -19.922 1 98.44 113 ARG B O 1
ATOM 3442 N N . GLU B 1 114 ? 4.293 -3.414 -18.062 1 98.56 114 GLU B N 1
ATOM 3443 C CA . GLU B 1 114 ? 3.404 -4.492 -17.625 1 98.56 114 GLU B CA 1
ATOM 3444 C C . GLU B 1 114 ? 2.006 -3.963 -17.328 1 98.56 114 GLU B C 1
ATOM 3446 O O . GLU B 1 114 ? 1.009 -4.613 -17.656 1 98.56 114 GLU B O 1
ATOM 3451 N N . ALA B 1 115 ? 1.92 -2.812 -16.688 1 98.69 115 ALA B N 1
ATOM 3452 C CA . ALA B 1 115 ? 0.632 -2.195 -16.375 1 98.69 115 ALA B CA 1
ATOM 3453 C C . ALA B 1 115 ? -0.138 -1.866 -17.656 1 98.69 115 ALA B C 1
ATOM 3455 O O . ALA B 1 115 ? -1.338 -2.135 -17.75 1 98.69 115 ALA B O 1
ATOM 3456 N N . ARG B 1 116 ? 0.529 -1.316 -18.641 1 98.31 116 ARG B N 1
ATOM 3457 C CA . ARG B 1 116 ? -0.099 -1.004 -19.922 1 98.31 116 ARG B CA 1
ATOM 3458 C C . ARG B 1 116 ? -0.642 -2.264 -20.594 1 98.31 116 ARG B C 1
ATOM 3460 O O . ARG B 1 116 ? -1.765 -2.268 -21.094 1 98.31 116 ARG B O 1
ATOM 3467 N N . ASP B 1 117 ? 0.143 -3.264 -20.531 1 97.69 117 ASP B N 1
ATOM 3468 C CA . ASP B 1 117 ? -0.237 -4.52 -21.172 1 97.69 117 ASP B CA 1
ATOM 3469 C C . ASP B 1 117 ? -1.492 -5.105 -20.531 1 97.69 117 ASP B C 1
ATOM 3471 O O . ASP B 1 117 ? -2.311 -5.73 -21.203 1 97.69 117 ASP B O 1
ATOM 3475 N N . LEU B 1 118 ? -1.708 -4.898 -19.25 1 97.81 118 LEU B N 1
ATOM 3476 C CA . LEU B 1 118 ? -2.828 -5.484 -18.531 1 97.81 118 LEU B CA 1
ATOM 3477 C C . LEU B 1 118 ? -3.975 -4.484 -18.391 1 97.81 118 LEU B C 1
ATOM 3479 O O . LEU B 1 118 ? -5.004 -4.789 -17.781 1 97.81 118 LEU B O 1
ATOM 3483 N N . GLY B 1 119 ? -3.789 -3.252 -18.891 1 98.06 119 GLY B N 1
ATOM 3484 C CA . GLY B 1 119 ? -4.82 -2.232 -18.797 1 98.06 119 GLY B CA 1
ATOM 3485 C C . GLY B 1 119 ? -4.941 -1.628 -17.406 1 98.06 119 GLY B C 1
ATOM 3486 O O . GLY B 1 119 ? -6.012 -1.153 -17.031 1 98.06 119 GLY B O 1
ATOM 3487 N N . VAL B 1 120 ? -3.885 -1.69 -16.672 1 98.69 120 VAL B N 1
ATOM 3488 C CA . VAL B 1 120 ? -3.871 -1.212 -15.297 1 98.69 120 VAL B CA 1
ATOM 3489 C C . VAL B 1 120 ? -3.281 0.196 -15.25 1 98.69 120 VAL B C 1
ATOM 3491 O O . VAL B 1 120 ? -2.258 0.472 -15.875 1 98.69 120 VAL B O 1
ATOM 3494 N N . SER B 1 121 ? -3.91 1.129 -14.539 1 98.69 121 SER B N 1
ATOM 3495 C CA . SER B 1 121 ? -3.408 2.482 -14.328 1 98.69 121 SER B CA 1
ATOM 3496 C C . SER B 1 121 ? -2.824 2.637 -12.922 1 98.69 121 SER B C 1
ATOM 3498 O O . SER B 1 121 ? -3.424 2.193 -11.945 1 98.69 121 SER B O 1
ATOM 3500 N N . VAL B 1 122 ? -1.622 3.15 -12.844 1 98.19 122 VAL B N 1
ATOM 3501 C CA . VAL B 1 122 ? -1.097 3.559 -11.547 1 98.19 122 VAL B CA 1
ATOM 3502 C C . VAL B 1 122 ? -1.748 4.871 -11.117 1 98.19 122 VAL B C 1
ATOM 3504 O O . VAL B 1 122 ? -1.53 5.914 -11.734 1 98.19 122 VAL B O 1
ATOM 3507 N N . VAL B 1 123 ? -2.475 4.859 -9.992 1 97.88 123 VAL B N 1
ATOM 3508 C CA . VAL B 1 123 ? -3.379 5.961 -9.672 1 97.88 123 VAL B CA 1
ATOM 3509 C C . VAL B 1 123 ? -2.723 6.887 -8.648 1 97.88 123 VAL B C 1
ATOM 3511 O O . VAL B 1 123 ? -2.994 8.086 -8.625 1 97.88 123 VAL B O 1
ATOM 3514 N N . THR B 1 124 ? -1.952 6.387 -7.766 1 96.88 124 THR B N 1
ATOM 3515 C CA . THR B 1 124 ? -1.223 7.129 -6.742 1 96.88 124 THR B CA 1
ATOM 3516 C C . THR B 1 124 ? -0.019 6.332 -6.25 1 96.88 124 THR B C 1
ATOM 3518 O O . THR B 1 124 ? 0.153 5.168 -6.613 1 96.88 124 THR B O 1
ATOM 3521 N N . GLY B 1 125 ? 0.799 7 -5.496 1 95.62 125 GLY B N 1
ATOM 3522 C CA . GLY B 1 125 ? 1.959 6.305 -4.957 1 95.62 125 GLY B CA 1
ATOM 3523 C C . GLY B 1 125 ? 2.877 7.211 -4.16 1 95.62 125 GLY B C 1
ATOM 3524 O O . GLY B 1 125 ? 2.549 8.367 -3.904 1 95.62 125 GLY B O 1
ATOM 3525 N N . HIS B 1 126 ? 3.918 6.645 -3.709 1 94.38 126 HIS B N 1
ATOM 3526 C CA . HIS B 1 126 ? 4.996 7.281 -2.959 1 94.38 126 HIS B CA 1
ATOM 3527 C C . HIS B 1 126 ? 6.348 6.668 -3.311 1 94.38 126 HIS B C 1
ATOM 3529 O O . HIS B 1 126 ? 6.488 5.441 -3.334 1 94.38 126 HIS B O 1
ATOM 3535 N N . THR B 1 127 ? 7.305 7.484 -3.656 1 94.19 127 THR B N 1
ATOM 3536 C CA . THR B 1 127 ? 8.641 7.02 -4.012 1 94.19 127 THR B CA 1
ATOM 3537 C C . THR B 1 127 ? 9.711 7.832 -3.281 1 94.19 127 THR B C 1
ATOM 3539 O O . THR B 1 127 ? 9.781 9.055 -3.432 1 94.19 127 THR B O 1
ATOM 3542 N N . ALA B 1 128 ? 10.523 7.152 -2.547 1 92.12 128 ALA B N 1
ATOM 3543 C CA . ALA B 1 128 ? 11.594 7.824 -1.82 1 92.12 128 ALA B CA 1
ATOM 3544 C C . ALA B 1 128 ? 12.719 6.852 -1.47 1 92.12 128 ALA B C 1
ATOM 3546 O O . ALA B 1 128 ? 12.508 5.637 -1.448 1 92.12 128 ALA B O 1
ATOM 3547 N N . ARG B 1 129 ? 13.883 7.414 -1.269 1 92.88 129 ARG B N 1
ATOM 3548 C CA . ARG B 1 129 ? 15 6.688 -0.685 1 92.88 129 ARG B CA 1
ATOM 3549 C C . ARG B 1 129 ? 15.086 6.93 0.818 1 92.88 129 ARG B C 1
ATOM 3551 O O . ARG B 1 129 ? 14.977 8.07 1.277 1 92.88 129 ARG B O 1
ATOM 3558 N N . TYR B 1 130 ? 15.227 5.84 1.546 1 90.56 130 TYR B N 1
ATOM 3559 C CA . TYR B 1 130 ? 15.297 5.984 2.996 1 90.56 130 TYR B CA 1
ATOM 3560 C C . TYR B 1 130 ? 16.484 5.207 3.566 1 90.56 130 TYR B C 1
ATOM 3562 O O . TYR B 1 130 ? 16.766 4.09 3.129 1 90.56 130 TYR B O 1
ATOM 3570 N N . ALA B 1 131 ? 17.125 5.832 4.582 1 86.12 131 ALA B N 1
ATOM 3571 C CA . ALA B 1 131 ? 18.109 5.07 5.359 1 86.12 131 ALA B CA 1
ATOM 3572 C C . ALA B 1 131 ? 17.453 3.873 6.039 1 86.12 131 ALA B C 1
ATOM 3574 O O . ALA B 1 131 ? 16.328 3.971 6.527 1 86.12 131 ALA B O 1
ATOM 3575 N N . GLY B 1 132 ? 18.109 2.75 6.027 1 88.44 132 GLY B N 1
ATOM 3576 C CA . GLY B 1 132 ? 17.594 1.567 6.699 1 88.44 132 GLY B CA 1
ATOM 3577 C C . GLY B 1 132 ? 16.781 0.672 5.785 1 88.44 132 GLY B C 1
ATOM 3578 O O . GLY B 1 132 ? 16.484 -0.475 6.129 1 88.44 132 GLY B O 1
ATOM 3579 N N . CYS B 1 133 ? 16.359 1.2 4.672 1 93.94 133 CYS B N 1
ATOM 3580 C CA . CYS B 1 133 ? 15.656 0.367 3.709 1 93.94 133 CYS B CA 1
ATOM 3581 C C . CYS B 1 133 ? 16.625 -0.466 2.885 1 93.94 133 CYS B C 1
ATOM 3583 O O . CYS B 1 133 ? 17.656 0.041 2.434 1 93.94 133 CYS B O 1
ATOM 3585 N N . ASN B 1 134 ? 16.328 -1.764 2.779 1 95.25 134 ASN B N 1
ATOM 3586 C CA . ASN B 1 134 ? 17.156 -2.723 2.061 1 95.25 134 ASN B CA 1
ATOM 3587 C C . ASN B 1 134 ? 16.312 -3.643 1.179 1 95.25 134 ASN B C 1
ATOM 3589 O O . ASN B 1 134 ? 15.094 -3.703 1.322 1 95.25 134 ASN B O 1
ATOM 3593 N N . TYR B 1 135 ? 17.031 -4.25 0.219 1 94.5 135 TYR B N 1
ATOM 3594 C CA . TYR B 1 135 ? 16.391 -5.328 -0.533 1 94.5 135 TYR B CA 1
ATOM 3595 C C . TYR B 1 135 ? 16.219 -6.57 0.336 1 94.5 135 TYR B C 1
ATOM 3597 O O . TYR B 1 135 ? 16.969 -6.777 1.29 1 94.5 135 TYR B O 1
ATOM 3605 N N . PRO B 1 136 ? 15.172 -7.477 0.101 1 94.56 136 PRO B N 1
ATOM 3606 C CA . PRO B 1 136 ? 14.359 -7.469 -1.121 1 94.56 136 PRO B CA 1
ATOM 3607 C C . PRO B 1 136 ? 13.039 -6.723 -0.948 1 94.56 136 PRO B C 1
ATOM 3609 O O . PRO B 1 136 ? 12.367 -6.414 -1.936 1 94.56 136 PRO B O 1
ATOM 3612 N N . MET B 1 137 ? 12.57 -6.488 0.315 1 96.44 137 MET B N 1
ATOM 3613 C CA . MET B 1 137 ? 11.297 -5.805 0.538 1 96.44 137 MET B CA 1
ATOM 3614 C C . MET B 1 137 ? 11.484 -4.293 0.5 1 96.44 137 MET B C 1
ATOM 3616 O O . MET B 1 137 ? 12.055 -3.709 1.42 1 96.44 137 MET B O 1
ATOM 3620 N N . VAL B 1 138 ? 10.93 -3.662 -0.518 1 97.38 138 VAL B N 1
ATOM 3621 C CA . VAL B 1 138 ? 11.203 -2.238 -0.688 1 97.38 138 VAL B CA 1
ATOM 3622 C C . VAL B 1 138 ? 9.891 -1.46 -0.691 1 97.38 138 VAL B C 1
ATOM 3624 O O . VAL B 1 138 ? 9.703 -0.546 -1.5 1 97.38 138 VAL B O 1
ATOM 3627 N N . GLY B 1 139 ? 8.938 -1.768 0.18 1 97.94 139 GLY B N 1
ATOM 3628 C CA . GLY B 1 139 ? 7.676 -1.058 0.298 1 97.94 139 GLY B CA 1
ATOM 3629 C C . GLY B 1 139 ? 6.469 -1.959 0.129 1 97.94 139 GLY B C 1
ATOM 3630 O O . GLY B 1 139 ? 6.473 -3.104 0.587 1 97.94 139 GLY B O 1
ATOM 3631 N N . GLY B 1 140 ? 5.367 -1.4 -0.375 1 98.12 140 GLY B N 1
ATOM 3632 C CA . GLY B 1 140 ? 4.121 -2.129 -0.549 1 98.12 140 GLY B CA 1
ATOM 3633 C C . GLY B 1 140 ? 3.264 -1.588 -1.678 1 98.12 140 GLY B C 1
ATOM 3634 O O . GLY B 1 140 ? 3.477 -0.466 -2.143 1 98.12 140 GLY B O 1
ATOM 3635 N N . GLY B 1 141 ? 2.422 -2.436 -2.156 1 98.56 141 GLY B N 1
ATOM 3636 C CA . GLY B 1 141 ? 1.499 -2.049 -3.213 1 98.56 141 GLY B CA 1
ATOM 3637 C C . GLY B 1 141 ? 0.109 -2.631 -3.033 1 98.56 141 GLY B C 1
ATOM 3638 O O . GLY B 1 141 ? -0.05 -3.701 -2.441 1 98.56 141 GLY B O 1
ATOM 3639 N N . THR B 1 142 ? -0.861 -1.894 -3.461 1 98.75 142 THR B N 1
ATOM 3640 C CA . THR B 1 142 ? -2.248 -2.344 -3.486 1 98.75 142 THR B CA 1
ATOM 3641 C C . THR B 1 142 ? -2.791 -2.348 -4.914 1 98.75 142 THR B C 1
ATOM 3643 O O . THR B 1 142 ? -2.748 -1.327 -5.602 1 98.75 142 THR B O 1
ATOM 3646 N N . SER B 1 143 ? -3.158 -3.512 -5.359 1 98.81 143 SER B N 1
ATOM 3647 C CA . SER B 1 143 ? -3.816 -3.67 -6.652 1 98.81 143 SER B CA 1
ATOM 3648 C C . SER B 1 143 ? -5.328 -3.775 -6.492 1 98.81 143 SER B C 1
ATOM 3650 O O . SER B 1 143 ? -5.82 -4.262 -5.473 1 98.81 143 SER B O 1
ATOM 3652 N N . MET B 1 144 ? -6.039 -3.264 -7.516 1 98.75 144 MET B N 1
ATOM 3653 C CA . MET B 1 144 ? -7.5 -3.266 -7.461 1 98.75 144 MET B CA 1
ATOM 3654 C C . MET B 1 144 ? -8.094 -3.758 -8.773 1 98.75 144 MET B C 1
ATOM 3656 O O . MET B 1 144 ? -7.582 -3.438 -9.852 1 98.75 144 MET B O 1
ATOM 3660 N N . ALA B 1 145 ? -9.094 -4.547 -8.672 1 98.56 145 ALA B N 1
ATOM 3661 C CA . ALA B 1 145 ? -9.914 -5.008 -9.789 1 98.56 145 ALA B CA 1
ATOM 3662 C C . ALA B 1 145 ? -11.367 -4.578 -9.617 1 98.56 145 ALA B C 1
ATOM 3664 O O . ALA B 1 145 ? -11.852 -4.449 -8.492 1 98.56 145 ALA B O 1
ATOM 3665 N N . VAL B 1 146 ? -12.031 -4.344 -10.68 1 97.75 146 VAL B N 1
ATOM 3666 C CA . VAL B 1 146 ? -13.398 -3.844 -10.609 1 97.75 146 VAL B CA 1
ATOM 3667 C C . VAL B 1 146 ? -14.297 -4.664 -11.539 1 97.75 146 VAL B C 1
ATOM 3669 O O . VAL B 1 146 ? -13.867 -5.082 -12.617 1 97.75 146 VAL B O 1
ATOM 3672 N N . GLY B 1 147 ? -15.492 -4.953 -11.109 1 97.44 147 GLY B N 1
ATOM 3673 C CA . GLY B 1 147 ? -16.484 -5.656 -11.914 1 97.44 147 GLY B CA 1
ATOM 3674 C C . GLY B 1 147 ? -17.828 -5.777 -11.234 1 97.44 147 GLY B C 1
ATOM 3675 O O . GLY B 1 147 ? -18.125 -5.031 -10.305 1 97.44 147 GLY B O 1
ATOM 3676 N N . ASP B 1 148 ? -18.625 -6.609 -11.812 1 97.06 148 ASP B N 1
ATOM 3677 C CA . ASP B 1 148 ? -19.938 -6.883 -11.242 1 97.06 148 ASP B CA 1
ATOM 3678 C C . ASP B 1 148 ? -19.844 -7.91 -10.117 1 97.06 148 ASP B C 1
ATOM 3680 O O . ASP B 1 148 ? -18.953 -8.766 -10.125 1 97.06 148 ASP B O 1
ATOM 3684 N N . SER B 1 149 ? -20.75 -7.773 -9.203 1 95.75 149 SER B N 1
ATOM 3685 C CA . SER B 1 149 ? -20.75 -8.656 -8.039 1 95.75 149 SER B CA 1
ATOM 3686 C C . SER B 1 149 ? -20.875 -10.117 -8.453 1 95.75 149 SER B C 1
ATOM 3688 O O . SER B 1 149 ? -20.297 -11.008 -7.828 1 95.75 149 SER B O 1
ATOM 3690 N N . GLU B 1 150 ? -21.594 -10.344 -9.523 1 95.44 150 GLU B N 1
ATOM 3691 C CA . GLU B 1 150 ? -21.859 -11.711 -9.969 1 95.44 150 GLU B CA 1
ATOM 3692 C C . GLU B 1 150 ? -20.594 -12.336 -10.562 1 95.44 150 GLU B C 1
ATOM 3694 O O . GLU B 1 150 ? -20.516 -13.562 -10.68 1 95.44 150 GLU B O 1
ATOM 3699 N N . ASP B 1 151 ? -19.672 -11.516 -10.922 1 96.81 151 ASP B N 1
ATOM 3700 C CA . ASP B 1 151 ? -18.469 -12.016 -11.562 1 96.81 151 ASP B CA 1
ATOM 3701 C C . ASP B 1 151 ? -17.375 -12.281 -10.547 1 96.81 151 ASP B C 1
ATOM 3703 O O . ASP B 1 151 ? -16.328 -12.844 -10.875 1 96.81 151 ASP B O 1
ATOM 3707 N N . LEU B 1 152 ? -17.562 -11.852 -9.297 1 97.62 152 LEU B N 1
ATOM 3708 C CA . LEU B 1 152 ? -16.562 -12.062 -8.25 1 97.62 152 LEU B CA 1
ATOM 3709 C C . LEU B 1 152 ? -16.422 -13.547 -7.934 1 97.62 152 LEU B C 1
ATOM 3711 O O . LEU B 1 152 ? -17.406 -14.219 -7.598 1 97.62 152 LEU B O 1
ATOM 3715 N N . VAL B 1 153 ? -15.234 -14.102 -8.078 1 97.88 153 VAL B N 1
ATOM 3716 C CA . VAL B 1 153 ? -14.922 -15.461 -7.652 1 97.88 153 VAL B CA 1
ATOM 3717 C C . VAL B 1 153 ? -14.43 -15.453 -6.207 1 97.88 153 VAL B C 1
ATOM 3719 O O . VAL B 1 153 ? -13.289 -15.062 -5.934 1 97.88 153 VAL B O 1
ATOM 3722 N N . ARG B 1 154 ? -15.25 -15.867 -5.348 1 95.75 154 ARG B N 1
ATOM 3723 C CA . ARG B 1 154 ? -14.914 -15.844 -3.928 1 95.75 154 ARG B CA 1
ATOM 3724 C C . ARG B 1 154 ? -13.953 -16.969 -3.57 1 95.75 154 ARG B C 1
ATOM 3726 O O . ARG B 1 154 ? -14.023 -18.062 -4.145 1 95.75 154 ARG B O 1
ATOM 3733 N N . PRO B 1 155 ? -13.07 -16.719 -2.592 1 94.25 155 PRO B N 1
ATOM 3734 C CA . PRO B 1 155 ? -12.133 -17.766 -2.176 1 94.25 155 PRO B CA 1
ATOM 3735 C C . PRO B 1 155 ? -12.82 -18.938 -1.497 1 94.25 155 PRO B C 1
ATOM 3737 O O . PRO B 1 155 ? -12.273 -20.047 -1.449 1 94.25 155 PRO B O 1
ATOM 3740 N N . ASP B 1 156 ? -14.008 -18.734 -0.976 1 94.38 156 ASP B N 1
ATOM 3741 C CA . ASP B 1 156 ? -14.742 -19.781 -0.269 1 94.38 156 ASP B CA 1
ATOM 3742 C C . ASP B 1 156 ? -15.859 -20.344 -1.139 1 94.38 156 ASP B C 1
ATOM 3744 O O . ASP B 1 156 ? -16.859 -20.859 -0.623 1 94.38 156 ASP B O 1
ATOM 3748 N N . GLY B 1 157 ? -15.688 -20.297 -2.43 1 96.56 157 GLY B N 1
ATOM 3749 C CA . GLY B 1 157 ? -16.781 -20.625 -3.326 1 96.56 157 GLY B CA 1
ATOM 3750 C C . GLY B 1 157 ? -16.75 -22.047 -3.83 1 96.56 157 GLY B C 1
ATOM 3751 O O . GLY B 1 157 ? -17.641 -22.484 -4.562 1 96.56 157 GLY B O 1
ATOM 3752 N N . ALA B 1 158 ? -15.695 -22.844 -3.428 1 98 158 ALA B N 1
ATOM 3753 C CA . ALA B 1 158 ? -15.594 -24.219 -3.889 1 98 158 ALA B CA 1
ATOM 3754 C C . ALA B 1 158 ? -16.75 -25.062 -3.35 1 98 158 ALA B C 1
ATOM 3756 O O . ALA B 1 158 ? -17.125 -24.938 -2.18 1 98 158 ALA B O 1
ATOM 3757 N N . ASN B 1 159 ? -17.281 -25.875 -4.219 1 98.25 159 ASN B N 1
ATOM 3758 C CA . ASN B 1 159 ? -18.406 -26.734 -3.846 1 98.25 159 ASN B CA 1
ATOM 3759 C C . ASN B 1 159 ? -18.109 -28.203 -4.172 1 98.25 159 ASN B C 1
ATOM 3761 O O . ASN B 1 159 ? -17.516 -28.5 -5.203 1 98.25 159 ASN B O 1
ATOM 3765 N N . PRO B 1 160 ? -18.656 -29.094 -3.207 1 98.69 160 PRO B N 1
ATOM 3766 C CA . PRO B 1 160 ? -18.547 -30.516 -3.584 1 98.69 160 PRO B CA 1
ATOM 3767 C C . PRO B 1 160 ? -19.109 -30.797 -4.977 1 98.69 160 PRO B C 1
ATOM 3769 O O . PRO B 1 160 ? -20.203 -30.328 -5.312 1 98.69 160 PRO B O 1
ATOM 3772 N N . GLY B 1 161 ? -18.375 -31.516 -5.762 1 98.62 161 GLY B N 1
ATOM 3773 C CA . GLY B 1 161 ? -18.75 -31.781 -7.141 1 98.62 161 GLY B CA 1
ATOM 3774 C C . GLY B 1 161 ? -17.953 -31 -8.148 1 98.62 161 GLY B C 1
ATOM 3775 O O . GLY B 1 161 ? -17.828 -31.391 -9.312 1 98.62 161 GLY B O 1
ATOM 3776 N N . ASP B 1 162 ? -17.406 -29.891 -7.754 1 98.81 162 ASP B N 1
ATOM 3777 C CA . ASP B 1 162 ? -16.531 -29.109 -8.625 1 98.81 162 ASP B CA 1
ATOM 3778 C C . ASP B 1 162 ? -15.305 -29.906 -9.047 1 98.81 162 ASP B C 1
ATOM 3780 O O . ASP B 1 162 ? -14.875 -30.812 -8.32 1 98.81 162 ASP B O 1
ATOM 3784 N N . ARG B 1 163 ? -14.828 -29.578 -10.211 1 98.88 163 ARG B N 1
ATOM 3785 C CA . ARG B 1 163 ? -13.539 -30.125 -10.648 1 98.88 163 ARG B CA 1
ATOM 3786 C C . ARG B 1 163 ? -12.398 -29.188 -10.273 1 98.88 163 ARG B C 1
ATOM 3788 O O . ARG B 1 163 ? -12.609 -27.984 -10.07 1 98.88 163 ARG B O 1
ATOM 3795 N N . VAL B 1 164 ? -11.219 -29.797 -10.07 1 98.94 164 VAL B N 1
ATOM 3796 C CA . VAL B 1 164 ? -10.031 -29.031 -9.695 1 98.94 164 VAL B CA 1
ATOM 3797 C C . VAL B 1 164 ? -9.102 -28.891 -10.906 1 98.94 164 VAL B C 1
ATOM 3799 O O . VAL B 1 164 ? -8.664 -29.891 -11.477 1 98.94 164 VAL B O 1
ATOM 3802 N N . ILE B 1 165 ? -8.836 -27.672 -11.305 1 98.94 165 ILE B N 1
ATOM 3803 C CA . ILE B 1 165 ? -7.918 -27.375 -12.398 1 98.94 165 ILE B CA 1
ATOM 3804 C C . ILE B 1 165 ? -6.641 -26.75 -11.852 1 98.94 165 ILE B C 1
ATOM 3806 O O . ILE B 1 165 ? -6.695 -25.875 -10.977 1 98.94 165 ILE B O 1
ATOM 3810 N N . VAL B 1 166 ? -5.492 -27.219 -12.289 1 98.94 166 VAL B N 1
ATOM 3811 C CA . VAL B 1 166 ? -4.18 -26.672 -11.938 1 98.94 166 VAL B CA 1
ATOM 3812 C C . VAL B 1 166 ? -3.439 -26.25 -13.195 1 98.94 166 VAL B C 1
ATOM 3814 O O . VAL B 1 166 ? -3.355 -27.016 -14.164 1 98.94 166 VAL B O 1
ATOM 3817 N N . THR B 1 167 ? -3.006 -25.016 -13.211 1 98.94 167 THR B N 1
ATOM 3818 C CA . THR B 1 167 ? -2.182 -24.547 -14.32 1 98.94 167 THR B CA 1
ATOM 3819 C C . THR B 1 167 ? -0.699 -24.719 -14 1 98.94 167 THR B C 1
ATOM 3821 O O . THR B 1 167 ? -0.297 -24.641 -12.836 1 98.94 167 THR B O 1
ATOM 3824 N N . LYS B 1 168 ? 0.217 -25.047 -15.055 1 98.75 168 LYS B N 1
ATOM 3825 C CA . LYS B 1 168 ? 1.677 -25.031 -15.055 1 98.75 168 LYS B CA 1
ATOM 3826 C C . LYS B 1 168 ? 2.24 -26.062 -14.094 1 98.75 168 LYS B C 1
ATOM 3828 O O . LYS B 1 168 ? 3.121 -26.844 -14.453 1 98.75 168 LYS B O 1
ATOM 3833 N N . GLY B 1 169 ? 1.733 -26.094 -12.812 1 98.5 169 GLY B N 1
ATOM 3834 C CA . GLY B 1 169 ? 2.139 -27.172 -11.914 1 98.5 169 GLY B CA 1
ATOM 3835 C C . GLY B 1 169 ? 3.033 -26.703 -10.789 1 98.5 169 GLY B C 1
ATOM 3836 O O . GLY B 1 169 ? 2.982 -25.531 -10.398 1 98.5 169 GLY B O 1
ATOM 3837 N N . PRO B 1 170 ? 3.748 -27.594 -10.172 1 98.75 170 PRO B N 1
ATOM 3838 C CA . PRO B 1 170 ? 4.434 -27.312 -8.906 1 98.75 170 PRO B CA 1
ATOM 3839 C C . PRO B 1 170 ? 5.754 -26.578 -9.109 1 98.75 170 PRO B C 1
ATOM 3841 O O . PRO B 1 170 ? 6.367 -26.672 -10.172 1 98.75 170 PRO B O 1
ATOM 3844 N N . ALA B 1 171 ? 6.172 -25.828 -8.133 1 98.69 171 ALA B N 1
ATOM 3845 C CA . ALA B 1 171 ? 7.5 -25.281 -7.867 1 98.69 171 ALA B CA 1
ATOM 3846 C C . ALA B 1 171 ? 7.922 -24.312 -8.969 1 98.69 171 ALA B C 1
ATOM 3848 O O . ALA B 1 171 ? 9.109 -24.188 -9.266 1 98.69 171 ALA B O 1
ATOM 3849 N N . ILE B 1 172 ? 6.977 -23.703 -9.578 1 98.62 172 ILE B N 1
ATOM 3850 C CA . ILE B 1 172 ? 7.277 -22.766 -10.648 1 98.62 172 ILE B CA 1
ATOM 3851 C C . ILE B 1 172 ? 8.219 -21.672 -10.125 1 98.62 172 ILE B C 1
ATOM 3853 O O . ILE B 1 172 ? 9.305 -21.469 -10.68 1 98.62 172 ILE B O 1
ATOM 3857 N N . GLU B 1 173 ? 7.895 -21.047 -9.07 1 97.94 173 GLU B N 1
ATOM 3858 C CA . GLU B 1 173 ? 8.68 -19.938 -8.523 1 97.94 173 GLU B CA 1
ATOM 3859 C C . GLU B 1 173 ? 10.031 -20.422 -8.016 1 97.94 173 GLU B C 1
ATOM 3861 O O . GLU B 1 173 ? 11.07 -19.828 -8.32 1 97.94 173 GLU B O 1
ATOM 3866 N N . ALA B 1 174 ? 9.992 -21.5 -7.223 1 97.38 174 ALA B N 1
ATOM 3867 C CA . ALA B 1 174 ? 11.242 -22.047 -6.691 1 97.38 174 ALA B CA 1
ATOM 3868 C C . ALA B 1 174 ? 12.227 -22.359 -7.816 1 97.38 174 ALA B C 1
ATOM 3870 O O . ALA B 1 174 ? 13.391 -21.953 -7.758 1 97.38 174 ALA B O 1
ATOM 3871 N N . THR B 1 175 ? 11.734 -23.016 -8.82 1 98.12 175 THR B N 1
ATOM 3872 C CA . THR B 1 175 ? 12.586 -23.422 -9.938 1 98.12 175 THR B CA 1
ATOM 3873 C C . THR B 1 175 ? 13.133 -22.188 -10.672 1 98.12 175 THR B C 1
ATOM 3875 O O . THR B 1 175 ? 14.336 -22.078 -10.891 1 98.12 175 THR B O 1
ATOM 3878 N N . GLY B 1 176 ? 12.227 -21.281 -11.039 1 97.69 176 GLY B N 1
ATOM 3879 C CA . GLY B 1 176 ? 12.648 -20.094 -11.766 1 97.69 176 GLY B CA 1
ATOM 3880 C C . GLY B 1 176 ? 13.664 -19.266 -11.016 1 97.69 176 GLY B C 1
ATOM 3881 O O . GLY B 1 176 ? 14.719 -18.922 -11.555 1 97.69 176 GLY B O 1
ATOM 3882 N N . LEU B 1 177 ? 13.445 -18.984 -9.773 1 95.88 177 LEU B N 1
ATOM 3883 C CA . LEU B 1 177 ? 14.305 -18.109 -8.984 1 95.88 177 LEU B CA 1
ATOM 3884 C C . LEU B 1 177 ? 15.641 -18.781 -8.68 1 95.88 177 LEU B C 1
ATOM 3886 O O . LEU B 1 177 ? 16.703 -18.188 -8.906 1 95.88 177 LEU B O 1
ATOM 3890 N N . LEU B 1 178 ? 15.625 -20 -8.188 1 95.62 178 LEU B N 1
ATOM 3891 C CA . LEU B 1 178 ? 16.844 -20.703 -7.785 1 95.62 178 LEU B CA 1
ATOM 3892 C C . LEU B 1 178 ? 17.75 -20.938 -8.992 1 95.62 178 LEU B C 1
ATOM 3894 O O . LEU B 1 178 ? 18.969 -20.797 -8.891 1 95.62 178 LEU B O 1
ATOM 3898 N N . SER B 1 179 ? 17.156 -21.281 -10.117 1 97.12 179 SER B N 1
ATOM 3899 C CA . SER B 1 179 ? 17.953 -21.641 -11.281 1 97.12 179 SER B CA 1
ATOM 3900 C C . SER B 1 179 ? 18.672 -20.406 -11.852 1 97.12 179 SER B C 1
ATOM 3902 O O . SER B 1 179 ? 19.766 -20.516 -12.406 1 97.12 179 SER B O 1
ATOM 3904 N N . ILE B 1 180 ? 18.047 -19.266 -11.711 1 96.5 180 ILE B N 1
ATOM 3905 C CA . ILE B 1 180 ? 18.703 -18.047 -12.156 1 96.5 180 ILE B CA 1
ATOM 3906 C C . ILE B 1 180 ? 19.734 -17.594 -11.125 1 96.5 180 ILE B C 1
ATOM 3908 O O . ILE B 1 180 ? 20.875 -17.281 -11.484 1 96.5 180 ILE B O 1
ATOM 3912 N N . GLN B 1 181 ? 19.375 -17.609 -9.891 1 93.06 181 GLN B N 1
ATOM 3913 C CA . GLN B 1 181 ? 20.25 -17.109 -8.828 1 93.06 181 GLN B CA 1
ATOM 3914 C C . GLN B 1 181 ? 21.5 -17.984 -8.695 1 93.06 181 GLN B C 1
ATOM 3916 O O . GLN B 1 181 ? 22.578 -17.469 -8.398 1 93.06 181 GLN B O 1
ATOM 3921 N N . PHE B 1 182 ? 21.391 -19.312 -8.906 1 94.44 182 PHE B N 1
ATOM 3922 C CA . PHE B 1 182 ? 22.484 -20.25 -8.68 1 94.44 182 PHE B CA 1
ATOM 3923 C C . PHE B 1 182 ? 22.875 -20.969 -9.969 1 94.44 182 PHE B C 1
ATOM 3925 O O . PHE B 1 182 ? 23.219 -22.141 -9.945 1 94.44 182 PHE B O 1
ATOM 3932 N N . GLU B 1 183 ? 22.734 -20.312 -11.055 1 94.62 183 GLU B N 1
ATOM 3933 C CA . GLU B 1 183 ? 23.016 -20.891 -12.359 1 94.62 183 GLU B CA 1
ATOM 3934 C C . GLU B 1 183 ? 24.406 -21.516 -12.398 1 94.62 183 GLU B C 1
ATOM 3936 O O . GLU B 1 183 ? 24.609 -22.594 -12.961 1 94.62 183 GLU B O 1
ATOM 3941 N N . SER B 1 184 ? 25.391 -20.875 -11.797 1 93.88 184 SER B N 1
ATOM 3942 C CA . SER B 1 184 ? 26.766 -21.344 -11.828 1 93.88 184 SER B CA 1
ATOM 3943 C C . SER B 1 184 ? 26.906 -22.703 -11.148 1 93.88 184 SER B C 1
ATOM 3945 O O . SER B 1 184 ? 27.75 -23.516 -11.539 1 93.88 184 SER B O 1
ATOM 3947 N N . LEU B 1 185 ? 26.094 -22.953 -10.109 1 94 185 LEU B N 1
ATOM 3948 C CA . LEU B 1 185 ? 26.125 -24.234 -9.406 1 94 185 LEU B CA 1
ATOM 3949 C C . LEU B 1 185 ? 25.484 -25.328 -10.258 1 94 185 LEU B C 1
ATOM 3951 O O . LEU B 1 185 ? 25.875 -26.5 -10.156 1 94 185 LEU B O 1
ATOM 3955 N N . LEU B 1 186 ? 24.562 -24.938 -11.039 1 95.75 186 LEU B N 1
ATOM 3956 C CA . LEU B 1 186 ? 23.859 -25.891 -11.891 1 95.75 186 LEU B CA 1
ATOM 3957 C C . LEU B 1 186 ? 24.75 -26.312 -13.07 1 95.75 186 LEU B C 1
ATOM 3959 O O . LEU B 1 186 ? 24.656 -27.438 -13.531 1 95.75 186 LEU B O 1
ATOM 3963 N N . GLU B 1 187 ? 25.5 -25.25 -13.312 1 92.62 187 GLU B N 1
ATOM 3964 C CA . GLU B 1 187 ? 26.406 -25.531 -14.43 1 92.62 187 GLU B CA 1
ATOM 3965 C C . GLU B 1 187 ? 27.391 -26.641 -14.086 1 92.62 187 GLU B C 1
ATOM 3967 O O . GLU B 1 187 ? 27.953 -26.656 -12.992 1 92.62 187 GLU B O 1
ATOM 3972 N N . GLY B 1 188 ? 27.531 -27.547 -14.633 1 87.75 188 GLY B N 1
ATOM 3973 C CA . GLY B 1 188 ? 28.422 -28.688 -14.398 1 87.75 188 GLY B CA 1
ATOM 3974 C C . GLY B 1 188 ? 27.688 -29.922 -13.914 1 87.75 188 GLY B C 1
ATOM 3975 O O . GLY B 1 188 ? 28.219 -31.031 -13.984 1 87.75 188 GLY B O 1
ATOM 3976 N N . GLU B 1 189 ? 26.531 -29.672 -13.336 1 94.06 189 GLU B N 1
ATOM 3977 C CA . GLU B 1 189 ? 25.766 -30.766 -12.75 1 94.06 189 GLU B CA 1
ATOM 3978 C C . GLU B 1 189 ? 24.609 -31.172 -13.648 1 94.06 189 GLU B C 1
ATOM 3980 O O . GLU B 1 189 ? 24.172 -32.312 -13.641 1 94.06 189 GLU B O 1
ATOM 3985 N N . LEU B 1 190 ? 24.047 -30.156 -14.305 1 97 190 LEU B N 1
ATOM 3986 C CA . LEU B 1 190 ? 22.938 -30.375 -15.227 1 97 190 LEU B CA 1
ATOM 3987 C C . LEU B 1 190 ? 23.312 -29.953 -16.641 1 97 190 LEU B C 1
ATOM 3989 O O . LEU B 1 190 ? 24.203 -29.109 -16.828 1 97 190 LEU B O 1
ATOM 3993 N N . ASP B 1 191 ? 22.688 -30.578 -17.609 1 96.5 191 ASP B N 1
ATOM 3994 C CA . ASP B 1 191 ? 22.969 -30.172 -18.984 1 96.5 191 ASP B CA 1
ATOM 3995 C C . ASP B 1 191 ? 22.359 -28.812 -19.297 1 96.5 191 ASP B C 1
ATOM 3997 O O . ASP B 1 191 ? 21.438 -28.359 -18.625 1 96.5 191 ASP B O 1
ATOM 4001 N N . ALA B 1 192 ? 22.828 -28.203 -20.312 1 97 192 ALA B N 1
ATOM 4002 C CA . ALA B 1 192 ? 22.5 -26.828 -20.672 1 97 192 ALA B CA 1
ATOM 4003 C C . ALA B 1 192 ? 21.016 -26.672 -20.984 1 97 192 ALA B C 1
ATOM 4005 O O . ALA B 1 192 ? 20.406 -25.656 -20.656 1 97 192 ALA B O 1
ATOM 4006 N N . GLU B 1 193 ? 20.5 -27.594 -21.641 1 97.69 193 GLU B N 1
ATOM 4007 C CA . GLU B 1 193 ? 19.094 -27.547 -22.016 1 97.69 193 GLU B CA 1
ATOM 4008 C C . GLU B 1 193 ? 18.188 -27.562 -20.781 1 97.69 193 GLU B C 1
ATOM 4010 O O . GLU B 1 193 ? 17.219 -26.812 -20.703 1 97.69 193 GLU B O 1
ATOM 4015 N N . THR B 1 194 ? 18.516 -28.422 -19.844 1 98 194 THR B N 1
ATOM 4016 C CA . THR B 1 194 ? 17.766 -28.516 -18.594 1 98 194 THR B CA 1
ATOM 4017 C C . THR B 1 194 ? 17.859 -27.219 -17.812 1 98 194 THR B C 1
ATOM 4019 O O . THR B 1 194 ? 16.859 -26.75 -17.25 1 98 194 THR B O 1
ATOM 4022 N N . ILE B 1 195 ? 19.016 -26.641 -17.812 1 98.19 195 ILE B N 1
ATOM 4023 C CA . ILE B 1 195 ? 19.219 -25.375 -17.109 1 98.19 195 ILE B CA 1
ATOM 4024 C C . ILE B 1 195 ? 18.375 -24.281 -17.766 1 98.19 195 ILE B C 1
ATOM 4026 O O . ILE B 1 195 ? 17.719 -23.5 -17.078 1 98.19 195 ILE B O 1
ATOM 4030 N N . ALA B 1 196 ? 18.422 -24.297 -19.047 1 98.19 196 ALA B N 1
ATOM 4031 C CA . ALA B 1 196 ? 17.641 -23.297 -19.781 1 98.19 196 ALA B CA 1
ATOM 4032 C C . ALA B 1 196 ? 16.156 -23.453 -19.5 1 98.19 196 ALA B C 1
ATOM 4034 O O . ALA B 1 196 ? 15.445 -22.469 -19.281 1 98.19 196 ALA B O 1
ATOM 4035 N N . ASP B 1 197 ? 15.703 -24.656 -19.531 1 98.31 197 ASP B N 1
ATOM 4036 C CA . ASP B 1 197 ? 14.305 -24.953 -19.234 1 98.31 197 ASP B CA 1
ATOM 4037 C C . ASP B 1 197 ? 13.93 -24.469 -17.828 1 98.31 197 ASP B C 1
ATOM 4039 O O . ASP B 1 197 ? 12.859 -23.891 -17.625 1 98.31 197 ASP B O 1
ATOM 4043 N N . ALA B 1 198 ? 14.773 -24.734 -16.891 1 98.5 198 ALA B N 1
ATOM 4044 C CA . ALA B 1 198 ? 14.531 -24.344 -15.5 1 98.5 198 ALA B CA 1
ATOM 4045 C C . ALA B 1 198 ? 14.469 -22.828 -15.359 1 98.5 198 ALA B C 1
ATOM 4047 O O . ALA B 1 198 ? 13.578 -22.297 -14.695 1 98.5 198 ALA B O 1
ATOM 4048 N N . LYS B 1 199 ? 15.383 -22.156 -16.016 1 98.06 199 LYS B N 1
ATOM 4049 C CA . LYS B 1 199 ? 15.43 -20.703 -15.953 1 98.06 199 LYS B CA 1
ATOM 4050 C C . LYS B 1 199 ? 14.211 -20.078 -16.625 1 98.06 199 LYS B C 1
ATOM 4052 O O . LYS B 1 199 ? 13.734 -19.031 -16.203 1 98.06 199 LYS B O 1
ATOM 4057 N N . ASP B 1 200 ? 13.703 -20.781 -17.609 1 97.81 200 ASP B N 1
ATOM 4058 C CA . ASP B 1 200 ? 12.547 -20.297 -18.359 1 97.81 200 ASP B CA 1
ATOM 4059 C C . ASP B 1 200 ? 11.297 -20.25 -17.484 1 97.81 200 ASP B C 1
ATOM 4061 O O . ASP B 1 200 ? 10.328 -19.578 -17.797 1 97.81 200 ASP B O 1
ATOM 4065 N N . ARG B 1 201 ? 11.297 -20.969 -16.312 1 98.25 201 ARG B N 1
ATOM 4066 C CA . ARG B 1 201 ? 10.148 -21 -15.414 1 98.25 201 ARG B CA 1
ATOM 4067 C C . ARG B 1 201 ? 9.93 -19.625 -14.773 1 98.25 201 ARG B C 1
ATOM 4069 O O . ARG B 1 201 ? 8.844 -19.328 -14.273 1 98.25 201 ARG B O 1
ATOM 4076 N N . PHE B 1 202 ? 10.938 -18.797 -14.852 1 97.94 202 PHE B N 1
ATOM 4077 C CA . PHE B 1 202 ? 10.852 -17.484 -14.234 1 97.94 202 PHE B CA 1
ATOM 4078 C C . PHE B 1 202 ? 9.648 -16.703 -14.766 1 97.94 202 PHE B C 1
ATOM 4080 O O . PHE B 1 202 ? 8.859 -16.172 -14 1 97.94 202 PHE B O 1
ATOM 4087 N N . TYR B 1 203 ? 9.438 -16.734 -16.016 1 97.25 203 TYR B N 1
ATOM 4088 C CA . TYR B 1 203 ? 8.383 -15.93 -16.625 1 97.25 203 TYR B CA 1
ATOM 4089 C C . TYR B 1 203 ? 7.043 -16.641 -16.547 1 97.25 203 TYR B C 1
ATOM 4091 O O . TYR B 1 203 ? 6.016 -16.094 -16.953 1 97.25 203 TYR B O 1
ATOM 4099 N N . ASP B 1 204 ? 7.051 -17.906 -16 1 98.25 204 ASP B N 1
ATOM 4100 C CA . ASP B 1 204 ? 5.809 -18.594 -15.68 1 98.25 204 ASP B CA 1
ATOM 4101 C C . ASP B 1 204 ? 5.25 -18.141 -14.336 1 98.25 204 ASP B C 1
ATOM 4103 O O . ASP B 1 204 ? 4.133 -18.5 -13.969 1 98.25 204 ASP B O 1
ATOM 4107 N N . MET B 1 205 ? 5.883 -17.297 -13.648 1 98.06 205 MET B N 1
ATOM 4108 C CA . MET B 1 205 ? 5.617 -16.984 -12.25 1 98.06 205 MET B CA 1
ATOM 4109 C C . MET B 1 205 ? 4.43 -16.031 -12.117 1 98.06 205 MET B C 1
ATOM 4111 O O . MET B 1 205 ? 4.094 -15.609 -11.008 1 98.06 205 MET B O 1
ATOM 4115 N N . SER B 1 206 ? 3.756 -15.68 -13.148 1 98.31 206 SER B N 1
ATOM 4116 C CA . SER B 1 206 ? 2.547 -14.875 -13.062 1 98.31 206 SER B CA 1
ATOM 4117 C C . SER B 1 206 ? 1.298 -15.711 -13.32 1 98.31 206 SER B C 1
ATOM 4119 O O . SER B 1 206 ? 1.155 -16.297 -14.391 1 98.31 206 SER B O 1
ATOM 4121 N N . PRO B 1 207 ? 0.41 -15.758 -12.367 1 98.38 207 PRO B N 1
ATOM 4122 C CA . PRO B 1 207 ? -0.86 -16.453 -12.586 1 98.38 207 PRO B CA 1
ATOM 4123 C C . PRO B 1 207 ? -1.957 -15.531 -13.109 1 98.38 207 PRO B C 1
ATOM 4125 O O . PRO B 1 207 ? -3.115 -15.938 -13.211 1 98.38 207 PRO B O 1
ATOM 4128 N N . VAL B 1 208 ? -1.656 -14.266 -13.43 1 98.5 208 VAL B N 1
ATOM 4129 C CA . VAL B 1 208 ? -2.65 -13.242 -13.719 1 98.5 208 VAL B CA 1
ATOM 4130 C C . VAL B 1 208 ? -3.451 -13.633 -14.961 1 98.5 208 VAL B C 1
ATOM 4132 O O . VAL B 1 208 ? -4.68 -13.703 -14.922 1 98.5 208 VAL B O 1
ATOM 4135 N N . GLU B 1 209 ? -2.756 -13.969 -16.031 1 98.19 209 GLU B N 1
ATOM 4136 C CA . GLU B 1 209 ? -3.447 -14.359 -17.266 1 98.19 209 GLU B CA 1
ATOM 4137 C C . GLU B 1 209 ? -4.219 -15.656 -17.062 1 98.19 209 GLU B C 1
ATOM 4139 O O . GLU B 1 209 ? -5.301 -15.836 -17.625 1 98.19 209 GLU B O 1
ATOM 4144 N N . ASP B 1 210 ? -3.633 -16.609 -16.281 1 98.75 210 ASP B N 1
ATOM 4145 C CA . ASP B 1 210 ? -4.324 -17.844 -15.953 1 98.75 210 ASP B CA 1
ATOM 4146 C C . ASP B 1 210 ? -5.695 -17.562 -15.344 1 98.75 210 ASP B C 1
ATOM 4148 O O . ASP B 1 210 ? -6.707 -18.094 -15.805 1 98.75 210 ASP B O 1
ATOM 4152 N N . ALA B 1 211 ? -5.703 -16.734 -14.32 1 98.69 211 ALA B N 1
ATOM 4153 C CA . ALA B 1 211 ? -6.914 -16.438 -13.555 1 98.69 211 ALA B CA 1
ATOM 4154 C C . ALA B 1 211 ? -7.953 -15.742 -14.43 1 98.69 211 ALA B C 1
ATOM 4156 O O . ALA B 1 211 ? -9.133 -16.125 -14.422 1 98.69 211 ALA B O 1
ATOM 4157 N N . LEU B 1 212 ? -7.52 -14.773 -15.195 1 98.12 212 LEU B N 1
ATOM 4158 C CA . LEU B 1 212 ? -8.438 -14 -16.016 1 98.12 212 LEU B CA 1
ATOM 4159 C C . LEU B 1 212 ? -9.031 -14.859 -17.125 1 98.12 212 LEU B C 1
ATOM 4161 O O . LEU B 1 212 ? -10.227 -14.773 -17.422 1 98.12 212 LEU B O 1
ATOM 4165 N N . THR B 1 213 ? -8.172 -15.68 -17.719 1 98.62 213 THR B N 1
ATOM 4166 C CA . THR B 1 213 ? -8.625 -16.578 -18.781 1 98.62 213 THR B CA 1
ATOM 4167 C C . THR B 1 213 ? -9.641 -17.578 -18.234 1 98.62 213 THR B C 1
ATOM 4169 O O . THR B 1 213 ? -10.703 -17.781 -18.844 1 98.62 213 THR B O 1
ATOM 4172 N N . ALA B 1 214 ? -9.359 -18.156 -17.109 1 98.75 214 ALA B N 1
ATOM 4173 C CA . ALA B 1 214 ? -10.273 -19.125 -16.5 1 98.75 214 ALA B CA 1
ATOM 4174 C C . ALA B 1 214 ? -11.594 -18.469 -16.125 1 98.75 214 ALA B C 1
ATOM 4176 O O . ALA B 1 214 ? -12.672 -19 -16.422 1 98.75 214 ALA B O 1
ATOM 4177 N N . ALA B 1 215 ? -11.539 -17.328 -15.477 1 98.12 215 ALA B N 1
ATOM 4178 C CA . ALA B 1 215 ? -12.734 -16.625 -15.008 1 98.12 215 ALA B CA 1
ATOM 4179 C C . ALA B 1 215 ? -13.648 -16.266 -16.172 1 98.12 215 ALA B C 1
ATOM 4181 O O . ALA B 1 215 ? -14.867 -16.359 -16.078 1 98.12 215 ALA B O 1
ATOM 4182 N N . ALA B 1 216 ? -13.047 -15.836 -17.266 1 97.44 216 ALA B N 1
ATOM 4183 C CA . ALA B 1 216 ? -13.82 -15.43 -18.438 1 97.44 216 ALA B CA 1
ATOM 4184 C C . ALA B 1 216 ? -14.539 -16.625 -19.078 1 97.44 216 ALA B C 1
ATOM 4186 O O . ALA B 1 216 ? -15.641 -16.469 -19.609 1 97.44 216 ALA B O 1
ATOM 4187 N N . ALA B 1 217 ? -13.953 -17.781 -18.984 1 97.5 217 ALA B N 1
ATOM 4188 C CA . ALA B 1 217 ? -14.469 -18.969 -19.641 1 97.5 217 ALA B CA 1
ATOM 4189 C C . ALA B 1 217 ? -15.469 -19.703 -18.75 1 97.5 217 ALA B C 1
ATOM 4191 O O . ALA B 1 217 ? -16.344 -20.406 -19.234 1 97.5 217 ALA B O 1
ATOM 4192 N N . GLY B 1 218 ? -15.453 -19.359 -17.422 1 87.19 218 GLY B N 1
ATOM 4193 C CA . GLY B 1 218 ? -16.172 -20.031 -16.359 1 87.19 218 GLY B CA 1
ATOM 4194 C C . GLY B 1 218 ? -17.484 -20.641 -16.812 1 87.19 218 GLY B C 1
ATOM 4195 O O . GLY B 1 218 ? -17.734 -20.766 -18.016 1 87.19 218 GLY B O 1
ATOM 4196 N N . PRO B 1 219 ? -18.016 -21.281 -15.812 1 95.56 219 PRO B N 1
ATOM 4197 C CA . PRO B 1 219 ? -18.109 -20.781 -14.438 1 95.56 219 PRO B CA 1
ATOM 4198 C C . PRO B 1 219 ? -17.016 -21.359 -13.539 1 95.56 219 PRO B C 1
ATOM 4200 O O . PRO B 1 219 ? -16.969 -22.562 -13.32 1 95.56 219 PRO B O 1
ATOM 4203 N N . VAL B 1 220 ? -16.125 -20.531 -12.953 1 98.12 220 VAL B N 1
ATOM 4204 C CA . VAL B 1 220 ? -15.133 -20.844 -11.938 1 98.12 220 VAL B CA 1
ATOM 4205 C C . VAL B 1 220 ? -15.688 -20.531 -10.547 1 98.12 220 VAL B C 1
ATOM 4207 O O . VAL B 1 220 ? -16.281 -19.469 -10.336 1 98.12 220 VAL B O 1
ATOM 4210 N N . THR B 1 221 ? -15.539 -21.453 -9.633 1 98.38 221 THR B N 1
ATOM 4211 C CA . THR B 1 221 ? -16.203 -21.312 -8.336 1 98.38 221 THR B CA 1
ATOM 4212 C C . THR B 1 221 ? -15.227 -20.781 -7.289 1 98.38 221 THR B C 1
ATOM 4214 O O . THR B 1 221 ? -15.633 -20.156 -6.312 1 98.38 221 THR B O 1
ATOM 4217 N N . ALA B 1 222 ? -13.992 -21.062 -7.422 1 98.12 222 ALA B N 1
ATOM 4218 C CA . ALA B 1 222 ? -12.945 -20.531 -6.559 1 98.12 222 ALA B CA 1
ATOM 4219 C C . ALA B 1 222 ? -11.602 -20.516 -7.27 1 98.12 222 ALA B C 1
ATOM 4221 O O . ALA B 1 222 ? -11.352 -21.328 -8.156 1 98.12 222 ALA B O 1
ATOM 4222 N N . MET B 1 223 ? -10.773 -19.609 -6.895 1 98.31 223 MET B N 1
ATOM 4223 C CA . MET B 1 223 ? -9.398 -19.562 -7.402 1 98.31 223 MET B CA 1
ATOM 4224 C C . MET B 1 223 ? -8.422 -19.219 -6.285 1 98.31 223 MET B C 1
ATOM 4226 O O . MET B 1 223 ? -8.781 -18.531 -5.328 1 98.31 223 MET B O 1
ATOM 4230 N N . HIS B 1 224 ? -7.246 -19.672 -6.402 1 97.44 224 HIS B N 1
ATOM 4231 C CA . HIS B 1 224 ? -6.113 -19.422 -5.523 1 97.44 224 HIS B CA 1
ATOM 4232 C C . HIS B 1 224 ? -4.793 -19.594 -6.262 1 97.44 224 HIS B C 1
ATOM 4234 O O . HIS B 1 224 ? -4.727 -20.297 -7.27 1 97.44 224 HIS B O 1
ATOM 4240 N N . ASP B 1 225 ? -3.846 -18.828 -5.941 1 97.31 225 ASP B N 1
ATOM 4241 C CA . ASP B 1 225 ? -2.516 -19.062 -6.496 1 97.31 225 ASP B CA 1
ATOM 4242 C C . ASP B 1 225 ? -1.656 -19.875 -5.535 1 97.31 225 ASP B C 1
ATOM 4244 O O . ASP B 1 225 ? -1.764 -19.734 -4.316 1 97.31 225 ASP B O 1
ATOM 4248 N N . ALA B 1 226 ? -0.839 -20.75 -6.082 1 96.69 226 ALA B N 1
ATOM 4249 C CA . ALA B 1 226 ? 0.058 -21.562 -5.273 1 96.69 226 ALA B CA 1
ATOM 4250 C C . ALA B 1 226 ? 1.312 -20.781 -4.883 1 96.69 226 ALA B C 1
ATOM 4252 O O . ALA B 1 226 ? 2.197 -20.562 -5.715 1 96.69 226 ALA B O 1
ATOM 4253 N N . THR B 1 227 ? 1.385 -20.312 -3.672 1 93.81 227 THR B N 1
ATOM 4254 C CA . THR B 1 227 ? 2.559 -19.609 -3.174 1 93.81 227 THR B CA 1
ATOM 4255 C C . THR B 1 227 ? 3.332 -20.469 -2.184 1 93.81 227 THR B C 1
ATOM 4257 O O . THR B 1 227 ? 3.764 -21.578 -2.523 1 93.81 227 THR B O 1
ATOM 4260 N N . GLU B 1 228 ? 3.559 -20.016 -0.999 1 89.81 228 GLU B N 1
ATOM 4261 C CA . GLU B 1 228 ? 4.238 -20.844 -0.002 1 89.81 228 GLU B CA 1
ATOM 4262 C C . GLU B 1 228 ? 3.43 -22.094 0.326 1 89.81 228 GLU B C 1
ATOM 4264 O O . GLU B 1 228 ? 2.207 -22.031 0.463 1 89.81 228 GLU B O 1
ATOM 4269 N N . GLY B 1 229 ? 4.109 -23.156 0.392 1 93.69 229 GLY B N 1
ATOM 4270 C CA . GLY B 1 229 ? 3.469 -24.438 0.593 1 93.69 229 GLY B CA 1
ATOM 4271 C C . GLY B 1 229 ? 3.133 -25.156 -0.705 1 93.69 229 GLY B C 1
ATOM 4272 O O . GLY B 1 229 ? 2.699 -26.297 -0.694 1 93.69 229 GLY B O 1
ATOM 4273 N N . GLY B 1 230 ? 3.359 -24.453 -1.833 1 97.06 230 GLY B N 1
ATOM 4274 C CA . GLY B 1 230 ? 3.229 -25.062 -3.152 1 97.06 230 GLY B CA 1
ATOM 4275 C C . GLY B 1 230 ? 1.805 -25.453 -3.49 1 97.06 230 GLY B C 1
ATOM 4276 O O . GLY B 1 230 ? 0.852 -24.859 -2.971 1 97.06 230 GLY B O 1
ATOM 4277 N N . VAL B 1 231 ? 1.736 -26.391 -4.395 1 98.5 231 VAL B N 1
ATOM 4278 C CA . VAL B 1 231 ? 0.444 -26.859 -4.883 1 98.5 231 VAL B CA 1
ATOM 4279 C C . VAL B 1 231 ? -0.341 -27.5 -3.732 1 98.5 231 VAL B C 1
ATOM 4281 O O . VAL B 1 231 ? -1.53 -27.219 -3.561 1 98.5 231 VAL B O 1
ATOM 4284 N N . TYR B 1 232 ? 0.346 -28.266 -2.891 1 98.19 232 TYR B N 1
ATOM 4285 C CA . TYR B 1 232 ? -0.335 -28.922 -1.783 1 98.19 232 TYR B CA 1
ATOM 4286 C C . TYR B 1 232 ? -0.848 -27.906 -0.773 1 98.19 232 TYR B C 1
ATOM 4288 O O . TYR B 1 232 ? -2.002 -27.984 -0.341 1 98.19 232 TYR B O 1
ATOM 4296 N N . GLY B 1 233 ? 0.006 -27 -0.427 1 95.94 233 GLY B N 1
ATOM 4297 C CA . GLY B 1 233 ? -0.423 -25.969 0.497 1 95.94 233 GLY B CA 1
ATOM 4298 C C . GLY B 1 233 ? -1.598 -25.156 -0.018 1 95.94 233 GLY B C 1
ATOM 4299 O O . GLY B 1 233 ? -2.553 -24.891 0.719 1 95.94 233 GLY B O 1
ATOM 4300 N N . GLY B 1 234 ? -1.547 -24.75 -1.275 1 96.19 234 GLY B N 1
ATOM 4301 C CA . GLY B 1 234 ? -2.617 -23.969 -1.884 1 96.19 234 GLY B CA 1
ATOM 4302 C C . GLY B 1 234 ? -3.945 -24.703 -1.906 1 96.19 234 GLY B C 1
ATOM 4303 O O . GLY B 1 234 ? -4.984 -24.125 -1.588 1 96.19 234 GLY B O 1
ATOM 4304 N N . LEU B 1 2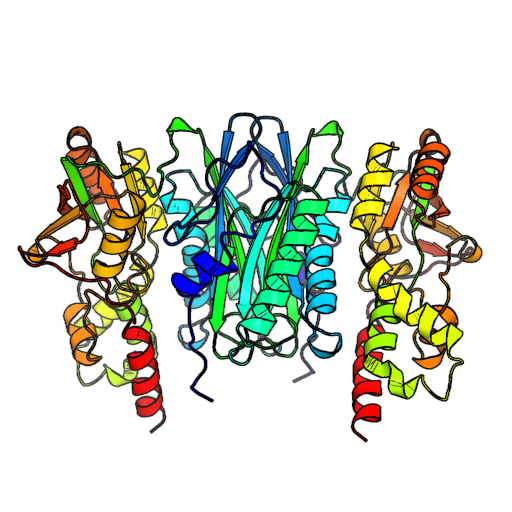35 ? -3.865 -25.953 -2.287 1 97.94 235 LEU B N 1
ATOM 4305 C CA . LEU B 1 235 ? -5.09 -26.75 -2.34 1 97.94 235 LEU B CA 1
ATOM 4306 C C . LEU B 1 235 ? -5.668 -26.953 -0.943 1 97.94 235 LEU B C 1
ATOM 4308 O O . LEU B 1 235 ? -6.887 -26.891 -0.758 1 97.94 235 LEU B O 1
ATOM 4312 N N . PHE B 1 236 ? -4.793 -27.188 -0.03 1 95.88 236 PHE B N 1
ATOM 4313 C CA . PHE B 1 236 ? -5.219 -27.328 1.357 1 95.88 236 PHE B CA 1
ATOM 4314 C C . PHE B 1 236 ? -5.926 -26.078 1.84 1 95.88 236 PHE B C 1
ATOM 4316 O O . PHE B 1 236 ? -6.996 -26.156 2.449 1 95.88 236 PHE B O 1
ATOM 4323 N N . GLU B 1 237 ? -5.406 -24.969 1.567 1 93.69 237 GLU B N 1
ATOM 4324 C CA . GLU B 1 237 ? -5.953 -23.672 1.979 1 93.69 237 GLU B CA 1
ATOM 4325 C C . GLU B 1 237 ? -7.281 -23.391 1.283 1 93.69 237 GLU B C 1
ATOM 4327 O O . GLU B 1 237 ? -8.211 -22.859 1.896 1 93.69 237 GLU B O 1
ATOM 4332 N N . MET B 1 238 ? -7.348 -23.719 0.034 1 95.56 238 MET B N 1
ATOM 4333 C CA . MET B 1 238 ? -8.586 -23.531 -0.723 1 95.56 238 MET B CA 1
ATOM 4334 C C . MET B 1 238 ? -9.719 -24.359 -0.128 1 95.56 238 MET B C 1
ATOM 4336 O O . MET B 1 238 ? -10.836 -23.859 0.039 1 95.56 238 MET B O 1
ATOM 4340 N N . GLY B 1 239 ? -9.453 -25.641 0.147 1 96.31 239 GLY B N 1
ATOM 4341 C CA . GLY B 1 239 ? -10.445 -26.484 0.791 1 96.31 239 GLY B CA 1
ATOM 4342 C C . GLY B 1 239 ? -10.898 -25.953 2.139 1 96.31 239 GLY B C 1
ATOM 4343 O O . GLY B 1 239 ? -12.094 -25.922 2.436 1 96.31 239 GLY B O 1
ATOM 4344 N N . ARG B 1 240 ? -9.961 -25.547 2.873 1 93.5 240 ARG B N 1
ATOM 4345 C CA . ARG B 1 240 ? -10.242 -25.016 4.207 1 93.5 240 ARG B CA 1
ATOM 4346 C C . ARG B 1 240 ? -11.117 -23.766 4.133 1 93.5 240 ARG B C 1
ATOM 4348 O O . ARG B 1 240 ? -12.062 -23.625 4.914 1 93.5 240 ARG B O 1
ATOM 4355 N N . ALA B 1 241 ? -10.812 -22.875 3.258 1 91.31 241 ALA B N 1
ATOM 4356 C CA . ALA B 1 241 ? -11.562 -21.641 3.104 1 91.31 241 ALA B CA 1
ATOM 4357 C C . ALA B 1 241 ? -13.031 -21.922 2.803 1 91.31 241 ALA B C 1
ATOM 4359 O O . ALA B 1 241 ? -13.922 -21.219 3.293 1 91.31 241 ALA B O 1
ATOM 4360 N N . ALA B 1 242 ? -13.289 -22.969 2.049 1 95.25 242 ALA B N 1
ATOM 4361 C CA . ALA B 1 242 ? -14.648 -23.281 1.601 1 95.25 242 ALA B CA 1
ATOM 4362 C C . ALA B 1 242 ? -15.297 -24.312 2.506 1 95.25 242 ALA B C 1
ATOM 4364 O O . ALA B 1 242 ? -16.484 -24.609 2.371 1 95.25 242 ALA B O 1
ATOM 4365 N N . GLY B 1 243 ? -14.516 -24.828 3.438 1 95.5 243 GLY B N 1
ATOM 4366 C CA . GLY B 1 243 ? -15.039 -25.875 4.297 1 95.5 243 GLY B CA 1
ATOM 4367 C C . GLY B 1 243 ? -15.352 -27.156 3.545 1 95.5 243 GLY B C 1
ATOM 4368 O O . GLY B 1 243 ? -16.391 -27.781 3.775 1 95.5 243 GLY B O 1
ATOM 4369 N N . VAL B 1 244 ? -14.492 -27.547 2.604 1 98 244 VAL B N 1
ATOM 4370 C CA . VAL B 1 244 ? -14.688 -28.734 1.786 1 98 244 VAL B CA 1
ATOM 4371 C C . VAL B 1 244 ? -13.391 -29.531 1.712 1 98 244 VAL B C 1
ATOM 4373 O O . VAL B 1 244 ? -12.336 -29.062 2.139 1 98 244 VAL B O 1
ATOM 4376 N N . GLY B 1 245 ? -13.516 -30.766 1.264 1 98.31 245 GLY B N 1
ATOM 4377 C CA . GLY B 1 245 ? -12.352 -31.578 0.934 1 98.31 245 GLY B CA 1
ATOM 4378 C C . GLY B 1 245 ? -11.969 -31.484 -0.531 1 98.31 245 GLY B C 1
ATOM 4379 O O . GLY B 1 245 ? -12.805 -31.203 -1.385 1 98.31 245 GLY B O 1
ATOM 4380 N N . ILE B 1 246 ? -10.695 -31.75 -0.849 1 98.75 246 ILE B N 1
ATOM 4381 C CA . ILE B 1 246 ? -10.195 -31.797 -2.217 1 98.75 246 ILE B CA 1
ATOM 4382 C C . ILE B 1 246 ? -9.445 -33.094 -2.449 1 98.75 246 ILE B C 1
ATOM 4384 O O . ILE B 1 246 ? -8.633 -33.5 -1.616 1 98.75 246 ILE B O 1
ATOM 4388 N N . GLU B 1 247 ? -9.734 -33.75 -3.48 1 98.88 247 GLU B N 1
ATOM 4389 C CA . GLU B 1 247 ? -9.055 -34.969 -3.904 1 98.88 247 GLU B CA 1
ATOM 4390 C C . GLU B 1 247 ? -8.43 -34.781 -5.289 1 98.88 247 GLU B C 1
ATOM 4392 O O . GLU B 1 247 ? -9.117 -34.406 -6.238 1 98.88 247 GLU B O 1
ATOM 4397 N N . ILE B 1 248 ? -7.102 -35.156 -5.34 1 98.81 248 ILE B N 1
ATOM 4398 C CA . ILE B 1 248 ? -6.477 -35 -6.648 1 98.81 248 ILE B CA 1
ATOM 4399 C C . ILE B 1 248 ? -5.637 -36.25 -6.965 1 98.81 248 ILE B C 1
ATOM 4401 O O . ILE B 1 248 ? -5.344 -37.031 -6.07 1 98.81 248 ILE B O 1
ATOM 4405 N N . GLU B 1 249 ? -5.332 -36.438 -8.234 1 98.81 249 GLU B N 1
ATOM 4406 C CA . GLU B 1 249 ? -4.34 -37.375 -8.75 1 98.81 249 GLU B CA 1
ATOM 4407 C C . GLU B 1 249 ? -3.07 -36.656 -9.188 1 98.81 249 GLU B C 1
ATOM 4409 O O . GLU B 1 249 ? -3.086 -35.875 -10.156 1 98.81 249 GLU B O 1
ATOM 4414 N N . ARG B 1 250 ? -2.002 -36.938 -8.547 1 98.38 250 ARG B N 1
ATOM 4415 C CA . ARG B 1 250 ? -0.765 -36.156 -8.719 1 98.38 250 ARG B CA 1
ATOM 4416 C C . ARG B 1 250 ? -0.262 -36.25 -10.156 1 98.38 250 ARG B C 1
ATOM 4418 O O . ARG B 1 250 ? 0.238 -35.281 -10.703 1 98.38 250 ARG B O 1
ATOM 4425 N N . ASP B 1 251 ? -0.376 -37.406 -10.734 1 98.12 251 ASP B N 1
ATOM 4426 C CA . ASP B 1 251 ? 0.179 -37.625 -12.062 1 98.12 251 ASP B CA 1
ATOM 4427 C C . ASP B 1 251 ? -0.546 -36.812 -13.117 1 98.12 251 ASP B C 1
ATOM 4429 O O . ASP B 1 251 ? -0.064 -36.656 -14.242 1 98.12 251 ASP B O 1
ATOM 4433 N N . ARG B 1 252 ? -1.697 -36.25 -12.812 1 98.62 252 ARG B N 1
ATOM 4434 C CA . ARG B 1 252 ? -2.457 -35.438 -13.75 1 98.62 252 ARG B CA 1
ATOM 4435 C C . ARG B 1 252 ? -1.978 -33.969 -13.734 1 98.62 252 ARG B C 1
ATOM 4437 O O . ARG B 1 252 ? -2.299 -33.188 -14.633 1 98.62 252 ARG B O 1
ATOM 4444 N N . VAL B 1 253 ? -1.324 -33.562 -12.719 1 98.81 253 VAL B N 1
ATOM 4445 C CA . VAL B 1 253 ? -0.833 -32.188 -12.609 1 98.81 253 VAL B CA 1
ATOM 4446 C C . VAL B 1 253 ? 0.298 -31.969 -13.609 1 98.81 253 VAL B C 1
ATOM 4448 O O . VAL B 1 253 ? 1.263 -32.75 -13.648 1 98.81 253 VAL B O 1
ATOM 4451 N N . PRO B 1 254 ? 0.192 -30.969 -14.445 1 98.75 254 PRO B N 1
ATOM 4452 C CA . PRO B 1 254 ? 1.316 -30.688 -15.336 1 98.75 254 PRO B CA 1
ATOM 4453 C C . PRO B 1 254 ? 2.605 -30.375 -14.586 1 98.75 254 PRO B C 1
ATOM 4455 O O . PRO B 1 254 ? 2.568 -29.734 -13.531 1 98.75 254 PRO B O 1
ATOM 4458 N N . VAL B 1 255 ? 3.656 -30.875 -15.07 1 98.75 255 VAL B N 1
ATOM 4459 C CA . VAL B 1 255 ? 4.984 -30.531 -14.586 1 98.75 255 VAL B CA 1
ATOM 4460 C C . VAL B 1 255 ? 5.816 -29.953 -15.727 1 98.75 255 VAL B C 1
ATOM 4462 O O . VAL B 1 255 ? 6.039 -30.609 -16.734 1 98.75 255 VAL B O 1
ATOM 4465 N N . GLN B 1 256 ? 6.25 -28.75 -15.555 1 98.75 256 GLN B N 1
ATOM 4466 C CA . GLN B 1 256 ? 6.941 -28.031 -16.625 1 98.75 256 GLN B CA 1
ATOM 4467 C C . GLN B 1 256 ? 8.383 -28.531 -16.781 1 98.75 256 GLN B C 1
ATOM 4469 O O . GLN B 1 256 ? 8.969 -29.031 -15.82 1 98.75 256 GLN B O 1
ATOM 4474 N N . PRO B 1 257 ? 8.977 -28.359 -17.953 1 98.5 257 PRO B N 1
ATOM 4475 C CA . PRO B 1 257 ? 10.359 -28.766 -18.172 1 98.5 257 PRO B CA 1
ATOM 4476 C C . PRO B 1 257 ? 11.336 -28.109 -17.188 1 98.5 257 PRO B C 1
ATOM 4478 O O . PRO B 1 257 ? 11.195 -26.922 -16.875 1 98.5 257 PRO B O 1
ATOM 4481 N N . GLY B 1 258 ? 12.242 -28.875 -16.688 1 98.44 258 GLY B N 1
ATOM 4482 C CA . GLY B 1 258 ? 13.305 -28.359 -15.844 1 98.44 258 GLY B CA 1
ATOM 4483 C C . GLY B 1 258 ? 12.953 -28.375 -14.367 1 98.44 258 GLY B C 1
ATOM 4484 O O . GLY B 1 258 ? 13.836 -28.281 -13.516 1 98.44 258 GLY B O 1
ATOM 4485 N N . VAL B 1 259 ? 11.656 -28.531 -13.977 1 98.69 259 VAL B N 1
ATOM 4486 C CA . VAL B 1 259 ? 11.203 -28.422 -12.594 1 98.69 259 VAL B CA 1
ATOM 4487 C C . VAL B 1 259 ? 11.734 -29.609 -11.781 1 98.69 259 VAL B C 1
ATOM 4489 O O . VAL B 1 259 ? 12.336 -29.422 -10.727 1 98.69 259 VAL B O 1
ATOM 4492 N N . ARG B 1 260 ? 11.578 -30.797 -12.273 1 98.19 260 ARG B N 1
ATOM 4493 C CA . ARG B 1 260 ? 11.992 -31.984 -11.539 1 98.19 260 ARG B CA 1
ATOM 4494 C C . ARG B 1 260 ? 13.5 -31.984 -11.305 1 98.19 260 ARG B C 1
ATOM 4496 O O . ARG B 1 260 ? 13.961 -32.219 -10.188 1 98.19 260 ARG B O 1
ATOM 4503 N N . GLU B 1 261 ? 14.258 -31.734 -12.359 1 98.25 261 GLU B N 1
ATOM 4504 C CA . GLU B 1 261 ? 15.711 -31.766 -12.289 1 98.25 261 GLU B CA 1
ATOM 4505 C C . GLU B 1 261 ? 16.25 -30.703 -11.336 1 98.25 261 GLU B C 1
ATOM 4507 O O . GLU B 1 261 ? 17.141 -30.969 -10.531 1 98.25 261 GLU B O 1
ATOM 4512 N N . ALA B 1 262 ? 15.648 -29.5 -11.461 1 98 262 ALA B N 1
ATOM 4513 C CA . ALA B 1 262 ? 16.078 -28.406 -10.586 1 98 262 ALA B CA 1
ATOM 4514 C C . ALA B 1 262 ? 15.766 -28.719 -9.125 1 98 262 ALA B C 1
ATOM 4516 O O . ALA B 1 262 ? 16.609 -28.531 -8.242 1 98 262 ALA B O 1
ATOM 4517 N N . CYS B 1 263 ? 14.547 -29.156 -8.875 1 98.19 263 CYS B N 1
ATOM 4518 C CA . CYS B 1 263 ? 14.148 -29.469 -7.508 1 98.19 263 CYS B CA 1
ATOM 4519 C C . CYS B 1 263 ? 15.008 -30.578 -6.926 1 98.19 263 CYS B C 1
ATOM 4521 O O . CYS B 1 263 ? 15.375 -30.531 -5.75 1 98.19 263 CYS B O 1
ATOM 4523 N N . ASP B 1 264 ? 15.289 -31.562 -7.742 1 97.94 264 ASP B N 1
ATOM 4524 C CA . ASP B 1 264 ? 16.172 -32.625 -7.301 1 97.94 264 ASP B CA 1
ATOM 4525 C C . ASP B 1 264 ? 17.547 -32.094 -6.93 1 97.94 264 ASP B C 1
ATOM 4527 O O . ASP B 1 264 ? 18.109 -32.469 -5.902 1 97.94 264 ASP B O 1
ATOM 4531 N N . PHE B 1 265 ? 18.109 -31.25 -7.734 1 97.31 265 PHE B N 1
ATOM 4532 C CA . PHE B 1 265 ? 19.422 -30.672 -7.48 1 97.31 265 PHE B CA 1
ATOM 4533 C C . PHE B 1 265 ? 19.438 -29.891 -6.172 1 97.31 265 PHE B C 1
ATOM 4535 O O . PHE B 1 265 ? 20.375 -30.016 -5.375 1 97.31 265 PHE B O 1
ATOM 4542 N N . PHE B 1 266 ? 18.391 -29.094 -5.969 1 96.75 266 PHE B N 1
ATOM 4543 C CA . PHE B 1 266 ? 18.359 -28.219 -4.801 1 96.75 266 PHE B CA 1
ATOM 4544 C C . PHE B 1 266 ? 17.844 -28.969 -3.58 1 96.75 266 PHE B C 1
ATOM 4546 O O . PHE B 1 266 ? 17.797 -28.406 -2.479 1 96.75 266 PHE B O 1
ATOM 4553 N N . GLY B 1 267 ? 17.391 -30.219 -3.732 1 96.81 267 GLY B N 1
ATOM 4554 C CA . GLY B 1 267 ? 16.938 -31.047 -2.629 1 96.81 267 GLY B CA 1
ATOM 4555 C C . GLY B 1 267 ? 15.609 -30.578 -2.039 1 96.81 267 GLY B C 1
ATOM 4556 O O . GLY B 1 267 ? 15.43 -30.609 -0.82 1 96.81 267 GLY B O 1
ATOM 4557 N N . ILE B 1 268 ? 14.742 -30.094 -2.895 1 96.94 268 ILE B N 1
ATOM 4558 C CA . ILE B 1 268 ? 13.469 -29.609 -2.383 1 96.94 268 ILE B CA 1
ATOM 4559 C C . ILE B 1 268 ? 12.328 -30.422 -3.006 1 96.94 268 ILE B C 1
ATOM 4561 O O . ILE B 1 268 ? 12.43 -30.875 -4.148 1 96.94 268 ILE B O 1
ATOM 4565 N N . ASP B 1 269 ? 11.305 -30.672 -2.213 1 97.56 269 ASP B N 1
ATOM 4566 C CA . ASP B 1 269 ? 10.078 -31.297 -2.697 1 97.56 269 ASP B CA 1
ATOM 4567 C C . ASP B 1 269 ? 9.242 -30.312 -3.514 1 97.56 269 ASP B C 1
ATOM 4569 O O . ASP B 1 269 ? 8.734 -29.328 -2.975 1 97.56 269 ASP B O 1
ATOM 4573 N N . PRO B 1 270 ? 9.055 -30.562 -4.82 1 98.12 270 PRO B N 1
ATOM 4574 C CA . PRO B 1 270 ? 8.359 -29.594 -5.668 1 98.12 270 PRO B CA 1
ATOM 4575 C C . PRO B 1 270 ? 6.922 -29.344 -5.227 1 98.12 270 PRO B C 1
ATOM 4577 O O . PRO B 1 270 ? 6.387 -28.25 -5.418 1 98.12 270 PRO B O 1
ATOM 4580 N N . TRP B 1 271 ? 6.277 -30.266 -4.59 1 98.31 271 TRP B N 1
ATOM 4581 C CA . TRP B 1 271 ? 4.84 -30.234 -4.328 1 98.31 271 TRP B CA 1
ATOM 4582 C C . TRP B 1 271 ? 4.527 -29.328 -3.145 1 98.31 271 TRP B C 1
ATOM 4584 O O . TRP B 1 271 ? 3.377 -28.922 -2.945 1 98.31 271 TRP B O 1
ATOM 4594 N N . ILE B 1 272 ? 5.531 -29.016 -2.309 1 97.44 272 ILE B N 1
ATOM 4595 C CA . ILE B 1 272 ? 5.324 -28.203 -1.118 1 97.44 272 ILE B CA 1
ATOM 4596 C C . ILE B 1 272 ? 6.215 -26.969 -1.185 1 97.44 272 ILE B C 1
ATOM 4598 O O . ILE B 1 272 ? 6.391 -26.266 -0.184 1 97.44 272 ILE B O 1
ATOM 4602 N N . SER B 1 273 ? 6.844 -26.734 -2.381 1 97.06 273 SER B N 1
ATOM 4603 C CA . SER B 1 273 ? 7.691 -25.562 -2.594 1 97.06 273 SER B CA 1
ATOM 4604 C C . SER B 1 273 ? 6.91 -24.422 -3.24 1 97.06 273 SER B C 1
ATOM 4606 O O . SER B 1 273 ? 6.012 -24.656 -4.055 1 97.06 273 SER B O 1
ATOM 4608 N N . ILE B 1 274 ? 7.328 -23.219 -2.895 1 96.31 274 ILE B N 1
ATOM 4609 C CA . ILE B 1 274 ? 6.664 -22.016 -3.385 1 96.31 274 ILE B CA 1
ATOM 4610 C C . ILE B 1 274 ? 6.477 -22.109 -4.898 1 96.31 274 ILE B C 1
ATOM 4612 O O . ILE B 1 274 ? 7.398 -22.484 -5.621 1 96.31 274 ILE B O 1
ATOM 4616 N N . SER B 1 275 ? 5.262 -21.812 -5.359 1 98.06 275 SER B N 1
ATOM 4617 C CA . SER B 1 275 ? 4.93 -22.047 -6.758 1 98.06 275 SER B CA 1
ATOM 4618 C C . SER B 1 275 ? 4.129 -20.891 -7.348 1 98.06 275 SER B C 1
ATOM 4620 O O . SER B 1 275 ? 3.227 -21.109 -8.156 1 98.06 275 SER B O 1
ATOM 4622 N N . GLU B 1 276 ? 4.387 -19.656 -6.902 1 97.56 276 GLU B N 1
ATOM 4623 C CA . GLU B 1 276 ? 3.764 -18.531 -7.57 1 97.56 276 GLU B CA 1
ATOM 4624 C C . GLU B 1 276 ? 3.838 -18.672 -9.086 1 97.56 276 GLU B C 1
ATOM 4626 O O . GLU B 1 276 ? 4.887 -19.016 -9.633 1 97.56 276 GLU B O 1
ATOM 4631 N N . GLY B 1 277 ? 2.795 -18.422 -9.75 1 98.25 277 GLY B N 1
ATOM 4632 C CA . GLY B 1 277 ? 2.639 -18.688 -11.18 1 98.25 277 GLY B CA 1
ATOM 4633 C C . GLY B 1 277 ? 1.611 -19.75 -11.484 1 98.25 277 GLY B C 1
ATOM 4634 O O . GLY B 1 277 ? 1.01 -19.75 -12.562 1 98.25 277 GLY B O 1
ATOM 4635 N N . THR B 1 278 ? 1.417 -20.609 -10.555 1 98.81 278 THR B N 1
ATOM 4636 C CA . THR B 1 278 ? 0.454 -21.703 -10.688 1 98.81 278 THR B CA 1
ATOM 4637 C C . THR B 1 278 ? -0.91 -21.281 -10.141 1 98.81 278 THR B C 1
ATOM 4639 O O . THR B 1 278 ? -1.027 -20.891 -8.984 1 98.81 278 THR B O 1
ATOM 4642 N N . LEU B 1 279 ? -1.926 -21.375 -10.938 1 98.81 279 LEU B N 1
ATOM 4643 C CA . LEU B 1 279 ? -3.309 -21.141 -10.539 1 98.81 279 LEU B CA 1
ATOM 4644 C C . LEU B 1 279 ? -3.979 -22.438 -10.109 1 98.81 279 LEU B C 1
ATOM 4646 O O . LEU B 1 279 ? -3.82 -23.469 -10.766 1 98.81 279 LEU B O 1
ATOM 4650 N N . LEU B 1 280 ? -4.59 -22.422 -8.992 1 98.75 280 LEU B N 1
ATOM 4651 C CA . LEU B 1 280 ? -5.52 -23.438 -8.523 1 98.75 280 LEU B CA 1
ATOM 4652 C C . LEU B 1 280 ? -6.961 -22.969 -8.648 1 98.75 280 LEU B C 1
ATOM 4654 O O . LEU B 1 280 ? -7.316 -21.906 -8.148 1 98.75 280 LEU B O 1
ATOM 4658 N N . ALA B 1 281 ? -7.797 -23.766 -9.344 1 98.81 281 ALA B N 1
ATOM 4659 C CA . ALA B 1 281 ? -9.18 -23.328 -9.562 1 98.81 281 ALA B CA 1
ATOM 4660 C C . ALA B 1 281 ? -10.148 -24.5 -9.375 1 98.81 281 ALA B C 1
ATOM 4662 O O . ALA B 1 281 ? -9.836 -25.625 -9.734 1 98.81 281 ALA B O 1
ATOM 4663 N N . THR B 1 282 ? -11.227 -24.219 -8.758 1 98.81 282 THR B N 1
ATOM 4664 C CA . THR B 1 282 ? -12.367 -25.125 -8.812 1 98.81 282 THR B CA 1
ATOM 4665 C C . THR B 1 282 ? -13.406 -24.641 -9.82 1 98.81 282 THR B C 1
ATOM 4667 O O . THR B 1 282 ? -13.633 -23.422 -9.938 1 98.81 282 THR B O 1
ATOM 4670 N N . VAL B 1 283 ? -13.938 -25.562 -10.539 1 98.81 283 VAL B N 1
ATOM 4671 C CA . VAL B 1 283 ? -14.805 -25.234 -11.664 1 98.81 283 VAL B CA 1
ATOM 4672 C C . VAL B 1 283 ? -16.047 -26.125 -11.633 1 98.81 283 VAL B C 1
ATOM 4674 O O . VAL B 1 283 ? -15.953 -27.328 -11.375 1 98.81 283 VAL B O 1
ATOM 4677 N N . ASP B 1 284 ? -17.188 -25.453 -11.867 1 98.31 284 ASP B N 1
ATOM 4678 C CA . ASP B 1 284 ? -18.391 -26.25 -12.109 1 98.31 284 ASP B CA 1
ATOM 4679 C C . ASP B 1 284 ? -18.156 -27.297 -13.203 1 98.31 284 ASP B C 1
ATOM 4681 O O . ASP B 1 284 ? -17.578 -26.984 -14.242 1 98.31 284 ASP B O 1
ATOM 4685 N N . PRO B 1 285 ? -18.609 -28.531 -12.992 1 97.75 285 PRO B N 1
ATOM 4686 C CA . PRO B 1 285 ? -18.359 -29.594 -13.969 1 97.75 285 PRO B CA 1
ATOM 4687 C C . PRO B 1 285 ? -18.797 -29.219 -15.383 1 97.75 285 PRO B C 1
ATOM 4689 O O . PRO B 1 285 ? -18.156 -29.625 -16.359 1 97.75 285 PRO B O 1
ATOM 4692 N N . ASP B 1 286 ? -19.797 -28.406 -15.523 1 97 286 ASP B N 1
ATOM 4693 C CA . ASP B 1 286 ? -20.344 -28.047 -16.828 1 97 286 ASP B CA 1
ATOM 4694 C C . ASP B 1 286 ? -19.422 -27.047 -17.547 1 97 286 ASP B C 1
ATOM 4696 O O . ASP B 1 286 ? -19.562 -26.828 -18.75 1 97 286 ASP B O 1
ATOM 4700 N N . GLY B 1 287 ? -18.5 -26.469 -16.844 1 97.69 287 GLY B N 1
ATOM 4701 C CA . GLY B 1 287 ? -17.656 -25.438 -17.422 1 97.69 287 GLY B CA 1
ATOM 4702 C C . GLY B 1 287 ? -16.234 -25.891 -17.641 1 97.69 287 GLY B C 1
ATOM 4703 O O . GLY B 1 287 ? -15.414 -25.156 -18.188 1 97.69 287 GLY B O 1
ATOM 4704 N N . VAL B 1 288 ? -15.875 -27.125 -17.312 1 98.56 288 VAL B N 1
ATOM 4705 C CA . VAL B 1 288 ? -14.5 -27.594 -17.266 1 98.56 288 VAL B CA 1
ATOM 4706 C C . VAL B 1 288 ? -13.891 -27.578 -18.672 1 98.56 288 VAL B C 1
ATOM 4708 O O . VAL B 1 288 ? -12.789 -27.062 -18.859 1 98.56 288 VAL B O 1
ATOM 4711 N N . ASP B 1 289 ? -14.602 -28.094 -19.625 1 98.56 289 ASP B N 1
ATOM 4712 C CA . ASP B 1 289 ? -14.094 -28.156 -20.984 1 98.56 289 ASP B CA 1
ATOM 4713 C C . ASP B 1 289 ? -13.82 -26.75 -21.531 1 98.56 289 ASP B C 1
ATOM 4715 O O . ASP B 1 289 ? -12.805 -26.531 -22.203 1 98.56 289 ASP B O 1
ATOM 4719 N N . ASP B 1 290 ? -14.734 -25.844 -21.266 1 98.69 290 ASP B N 1
ATOM 4720 C CA . ASP B 1 290 ? -14.57 -24.469 -21.734 1 98.69 290 ASP B CA 1
ATOM 4721 C C . ASP B 1 290 ? -13.336 -23.812 -21.109 1 98.69 290 ASP B C 1
ATOM 4723 O O . ASP B 1 290 ? -12.562 -23.141 -21.797 1 98.69 290 ASP B O 1
ATOM 4727 N N . VAL B 1 291 ? -13.156 -24.016 -19.828 1 98.81 291 VAL B N 1
ATOM 4728 C CA . VAL B 1 291 ? -12.023 -23.422 -19.125 1 98.81 291 VAL B CA 1
ATOM 4729 C C . VAL B 1 291 ? -10.719 -24 -19.656 1 98.81 291 VAL B C 1
ATOM 4731 O O . VAL B 1 291 ? -9.789 -23.266 -19.969 1 98.81 291 VAL B O 1
ATOM 4734 N N . LEU B 1 292 ? -10.648 -25.297 -19.812 1 98.81 292 LEU B N 1
ATOM 4735 C CA . LEU B 1 292 ? -9.445 -25.953 -20.312 1 98.81 292 LEU B CA 1
ATOM 4736 C C . LEU B 1 292 ? -9.148 -25.516 -21.75 1 98.81 292 LEU B C 1
ATOM 4738 O O . LEU B 1 292 ? -7.988 -25.297 -22.109 1 98.81 292 LEU B O 1
ATOM 4742 N N . ALA B 1 293 ? -10.164 -25.406 -22.547 1 98.81 293 ALA B N 1
ATOM 4743 C CA . ALA B 1 293 ? -9.992 -24.969 -23.938 1 98.81 293 ALA B CA 1
ATOM 4744 C C . ALA B 1 293 ? -9.461 -23.531 -24 1 98.81 293 ALA B C 1
ATOM 4746 O O . ALA B 1 293 ? -8.594 -23.234 -24.812 1 98.81 293 ALA B O 1
ATOM 4747 N N . ALA B 1 294 ? -10.016 -22.672 -23.172 1 98.88 294 ALA B N 1
ATOM 4748 C CA . ALA B 1 294 ? -9.57 -21.281 -23.141 1 98.88 294 ALA B CA 1
ATOM 4749 C C . ALA B 1 294 ? -8.109 -21.172 -22.703 1 98.88 294 ALA B C 1
ATOM 4751 O O . ALA B 1 294 ? -7.332 -20.422 -23.297 1 98.88 294 ALA B O 1
ATOM 4752 N N . LEU B 1 295 ? -7.734 -21.953 -21.703 1 98.81 295 LEU B N 1
ATOM 4753 C CA . LEU B 1 295 ? -6.355 -21.953 -21.219 1 98.81 295 LEU B CA 1
ATOM 4754 C C . LEU B 1 295 ? -5.414 -22.5 -22.281 1 98.81 295 LEU B C 1
ATOM 4756 O O . LEU B 1 295 ? -4.324 -21.953 -22.5 1 98.81 295 LEU B O 1
ATOM 4760 N N . GLN B 1 296 ? -5.852 -23.516 -22.938 1 98.69 296 GLN B N 1
ATOM 4761 C CA . GLN B 1 296 ? -5.062 -24.078 -24.031 1 98.69 296 GLN B CA 1
ATOM 4762 C C . GLN B 1 296 ? -4.871 -23.047 -25.156 1 98.69 296 GLN B C 1
ATOM 4764 O O . GLN B 1 296 ? -3.77 -22.906 -25.688 1 98.69 296 GLN B O 1
ATOM 4769 N N . SER B 1 297 ? -5.922 -22.375 -25.516 1 98.62 297 SER B N 1
ATOM 4770 C CA . SER B 1 297 ? -5.859 -21.359 -26.562 1 98.62 297 SER B CA 1
ATOM 4771 C C . SER B 1 297 ? -4.898 -20.234 -26.188 1 98.62 297 SER B C 1
ATOM 4773 O O . SER B 1 297 ? -4.258 -19.641 -27.047 1 98.62 297 SER B O 1
ATOM 4775 N N . ALA B 1 298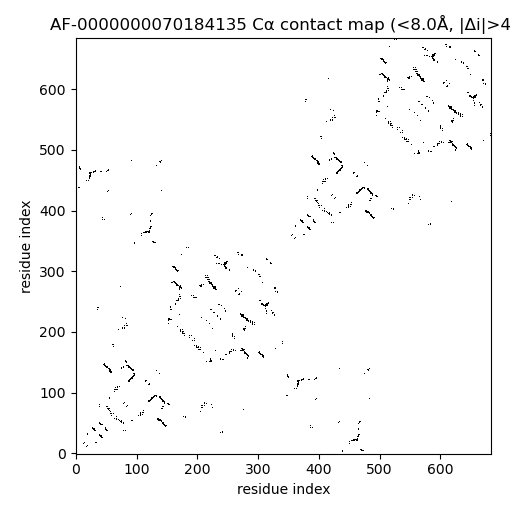 ? -4.805 -19.969 -24.906 1 98.31 298 ALA B N 1
ATOM 4776 C CA . ALA B 1 298 ? -3.893 -18.953 -24.406 1 98.31 298 ALA B CA 1
ATOM 4777 C C . ALA B 1 298 ? -2.496 -19.531 -24.188 1 98.31 298 ALA B C 1
ATOM 4779 O O . ALA B 1 298 ? -1.618 -18.844 -23.641 1 98.31 298 ALA B O 1
ATOM 4780 N N . GLU B 1 299 ? -2.301 -20.797 -24.531 1 98.38 299 GLU B N 1
ATOM 4781 C CA . GLU B 1 299 ? -1.024 -21.5 -24.406 1 98.38 299 GLU B CA 1
ATOM 4782 C C . GLU B 1 299 ? -0.597 -21.609 -22.938 1 98.38 299 GLU B C 1
ATOM 4784 O O . GLU B 1 299 ? 0.584 -21.469 -22.625 1 98.38 299 GLU B O 1
ATOM 4789 N N . ILE B 1 300 ? -1.515 -21.766 -22.078 1 98.69 300 ILE B N 1
ATOM 4790 C CA . ILE B 1 300 ? -1.28 -22 -20.656 1 98.69 300 ILE B CA 1
ATOM 4791 C C . ILE B 1 300 ? -1.507 -23.469 -20.328 1 98.69 300 ILE B C 1
ATOM 4793 O O . ILE B 1 300 ? -2.641 -23.953 -20.359 1 98.69 300 ILE B O 1
ATOM 4797 N N . PRO B 1 301 ? -0.408 -24.188 -20 1 98.69 301 PRO B N 1
ATOM 4798 C CA . PRO B 1 301 ? -0.588 -25.594 -19.625 1 98.69 301 PRO B CA 1
ATOM 4799 C C . PRO B 1 301 ? -1.521 -25.766 -18.422 1 98.69 301 PRO B C 1
ATOM 4801 O O . PRO B 1 301 ? -1.376 -25.078 -17.422 1 98.69 301 PRO B O 1
ATOM 4804 N N . ALA B 1 302 ? -2.533 -26.656 -18.531 1 98.88 302 ALA B N 1
ATOM 4805 C CA . ALA B 1 302 ? -3.518 -26.875 -17.469 1 98.88 302 ALA B CA 1
ATOM 4806 C C . ALA B 1 302 ? -4.133 -28.266 -17.578 1 98.88 302 ALA B C 1
ATOM 4808 O O . ALA B 1 302 ? -4.098 -28.891 -18.656 1 98.88 302 ALA B O 1
ATOM 4809 N N . ALA B 1 303 ? -4.566 -28.766 -16.469 1 98.88 303 ALA B N 1
ATOM 4810 C CA . ALA B 1 303 ? -5.227 -30.062 -16.469 1 98.88 303 ALA B CA 1
ATOM 4811 C C . ALA B 1 303 ? -6.297 -30.156 -15.391 1 98.88 303 ALA B C 1
ATOM 4813 O O . ALA B 1 303 ? -6.215 -29.469 -14.375 1 98.88 303 ALA B O 1
ATOM 4814 N N . ASP B 1 304 ? -7.332 -30.891 -15.672 1 98.81 304 ASP B N 1
ATOM 4815 C CA . ASP B 1 304 ? -8.266 -31.375 -14.664 1 98.81 304 ASP B CA 1
ATOM 4816 C C . ASP B 1 304 ? -7.617 -32.469 -13.797 1 98.81 304 ASP B C 1
ATOM 4818 O O . ASP B 1 304 ? -7.332 -33.562 -14.273 1 98.81 304 ASP B O 1
ATOM 4822 N N . VAL B 1 305 ? -7.488 -32.125 -12.484 1 98.88 305 VAL B N 1
ATOM 4823 C CA . VAL B 1 305 ? -6.594 -33 -11.734 1 98.88 305 VAL B CA 1
ATOM 4824 C C . VAL B 1 305 ? -7.367 -33.719 -10.617 1 98.88 305 VAL B C 1
ATOM 4826 O O . VAL B 1 305 ? -6.809 -34.531 -9.891 1 98.88 305 VAL B O 1
ATOM 4829 N N . GLY B 1 306 ? -8.594 -33.344 -10.445 1 98.81 306 GLY B N 1
ATOM 4830 C CA . GLY B 1 306 ? -9.336 -33.969 -9.359 1 98.81 306 GLY B CA 1
ATOM 4831 C C . GLY B 1 306 ? -10.688 -33.312 -9.125 1 98.81 306 GLY B C 1
ATOM 4832 O O . GLY B 1 306 ? -11.344 -32.844 -10.062 1 98.81 306 GLY B O 1
ATOM 4833 N N . ARG B 1 307 ? -11.164 -33.438 -7.848 1 98.81 307 ARG B N 1
ATOM 4834 C CA . ARG B 1 307 ? -12.508 -32.938 -7.559 1 98.81 307 ARG B CA 1
ATOM 4835 C C . ARG B 1 307 ? -12.609 -32.469 -6.121 1 98.81 307 ARG B C 1
ATOM 4837 O O . ARG B 1 307 ? -11.812 -32.844 -5.266 1 98.81 307 ARG B O 1
ATOM 4844 N N . VAL B 1 308 ? -13.555 -31.594 -5.938 1 98.88 308 VAL B N 1
ATOM 4845 C CA . VAL B 1 308 ? -13.953 -31.156 -4.602 1 98.88 308 VAL B CA 1
ATOM 4846 C C . VAL B 1 308 ? -14.945 -32.156 -4.004 1 98.88 308 VAL B C 1
ATOM 4848 O O . VAL B 1 308 ? -15.844 -32.625 -4.695 1 98.88 308 VAL B O 1
ATOM 4851 N N . VAL B 1 309 ? -14.773 -32.5 -2.746 1 98.69 309 VAL B N 1
ATOM 4852 C CA . VAL B 1 309 ? -15.617 -33.5 -2.098 1 98.69 309 VAL B CA 1
ATOM 4853 C C . VAL B 1 309 ? -16.125 -32.938 -0.763 1 98.69 309 VAL B C 1
ATOM 4855 O O . VAL B 1 309 ? -15.633 -31.938 -0.275 1 98.69 309 VAL B O 1
ATOM 4858 N N . ASP B 1 310 ? -17.156 -33.625 -0.199 1 98.12 310 ASP B N 1
ATOM 4859 C CA . ASP B 1 310 ? -17.625 -33.281 1.145 1 98.12 310 ASP B CA 1
ATOM 4860 C C . ASP B 1 310 ? -16.531 -33.531 2.18 1 98.12 310 ASP B C 1
ATOM 4862 O O . ASP B 1 310 ? -15.703 -34.438 2.01 1 98.12 310 ASP B O 1
ATOM 4866 N N . GLY B 1 311 ? -16.625 -32.781 3.25 1 96.44 311 GLY B N 1
ATOM 4867 C CA . GLY B 1 311 ? -15.664 -32.969 4.324 1 96.44 311 GLY B CA 1
ATOM 4868 C C . GLY B 1 311 ? -14.578 -31.922 4.355 1 96.44 311 GLY B C 1
ATOM 4869 O O . GLY B 1 311 ? -14.867 -30.734 4.215 1 96.44 311 GLY B O 1
ATOM 4870 N N . SER B 1 312 ? -13.359 -32.406 4.68 1 96.75 312 SER B N 1
ATOM 4871 C CA . SER B 1 312 ? -12.227 -31.5 4.824 1 96.75 312 SER B CA 1
ATOM 4872 C C . SER B 1 312 ? -10.914 -32.188 4.449 1 96.75 312 SER B C 1
ATOM 4874 O O . SER B 1 312 ? -10.859 -33.406 4.32 1 96.75 312 SER B O 1
ATOM 4876 N N . GLY B 1 313 ? -9.961 -31.25 4.172 1 96.5 313 GLY B N 1
ATOM 4877 C CA . GLY B 1 313 ? -8.617 -31.766 3.963 1 96.5 313 GLY B CA 1
ATOM 4878 C C . GLY B 1 313 ? -8.281 -32 2.502 1 96.5 313 GLY B C 1
ATOM 4879 O O . GLY B 1 313 ? -9.102 -31.719 1.622 1 96.5 313 GLY B O 1
ATOM 4880 N N . LEU B 1 314 ? -7.059 -32.5 2.258 1 98.38 314 LEU B N 1
ATOM 4881 C CA . LEU B 1 314 ? -6.531 -32.781 0.928 1 98.38 314 LEU B CA 1
ATOM 4882 C C . LEU B 1 314 ? -6.145 -34.25 0.803 1 98.38 314 LEU B C 1
ATOM 4884 O O . LEU B 1 314 ? -5.457 -34.781 1.67 1 98.38 314 LEU B O 1
ATOM 4888 N N . ILE B 1 315 ? -6.664 -34.906 -0.162 1 98.56 315 ILE B N 1
ATOM 4889 C CA . ILE B 1 315 ? -6.312 -36.281 -0.483 1 98.56 315 ILE B CA 1
ATOM 4890 C C . ILE B 1 315 ? -5.566 -36.344 -1.815 1 98.56 315 ILE B C 1
ATOM 4892 O O . ILE B 1 315 ? -6.07 -35.844 -2.832 1 98.56 315 ILE B O 1
ATOM 4896 N N . VAL B 1 316 ? -4.371 -36.875 -1.789 1 98.62 316 VAL B N 1
ATOM 4897 C CA . VAL B 1 316 ? -3.564 -37.031 -2.992 1 98.62 316 VAL B CA 1
ATOM 4898 C C . VAL B 1 316 ? -3.324 -38.531 -3.254 1 98.62 316 VAL B C 1
ATOM 4900 O O . VAL B 1 316 ? -2.725 -39.219 -2.43 1 98.62 316 VAL B O 1
ATOM 4903 N N . ASP B 1 317 ? -3.781 -39.031 -4.383 1 98.44 317 ASP B N 1
ATOM 4904 C CA . ASP B 1 317 ? -3.625 -40.438 -4.75 1 98.44 317 ASP B CA 1
ATOM 4905 C C . ASP B 1 317 ? -4.141 -41.344 -3.643 1 98.44 317 ASP B C 1
ATOM 4907 O O . ASP B 1 317 ? -3.484 -42.312 -3.289 1 98.44 317 ASP B O 1
ATOM 4911 N N . GLY B 1 318 ? -5.191 -40.906 -3.07 1 97.69 318 GLY B N 1
ATOM 4912 C CA . GLY B 1 318 ? -5.867 -41.719 -2.08 1 97.69 318 GLY B CA 1
ATOM 4913 C C . GLY B 1 318 ? -5.312 -41.562 -0.679 1 97.69 318 GLY B C 1
ATOM 4914 O O . GLY B 1 318 ? -5.84 -42.125 0.279 1 97.69 318 GLY B O 1
ATOM 4915 N N . GLU B 1 319 ? -4.324 -40.75 -0.496 1 97.88 319 GLU B N 1
ATOM 4916 C CA . GLU B 1 319 ? -3.691 -40.562 0.805 1 97.88 319 GLU B CA 1
ATOM 4917 C C . GLU B 1 319 ? -3.936 -39.156 1.335 1 97.88 319 GLU B C 1
ATOM 4919 O O . GLU B 1 319 ? -3.734 -38.156 0.617 1 97.88 319 GLU B O 1
ATOM 4924 N N . PRO B 1 320 ? -4.324 -39.062 2.605 1 97.31 320 PRO B N 1
ATOM 4925 C CA . PRO B 1 320 ? -4.492 -37.75 3.195 1 97.31 320 PRO B CA 1
ATOM 4926 C C . PRO B 1 320 ? -3.168 -37 3.346 1 97.31 320 PRO B C 1
ATOM 4928 O O . PRO B 1 320 ? -2.162 -37.594 3.744 1 97.31 320 PRO B O 1
ATOM 4931 N N . ILE B 1 321 ? -3.176 -35.75 2.932 1 95.62 321 ILE B N 1
ATOM 4932 C CA . ILE B 1 321 ? -2 -34.906 3.029 1 95.62 321 ILE B CA 1
ATOM 4933 C C . ILE B 1 321 ? -2.305 -33.719 3.932 1 95.62 321 ILE B C 1
ATOM 4935 O O . ILE B 1 321 ? -3.326 -33.031 3.762 1 95.62 321 ILE B O 1
ATOM 4939 N N . ASP B 1 322 ? -1.452 -33.375 4.938 1 92.94 322 ASP B N 1
ATOM 4940 C CA . ASP B 1 322 ? -1.596 -32.219 5.793 1 92.94 322 ASP B CA 1
ATOM 4941 C C . ASP B 1 322 ? -0.962 -30.984 5.148 1 92.94 322 ASP B C 1
ATOM 4943 O O . ASP B 1 322 ? -0.186 -31.109 4.199 1 92.94 322 ASP B O 1
ATOM 4947 N N . HIS B 1 323 ? -1.341 -29.812 5.668 1 91.5 323 HIS B N 1
ATOM 4948 C CA . HIS B 1 323 ? -0.648 -28.594 5.25 1 91.5 323 HIS B CA 1
ATOM 4949 C C . HIS B 1 323 ? 0.853 -28.703 5.5 1 91.5 323 HIS B C 1
ATOM 4951 O O . HIS B 1 323 ? 1.278 -29.156 6.566 1 91.5 323 HIS B O 1
ATOM 4957 N N . PRO B 1 324 ? 1.638 -28.281 4.562 1 88.75 324 PRO B N 1
ATOM 4958 C CA . PRO B 1 324 ? 3.08 -28.516 4.688 1 88.75 324 PRO B CA 1
ATOM 4959 C C . PRO B 1 324 ? 3.723 -27.656 5.777 1 88.75 324 PRO B C 1
ATOM 4961 O O . PRO B 1 324 ? 4.828 -27.969 6.234 1 88.75 324 PRO B O 1
ATOM 4964 N N . GLY B 1 325 ? 3.033 -26.672 6.227 1 81.5 325 GLY B N 1
ATOM 4965 C CA . GLY B 1 325 ? 3.613 -25.812 7.246 1 81.5 325 GLY B CA 1
ATOM 4966 C C . GLY B 1 325 ? 4.684 -24.875 6.707 1 81.5 325 GLY B C 1
ATOM 4967 O O . GLY B 1 325 ? 4.371 -23.812 6.164 1 81.5 325 GLY B O 1
ATOM 4968 N N . THR B 1 326 ? 6.012 -25.453 6.695 1 81.25 326 THR B N 1
ATOM 4969 C CA . THR B 1 326 ? 7.129 -24.609 6.277 1 81.25 326 THR B CA 1
ATOM 4970 C C . THR B 1 326 ? 7.516 -24.906 4.832 1 81.25 326 THR B C 1
ATOM 4972 O O . THR B 1 326 ? 7.586 -26.062 4.422 1 81.25 326 THR B O 1
ATOM 4975 N N . ASP B 1 327 ? 7.75 -23.828 4.059 1 89.5 327 ASP B N 1
ATOM 4976 C CA . ASP B 1 327 ? 8.211 -23.953 2.678 1 89.5 327 ASP B CA 1
ATOM 4977 C C . ASP B 1 327 ? 9.711 -24.234 2.621 1 89.5 327 ASP B C 1
ATOM 4979 O O . ASP B 1 327 ? 10.508 -23.5 3.207 1 89.5 327 ASP B O 1
ATOM 4983 N N . PRO B 1 328 ? 10.125 -25.219 1.99 1 89.38 328 PRO B N 1
ATOM 4984 C CA . PRO B 1 328 ? 11.539 -25.594 1.976 1 89.38 328 PRO B CA 1
ATOM 4985 C C . PRO B 1 328 ? 12.398 -24.609 1.184 1 89.38 328 PRO B C 1
ATOM 4987 O O . PRO B 1 328 ? 13.633 -24.672 1.237 1 89.38 328 PRO B O 1
ATOM 4990 N N . PHE B 1 329 ? 11.812 -23.766 0.386 1 87.75 329 PHE B N 1
ATOM 4991 C CA . PHE B 1 329 ? 12.492 -22.828 -0.495 1 87.75 329 PHE B CA 1
ATOM 4992 C C . PHE B 1 329 ? 13.508 -22 0.282 1 87.75 329 PHE B C 1
ATOM 4994 O O . PHE B 1 329 ? 14.656 -21.844 -0.143 1 87.75 329 PHE B O 1
ATOM 5001 N N . TRP B 1 330 ? 13.164 -21.547 1.366 1 80.44 330 TRP B N 1
ATOM 5002 C CA . TRP B 1 330 ? 13.992 -20.594 2.104 1 80.44 330 TRP B CA 1
ATOM 5003 C C . TRP B 1 330 ? 15.25 -21.281 2.639 1 80.44 330 TRP B C 1
ATOM 5005 O O . TRP B 1 330 ? 16.344 -20.703 2.592 1 80.44 330 TRP B O 1
ATOM 5015 N N . ALA B 1 331 ? 15.055 -22.453 3.18 1 81.81 331 ALA B N 1
ATOM 5016 C CA . ALA B 1 331 ? 16.203 -23.234 3.641 1 81.81 331 ALA B CA 1
ATOM 5017 C C . ALA B 1 331 ? 17.156 -23.547 2.486 1 81.81 331 ALA B C 1
ATOM 5019 O O . ALA B 1 331 ? 18.375 -23.5 2.654 1 81.81 331 ALA B O 1
ATOM 5020 N N . ALA B 1 332 ? 16.594 -23.828 1.363 1 88 332 ALA B N 1
ATOM 5021 C CA . ALA B 1 332 ? 17.406 -24.109 0.183 1 88 332 ALA B CA 1
ATOM 5022 C C . ALA B 1 332 ? 18.219 -22.875 -0.238 1 88 332 ALA B C 1
ATOM 5024 O O . ALA B 1 332 ? 19.391 -23 -0.595 1 88 332 ALA B O 1
ATOM 5025 N N . VAL B 1 333 ? 17.625 -21.719 -0.292 1 84.94 333 VAL B N 1
ATOM 5026 C CA . VAL B 1 333 ? 18.312 -20.484 -0.639 1 84.94 333 VAL B CA 1
ATOM 5027 C C . VAL B 1 333 ? 19.5 -20.266 0.297 1 84.94 333 VAL B C 1
ATOM 5029 O O . VAL B 1 333 ? 20.609 -19.984 -0.156 1 84.94 333 VAL B O 1
ATOM 5032 N N . GLU B 1 334 ? 19.281 -20.359 1.565 1 80.69 334 GLU B N 1
ATOM 5033 C CA . GLU B 1 334 ? 20.328 -20.141 2.557 1 80.69 334 GLU B CA 1
ATOM 5034 C C . GLU B 1 334 ? 21.5 -21.125 2.352 1 80.69 334 GLU B C 1
ATOM 5036 O O . GLU B 1 334 ? 22.656 -20.719 2.387 1 80.69 334 GLU B O 1
ATOM 5041 N N . GLU B 1 335 ? 21.141 -22.328 2.254 1 86.06 335 GLU B N 1
ATOM 5042 C CA . GLU B 1 335 ? 22.141 -23.375 2.076 1 86.06 335 GLU B CA 1
ATOM 5043 C C . GLU B 1 335 ? 23.016 -23.109 0.849 1 86.06 335 GLU B C 1
ATOM 5045 O O . GLU B 1 335 ? 24.234 -23.219 0.913 1 86.06 335 GLU B O 1
ATOM 5050 N N . HIS B 1 336 ? 22.453 -22.719 -0.183 1 87.94 336 HIS B N 1
ATOM 5051 C CA . HIS B 1 336 ? 23.203 -22.594 -1.435 1 87.94 336 HIS B CA 1
ATOM 5052 C C . HIS B 1 336 ? 23.891 -21.234 -1.537 1 87.94 336 HIS B C 1
ATOM 5054 O O . HIS B 1 336 ? 24.797 -21.062 -2.35 1 87.94 336 HIS B O 1
ATOM 5060 N N . MET B 1 337 ? 23.375 -20.234 -0.862 1 81.88 337 MET B N 1
ATOM 5061 C CA . MET B 1 337 ? 24.125 -18.984 -0.72 1 81.88 337 MET B CA 1
ATOM 5062 C C . MET B 1 337 ? 25.484 -19.25 -0.087 1 81.88 337 MET B C 1
ATOM 5064 O O . MET B 1 337 ? 26.484 -18.656 -0.495 1 81.88 337 MET B O 1
ATOM 5068 N N . GLU B 1 338 ? 25.484 -20.047 0.905 1 78.25 338 GLU B N 1
ATOM 5069 C CA . GLU B 1 338 ? 26.719 -20.406 1.583 1 78.25 338 GLU B CA 1
ATOM 5070 C C . GLU B 1 338 ? 27.688 -21.125 0.636 1 78.25 338 GLU B C 1
ATOM 5072 O O . GLU B 1 338 ? 28.891 -20.891 0.671 1 78.25 338 GLU B O 1
ATOM 5077 N N . LYS B 1 339 ? 27.203 -22 -0.187 1 77.56 339 LYS B N 1
ATOM 5078 C CA . LYS B 1 339 ? 28.016 -22.75 -1.132 1 77.56 339 LYS B CA 1
ATOM 5079 C C . LYS B 1 339 ? 28.625 -21.828 -2.186 1 77.56 339 LYS B C 1
ATOM 5081 O O . LYS B 1 339 ? 29.75 -22.062 -2.641 1 77.56 339 LYS B O 1
ATOM 5086 N N . ARG B 1 340 ? 27.891 -20.875 -2.594 1 75.38 340 ARG B N 1
ATOM 5087 C CA . ARG B 1 340 ? 28.359 -19.938 -3.602 1 75.38 340 ARG B CA 1
ATOM 5088 C C . ARG B 1 340 ? 29.5 -19.078 -3.057 1 75.38 340 ARG B C 1
ATOM 5090 O O . ARG B 1 340 ? 30.422 -18.734 -3.787 1 75.38 340 ARG B O 1
ATOM 5097 N N . ASN B 1 341 ? 29.406 -18.688 -1.782 1 67.88 341 ASN B N 1
ATOM 5098 C CA . ASN B 1 341 ? 30.406 -17.844 -1.148 1 67.88 341 ASN B CA 1
ATOM 5099 C C . ASN B 1 341 ? 31.641 -18.641 -0.743 1 67.88 341 ASN B C 1
ATOM 5101 O O . ASN B 1 341 ? 32.656 -18.062 -0.374 1 67.88 341 ASN B O 1
ATOM 5105 N N . SER B 1 342 ? 31.578 -19.891 -0.644 1 63.19 342 SER B N 1
ATOM 5106 C CA . SER B 1 342 ? 32.719 -20.734 -0.314 1 63.19 342 SER B CA 1
ATOM 5107 C C . SER B 1 342 ? 33.531 -21.062 -1.559 1 63.19 342 SER B C 1
ATOM 5109 O O . SER B 1 342 ? 34.75 -21.109 -1.507 1 63.19 342 SER B O 1
#